Protein AF-A0A7S2JKU4-F1 (afdb_monomer)

Secondary structure (DSSP, 8-state):
-PPPPPPPPP--PPPPPPPEEE-TT--TT-EEEEEETTEEEEEEEEEE---GGGTTS-EEEEETTS-GGG-EEE-GGGEE-TT-EEEPTT--S-TTSPPHHHHHHH-PPPSSPBTTBTT---HHHHHHHHHHHTTT---EEEEEEE-SS-EEEEEEE---TTSTTHHHHHHHHHHHHHHHHHHH--SEEEEES-HHHHHHHHHHTSTTSTTHHHHHHHHHHTT-TTSPPEEEE-SSGGGSPPPB-----------SEEEEEEE-SSEEEEEEEETTEEEEEEEEE--TT-S-HHHHHHHHHHHHHHHHTTSSS-SEEEEEESEEE-TTS-EEEETTSTTS-HHHHHHHTTTHHHHHHHHHHSS--EEEEEHHHHHHHHHHHHS--

Foldseek 3Di:
DDDDDDDDDDDDDDDFDDWAKDCPQADFQDWKWFDDPNDTAIWTFHAADPDPVCSQFGTWIDGPPDDPVPIDGHHPVGIDDPNIDTDRVPDDPQQADQDPLLCVQQQDQDPDADPVCNSDRDNVVSLVSVCVVQVVAPWKKKKWFAAPQWIDIDIDRADDPPDPNRSNRLVNVLVVVVVVCVVPFGLEMEIETDPVSLVLSQQLLDCSHVVNVSQQCRCLLRLNNVRTRYYYYDYDPVPHGDGDDDDDDDDPFQAAWEWEWEADLFWIWIWIGHGNHTQDIDTGGDHLQDQDLVRVLVRNLVNRVVNCVSHPAHQAYEYAAAGHADQVRFRSDGPSNVNHDPVRCVVRRRCSQVVSCCVSHNPHYYDYGYPVVVVVVVVVVVPDD

Mean predicted aligned error: 13.04 Å

Sequence (385 aa):
KPPAAEPKAEAKAKAKAKPEPDFSALEKGTKVMAEAEGKYWAAEVAAVSTDKKRAKAPVRVHYNGYTKASDEWLGADRLKSKLITFKVPGSESKAGGMPPAARRLLLVKPKIVAPLDPGFRPLILAKKKYLELTKECTDKLEWALVRADGCGRYSLPIFEEKSKDFRASVYLAGVLIQEMLWQRSASELKLCGPAKACKALKAAYSVGGAYEFEVKSMPNVCGTPDKPFAVSIVESASDLPPAKDTPQVCGKDASGCRLAFDLGKSDIKTVAV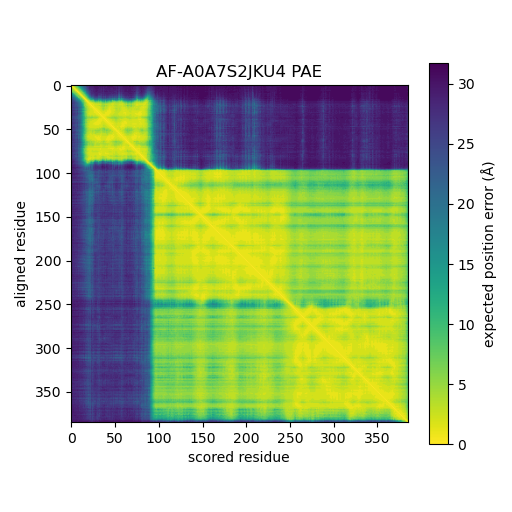KDNEVLYSKETEWDVTNKDPQYHYDAIMDAMKLAKAALPKVDAIGGSATGTISPDNDATWCDIFPNVPPKVYKEKVVDIFKRMAKDLAGDVPLKVINDGEVTALAAVQKIKH

Nearest PDB structures (foldseek):
  6if4-assembly1_A  TM=8.591E-01  e=5.781E-03  Trypanosoma brucei brucei TREU927
  6vzz-assembly1_A-2  TM=4.689E-01  e=4.851E-03  Balamuthia mandrillaris
  7epq-assembly1_B  TM=2.720E-01  e=5.583E-04  Porphyromonas gingivalis ATCC 33277
  3n4q-assembly1_A  TM=4.987E-01  e=2.735E-01  Human herpesvirus 5 strain Towne
  6pbz-assembly1_C  TM=2.688E-01  e=4.316E-03  Escherichia coli K-12

Organism: NCBI:txid1333877

pLDDT: mean 89.21, std 15.53, range [29.17, 98.88]

Structure (mmCIF, N/CA/C/O backbone):
data_AF-A0A7S2JKU4-F1
#
_entry.id   AF-A0A7S2JKU4-F1
#
loop_
_atom_site.group_PDB
_atom_site.id
_atom_site.type_symbol
_atom_site.label_atom_id
_atom_site.label_alt_id
_atom_site.label_comp_id
_atom_site.label_asym_id
_atom_site.label_entity_id
_atom_site.label_seq_id
_atom_site.pdbx_PDB_ins_code
_atom_site.Cartn_x
_atom_site.Cartn_y
_atom_site.Cartn_z
_atom_site.occupancy
_atom_site.B_iso_or_equiv
_atom_site.auth_seq_id
_atom_site.auth_comp_id
_atom_site.auth_asym_id
_atom_site.auth_atom_id
_atom_site.pdbx_PDB_model_num
ATOM 1 N N . LYS A 1 1 ? -13.960 -67.824 27.327 1.00 39.53 1 LYS A N 1
ATOM 2 C CA . LYS A 1 1 ? -14.849 -66.686 27.670 1.00 39.53 1 LYS A CA 1
ATOM 3 C C . LYS A 1 1 ? -14.064 -65.405 27.384 1.00 39.53 1 LYS A C 1
ATOM 5 O O . LYS A 1 1 ? -13.145 -65.129 28.145 1.00 39.53 1 LYS A O 1
ATOM 10 N N . PRO A 1 2 ? -14.282 -64.738 26.240 1.00 38.44 2 PRO A N 1
ATOM 11 C CA . PRO A 1 2 ? -13.531 -63.533 25.891 1.00 38.44 2 PRO A CA 1
ATOM 12 C C . PRO A 1 2 ? -13.950 -62.351 26.787 1.00 38.44 2 PRO A C 1
ATOM 14 O O . PRO A 1 2 ? -15.103 -62.326 27.232 1.00 38.44 2 PRO A O 1
ATOM 17 N N . PRO A 1 3 ? -13.034 -61.417 27.103 1.00 37.00 3 PRO A N 1
ATOM 18 C CA . PRO A 1 3 ? -13.312 -60.306 28.002 1.00 37.00 3 PRO A CA 1
ATOM 19 C C . PRO A 1 3 ? -14.180 -59.225 27.342 1.00 37.00 3 PRO A C 1
ATOM 21 O O . PRO A 1 3 ? -14.231 -59.084 26.121 1.00 37.00 3 PRO A O 1
ATOM 24 N N . ALA A 1 4 ? -14.913 -58.533 28.211 1.00 35.00 4 ALA A N 1
ATOM 25 C CA . ALA A 1 4 ? -16.082 -57.711 27.946 1.00 35.00 4 ALA A CA 1
ATOM 26 C C . ALA A 1 4 ? -15.794 -56.404 27.189 1.00 35.00 4 ALA A C 1
ATOM 28 O O . ALA A 1 4 ? -14.743 -55.791 27.344 1.00 35.00 4 ALA A O 1
ATOM 29 N N . ALA A 1 5 ? -16.789 -55.976 26.410 1.00 34.88 5 ALA A N 1
ATOM 30 C CA . ALA A 1 5 ? -16.836 -54.693 25.723 1.00 34.88 5 ALA A CA 1
ATOM 31 C C . ALA A 1 5 ? -17.059 -53.532 26.708 1.00 34.88 5 ALA A C 1
ATOM 33 O O . ALA A 1 5 ? -17.968 -53.587 27.538 1.00 34.88 5 ALA A O 1
ATOM 34 N N . GLU A 1 6 ? -16.270 -52.467 26.570 1.00 36.19 6 GLU A N 1
ATOM 35 C CA . GLU A 1 6 ? -16.503 -51.184 27.239 1.00 36.19 6 GLU A CA 1
ATOM 36 C C . GLU A 1 6 ? -17.553 -50.336 26.484 1.00 36.19 6 GLU A C 1
ATOM 38 O O . GLU A 1 6 ? -17.668 -50.437 25.255 1.00 36.19 6 GLU A O 1
ATOM 43 N N . PRO A 1 7 ? -18.354 -49.506 27.182 1.00 34.94 7 PRO A N 1
ATOM 44 C CA . PRO A 1 7 ? -19.539 -48.873 26.616 1.00 34.94 7 PRO A CA 1
ATOM 45 C C . PRO A 1 7 ? -19.230 -47.566 25.871 1.00 34.94 7 PRO A C 1
ATOM 47 O O . PRO A 1 7 ? -18.494 -46.701 26.345 1.00 34.94 7 PRO A O 1
ATOM 50 N N . LYS A 1 8 ? -19.879 -47.389 24.713 1.00 31.28 8 LYS A N 1
ATOM 51 C CA . LYS A 1 8 ? -19.921 -46.131 23.951 1.00 31.28 8 LYS A CA 1
ATOM 52 C C . LYS A 1 8 ? -20.641 -45.045 24.759 1.00 31.28 8 LYS A C 1
ATOM 54 O O . LYS A 1 8 ? -21.826 -45.182 25.050 1.00 31.28 8 LYS A O 1
ATOM 59 N N . ALA A 1 9 ? -19.947 -43.951 25.059 1.00 33.16 9 ALA A N 1
ATOM 60 C CA . ALA A 1 9 ? -20.550 -42.741 25.608 1.00 33.16 9 ALA A CA 1
ATOM 61 C C . ALA A 1 9 ? -21.357 -41.992 24.528 1.00 33.16 9 ALA A C 1
ATOM 63 O O . ALA A 1 9 ? -20.839 -41.655 23.461 1.00 33.16 9 ALA A O 1
ATOM 64 N N . GLU A 1 10 ? -22.632 -41.728 24.814 1.00 29.84 10 GLU A N 1
ATOM 65 C CA . GLU A 1 10 ? -23.541 -40.929 23.992 1.00 29.84 10 GLU A CA 1
ATOM 66 C C . GLU A 1 10 ? -23.127 -39.448 23.972 1.00 29.84 10 GLU A C 1
ATOM 68 O O . GLU A 1 10 ? -23.119 -38.760 24.995 1.00 29.84 10 GLU A O 1
ATOM 73 N N . ALA A 1 11 ? -22.840 -38.915 22.784 1.00 29.91 11 ALA A N 1
ATOM 74 C CA . ALA A 1 11 ? -22.678 -37.483 22.571 1.00 29.91 11 ALA A CA 1
ATOM 75 C C . ALA A 1 11 ? -24.055 -36.812 22.407 1.00 29.91 11 ALA A C 1
ATOM 77 O O . ALA A 1 11 ? -24.688 -36.905 21.355 1.00 29.91 11 ALA A O 1
ATOM 78 N N . LYS A 1 12 ? -24.519 -36.081 23.430 1.00 29.58 12 LYS A N 1
ATOM 79 C CA . LYS A 1 12 ? -25.657 -35.153 23.305 1.00 29.58 12 LYS A CA 1
ATOM 80 C C . LYS A 1 12 ? -25.270 -33.973 22.405 1.00 29.58 12 LYS A C 1
ATOM 82 O O . LYS A 1 12 ? -24.561 -33.061 22.831 1.00 29.58 12 LYS A O 1
ATOM 87 N N . ALA A 1 13 ? -25.771 -33.957 21.173 1.00 29.17 13 ALA A N 1
ATOM 88 C CA . ALA A 1 13 ? -25.695 -32.798 20.291 1.00 29.17 13 ALA A CA 1
ATOM 89 C C . ALA A 1 13 ? -26.561 -31.646 20.842 1.00 29.17 13 ALA A C 1
ATOM 91 O O . ALA A 1 13 ? -27.783 -31.757 20.929 1.00 29.17 13 ALA A O 1
ATOM 92 N N . LYS A 1 14 ? -25.940 -30.514 21.205 1.00 33.50 14 LYS A N 1
ATOM 93 C CA . LYS A 1 14 ? -26.660 -29.252 21.446 1.00 33.50 14 LYS A CA 1
ATOM 94 C C . LYS A 1 14 ? -27.231 -28.749 20.115 1.00 33.50 14 LYS A C 1
ATOM 96 O O . LYS A 1 14 ? -26.476 -28.472 19.184 1.00 33.50 14 LYS A O 1
ATOM 101 N N . ALA A 1 15 ? -28.554 -28.619 20.031 1.00 34.66 15 ALA A N 1
ATOM 102 C CA . ALA A 1 15 ? -29.238 -28.023 18.887 1.00 34.66 15 ALA A CA 1
ATOM 103 C C . ALA A 1 15 ? -28.753 -26.577 18.658 1.00 34.66 15 ALA A C 1
ATOM 105 O O . ALA A 1 15 ? -28.771 -25.755 19.575 1.00 34.66 15 ALA A O 1
ATOM 106 N N . LYS A 1 16 ? -28.313 -26.264 17.433 1.00 40.34 16 LYS A N 1
ATOM 107 C CA . LYS A 1 16 ? -27.984 -24.894 17.00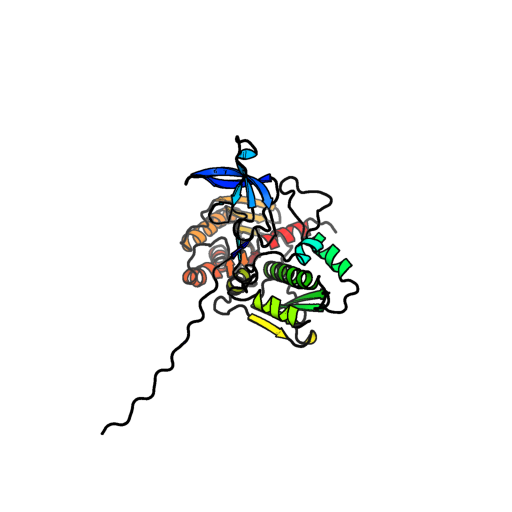9 1.00 40.34 16 LYS A CA 1
ATOM 108 C C . LYS A 1 16 ? -29.256 -24.033 17.063 1.00 40.34 16 LYS A C 1
ATOM 110 O O . LYS A 1 16 ? -30.265 -24.401 16.465 1.00 40.34 16 LYS A O 1
ATOM 115 N N . ALA A 1 17 ? -29.209 -22.904 17.774 1.00 47.66 17 ALA A N 1
ATOM 116 C CA . ALA A 1 17 ? -30.308 -21.939 17.840 1.00 47.66 17 ALA A CA 1
ATOM 117 C C . ALA A 1 17 ? -30.630 -21.377 16.441 1.00 47.66 17 ALA A C 1
ATOM 119 O O . ALA A 1 17 ? -29.718 -21.088 15.662 1.00 47.66 17 ALA A O 1
ATOM 120 N N . LYS A 1 18 ? -31.923 -21.236 16.112 1.00 55.72 18 LYS A N 1
ATOM 121 C CA . LYS A 1 18 ? -32.366 -20.667 14.828 1.00 55.72 18 LYS A CA 1
ATOM 122 C C . LYS A 1 18 ? -32.043 -19.160 14.770 1.00 55.72 18 LYS A C 1
ATOM 124 O O . LYS A 1 18 ? -32.196 -18.492 15.790 1.00 55.72 18 LYS A O 1
ATOM 129 N N . PRO A 1 19 ? -31.623 -18.620 13.610 1.00 67.19 19 PRO A N 1
ATOM 130 C CA . PRO A 1 19 ? -31.428 -17.181 13.432 1.00 67.19 19 PRO A CA 1
ATOM 131 C C . PRO A 1 19 ? -32.739 -16.407 13.646 1.00 67.19 19 PRO A C 1
ATOM 133 O O . PRO A 1 19 ? -33.765 -16.768 13.071 1.00 67.19 19 PRO A O 1
ATOM 136 N N . GLU A 1 20 ? -32.699 -15.339 14.441 1.00 79.81 20 GLU A N 1
ATOM 137 C CA . GLU A 1 20 ? -33.829 -14.439 14.692 1.00 79.81 20 GLU A CA 1
ATOM 138 C C . GLU A 1 20 ? -33.751 -13.202 13.784 1.00 79.81 20 GLU A C 1
ATOM 140 O O . GLU A 1 20 ? -32.671 -12.632 13.616 1.00 79.81 20 GLU A O 1
ATOM 145 N N . PRO A 1 21 ? -34.862 -12.751 13.186 1.00 82.62 21 PRO A N 1
ATOM 146 C CA . PRO A 1 21 ? -34.867 -11.559 12.346 1.00 82.62 21 PRO A CA 1
ATOM 147 C C . PRO A 1 21 ? -34.657 -10.267 13.158 1.00 82.62 21 PRO A C 1
ATOM 149 O O . PRO A 1 21 ? -35.215 -10.084 14.237 1.00 82.62 21 PRO A O 1
ATOM 152 N N . ASP A 1 22 ? -33.873 -9.345 12.606 1.00 83.62 22 ASP A N 1
ATOM 153 C CA . ASP A 1 22 ? -33.581 -8.011 13.119 1.00 83.62 22 ASP A CA 1
ATOM 154 C C . ASP A 1 22 ? -34.179 -6.943 12.201 1.00 83.62 22 ASP A C 1
ATOM 156 O O . ASP A 1 22 ? -33.815 -6.820 11.028 1.00 83.62 22 ASP A O 1
ATOM 160 N N . PHE A 1 23 ? -35.072 -6.144 12.781 1.00 84.94 23 PHE A N 1
ATOM 161 C CA . PHE A 1 23 ? -35.807 -5.072 12.113 1.00 84.94 23 PHE A CA 1
ATOM 162 C C . PHE A 1 23 ? -35.283 -3.677 12.484 1.00 84.94 23 PHE A C 1
ATOM 164 O O . PHE A 1 23 ? -35.896 -2.683 12.110 1.00 84.94 23 PHE A O 1
ATOM 171 N N . SER A 1 24 ? -34.164 -3.575 13.217 1.00 82.69 24 SER A N 1
ATOM 172 C CA . SER A 1 24 ? -33.650 -2.299 13.751 1.00 82.69 24 SER A CA 1
ATOM 173 C C . SER A 1 24 ? -33.251 -1.259 12.696 1.00 82.69 24 SER A C 1
ATOM 175 O O . SER A 1 24 ? -33.109 -0.088 13.031 1.00 82.69 24 SER A O 1
ATOM 177 N N . ALA A 1 25 ? -33.086 -1.671 11.436 1.00 81.44 25 ALA A N 1
ATOM 178 C CA . ALA A 1 25 ? -32.810 -0.789 10.302 1.00 81.44 25 ALA A CA 1
ATOM 179 C C . ALA A 1 25 ? -34.075 -0.351 9.533 1.00 81.44 25 ALA A C 1
ATOM 181 O O . ALA A 1 25 ? -33.956 0.358 8.536 1.00 81.44 25 ALA A O 1
ATOM 182 N N . LEU A 1 26 ? -35.270 -0.796 9.944 1.00 85.88 26 LEU A N 1
ATOM 183 C CA . LEU A 1 26 ? -36.535 -0.359 9.359 1.00 85.88 26 LEU A CA 1
ATOM 184 C C . LEU A 1 26 ? -37.072 0.863 10.107 1.00 85.88 26 LEU A C 1
ATOM 186 O O . LEU A 1 26 ? -37.281 0.829 11.317 1.00 85.88 26 LEU A O 1
ATOM 190 N N . GLU A 1 27 ? -37.374 1.914 9.355 1.00 88.00 27 GLU A N 1
ATOM 191 C CA . GLU A 1 27 ? -38.008 3.134 9.855 1.00 88.00 27 GLU A CA 1
ATOM 192 C C . GLU A 1 27 ? -39.324 3.397 9.111 1.00 88.00 27 GLU A C 1
ATOM 194 O O . GLU A 1 27 ? -39.567 2.849 8.030 1.00 88.00 27 GLU A O 1
ATOM 199 N N . LYS A 1 28 ? -40.192 4.245 9.671 1.00 91.38 28 LYS A N 1
ATOM 200 C CA . LYS A 1 28 ? -41.434 4.651 9.000 1.00 91.38 28 LYS A CA 1
ATOM 201 C C . LYS A 1 28 ? -41.121 5.260 7.623 1.00 91.38 28 LYS A C 1
ATOM 203 O O . LYS A 1 28 ? -40.273 6.139 7.526 1.00 91.38 28 LYS A O 1
ATOM 208 N N . GLY A 1 29 ? -41.811 4.805 6.579 1.00 87.44 29 GLY A N 1
ATOM 209 C CA . GLY A 1 29 ? -41.568 5.191 5.182 1.00 87.44 29 GLY A CA 1
ATOM 210 C C . GLY A 1 29 ? -40.550 4.312 4.446 1.00 87.44 29 GLY A C 1
ATOM 211 O O . GLY A 1 29 ? -40.296 4.521 3.262 1.00 87.44 29 GLY A O 1
ATOM 212 N N . THR A 1 30 ? -39.971 3.300 5.102 1.00 91.25 30 THR A N 1
ATOM 213 C CA . THR A 1 30 ? -39.095 2.340 4.415 1.00 91.25 30 THR A CA 1
ATOM 214 C C . THR A 1 30 ? -39.893 1.531 3.397 1.00 91.25 30 THR A C 1
ATOM 216 O O . THR A 1 30 ? -40.870 0.878 3.762 1.00 91.25 30 THR A O 1
ATOM 219 N N . LYS A 1 31 ? -39.445 1.51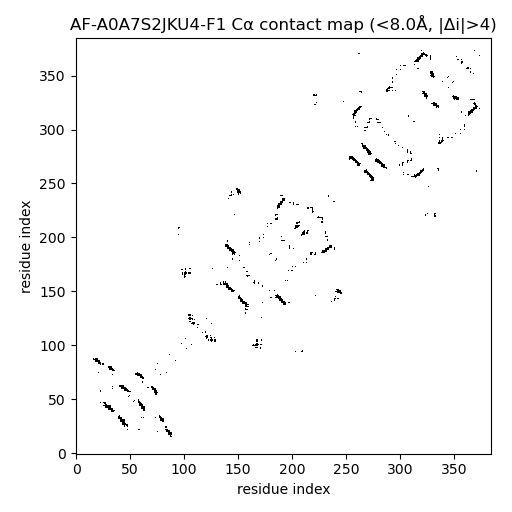9 2.137 1.00 93.62 31 LYS A N 1
ATOM 220 C CA . LYS A 1 31 ? -40.039 0.695 1.075 1.00 93.62 31 LYS A CA 1
ATOM 221 C C . LYS A 1 31 ? -39.703 -0.781 1.281 1.00 93.62 31 LYS A C 1
ATOM 223 O O . LYS A 1 31 ? -38.536 -1.147 1.430 1.00 93.62 31 LYS A O 1
ATOM 228 N N . VAL A 1 32 ? -40.726 -1.625 1.259 1.00 93.62 32 VAL A N 1
ATOM 229 C CA . VAL A 1 32 ? -40.635 -3.079 1.431 1.00 93.62 32 VAL A CA 1
ATOM 230 C C . VAL A 1 32 ? -41.576 -3.781 0.451 1.00 93.62 32 VAL A C 1
ATOM 232 O O . VAL A 1 32 ? -42.479 -3.160 -0.107 1.00 93.62 32 VAL A O 1
ATOM 235 N N . MET A 1 33 ? -41.384 -5.082 0.242 1.00 94.50 33 MET A N 1
ATOM 236 C CA . MET A 1 33 ? -42.416 -5.921 -0.371 1.00 94.50 33 MET A CA 1
ATOM 237 C C . MET A 1 33 ? -43.092 -6.740 0.726 1.00 94.50 33 MET A C 1
ATOM 239 O O . MET A 1 33 ? -42.408 -7.460 1.457 1.00 94.50 33 MET A O 1
ATOM 243 N N . ALA A 1 34 ? -44.411 -6.633 0.831 1.00 93.94 34 ALA A N 1
ATOM 244 C CA . ALA A 1 34 ? -45.225 -7.293 1.845 1.00 93.94 34 ALA A CA 1
ATOM 245 C C . ALA A 1 34 ? -46.123 -8.357 1.209 1.00 93.94 34 ALA A C 1
ATOM 247 O O . ALA A 1 34 ? -46.666 -8.142 0.127 1.00 93.94 34 ALA A O 1
ATOM 248 N N . GLU A 1 35 ? -46.234 -9.514 1.852 1.00 94.75 35 GLU A N 1
ATOM 249 C CA . GLU A 1 35 ? -47.046 -10.628 1.370 1.00 94.75 35 GLU A CA 1
ATOM 250 C C . GLU A 1 35 ? -48.503 -10.510 1.836 1.00 94.75 35 GLU A C 1
ATOM 252 O O . GLU A 1 35 ? -48.775 -10.347 3.026 1.00 94.75 35 GLU A O 1
ATOM 257 N N . ALA A 1 36 ? -49.427 -10.634 0.883 1.00 88.81 36 ALA A N 1
ATOM 258 C CA . ALA A 1 36 ? -50.857 -10.795 1.103 1.00 88.81 36 ALA A CA 1
ATOM 259 C C . ALA A 1 36 ? -51.412 -11.804 0.085 1.00 88.81 36 ALA A C 1
ATOM 261 O O . ALA A 1 36 ? -51.147 -11.689 -1.116 1.00 88.81 36 ALA A O 1
ATOM 262 N N . GLU A 1 37 ? -52.185 -12.781 0.564 1.00 86.38 37 GLU A N 1
ATOM 263 C CA . GLU A 1 37 ? -52.858 -13.800 -0.261 1.00 86.38 37 GLU A CA 1
ATOM 264 C C . GLU A 1 37 ? -51.916 -14.581 -1.204 1.00 86.38 37 GLU A C 1
ATOM 266 O O . GLU A 1 37 ? -52.225 -14.869 -2.360 1.00 86.38 37 GLU A O 1
ATOM 271 N N . GLY A 1 38 ? -50.722 -14.918 -0.723 1.00 85.12 38 GLY A N 1
ATOM 272 C CA . GLY A 1 38 ? -49.693 -15.660 -1.448 1.00 85.12 38 GLY A CA 1
ATOM 273 C C . GLY A 1 38 ? -48.873 -14.821 -2.431 1.00 85.12 38 GLY A C 1
ATOM 274 O O . GLY A 1 38 ? -48.013 -15.369 -3.125 1.00 85.12 38 GLY A O 1
ATOM 275 N N . LYS A 1 39 ? -49.106 -13.503 -2.520 1.00 89.88 39 LYS A N 1
ATOM 276 C CA . LYS A 1 39 ? -48.410 -12.595 -3.447 1.00 89.88 39 LYS A CA 1
ATOM 277 C C . LYS A 1 39 ? -47.761 -11.428 -2.716 1.00 89.88 39 LYS A C 1
ATOM 279 O O . LYS A 1 39 ? -48.266 -10.937 -1.715 1.00 89.88 39 LYS A O 1
ATOM 284 N N . TYR A 1 40 ? -46.624 -10.972 -3.239 1.00 91.88 40 TYR A N 1
ATOM 285 C CA . TYR A 1 40 ? -45.892 -9.835 -2.683 1.00 91.88 40 TYR A CA 1
ATOM 286 C C . TYR A 1 40 ? -46.260 -8.541 -3.406 1.00 91.88 40 TYR A C 1
ATOM 288 O O . TYR A 1 40 ? -46.146 -8.456 -4.628 1.00 91.88 40 TYR A O 1
ATOM 296 N N . TRP A 1 41 ? -46.599 -7.521 -2.630 1.00 92.25 41 TRP A N 1
ATOM 297 C CA . TRP A 1 41 ? -47.012 -6.200 -3.090 1.00 92.25 41 TRP A CA 1
ATOM 298 C C . TRP A 1 41 ? -46.067 -5.124 -2.557 1.00 92.25 41 TRP A C 1
ATOM 300 O O . TRP A 1 41 ? -45.470 -5.283 -1.490 1.00 92.25 41 TRP A O 1
ATOM 310 N N . ALA A 1 42 ? -45.924 -4.023 -3.295 1.00 94.19 42 ALA A N 1
ATOM 311 C CA . ALA A 1 42 ? -45.148 -2.877 -2.835 1.00 94.19 42 ALA A CA 1
ATOM 312 C C . ALA A 1 42 ? -45.851 -2.203 -1.649 1.00 94.19 42 ALA A C 1
ATOM 314 O O . ALA A 1 42 ? -47.042 -1.895 -1.717 1.00 94.19 42 ALA A O 1
ATOM 315 N N . ALA A 1 43 ? -45.108 -1.968 -0.574 1.00 95.19 43 ALA A N 1
ATOM 316 C CA . ALA A 1 43 ? -45.621 -1.373 0.647 1.00 95.19 43 ALA A CA 1
ATOM 317 C C . ALA A 1 43 ? -44.573 -0.473 1.313 1.00 95.19 43 ALA A C 1
ATOM 319 O O . ALA A 1 43 ? -43.374 -0.543 1.022 1.00 95.19 43 ALA A O 1
ATOM 320 N N . GLU A 1 44 ? -45.024 0.344 2.254 1.00 94.31 44 GLU A N 1
ATOM 321 C CA . GLU A 1 44 ? -44.178 1.175 3.101 1.00 94.31 44 GLU A CA 1
ATOM 322 C C . GLU A 1 44 ? -44.373 0.817 4.573 1.00 94.31 44 GLU A C 1
ATOM 324 O O . GLU A 1 44 ? -45.474 0.504 5.025 1.00 94.31 44 GLU A O 1
ATOM 329 N N . VAL A 1 45 ? -43.295 0.859 5.353 1.00 94.56 45 VAL A N 1
ATOM 330 C CA . VAL A 1 45 ? -43.370 0.630 6.799 1.00 94.56 45 VAL A CA 1
ATOM 331 C C . VAL A 1 45 ? -44.150 1.774 7.450 1.00 94.56 45 VAL A C 1
ATOM 333 O O . VAL A 1 45 ? -43.727 2.927 7.426 1.00 94.56 45 VAL A O 1
ATOM 336 N N . ALA A 1 46 ? -45.277 1.453 8.076 1.00 91.75 46 ALA A N 1
ATOM 337 C CA . ALA A 1 46 ? -46.092 2.391 8.839 1.00 91.75 46 ALA A CA 1
ATOM 338 C C . ALA A 1 46 ? -45.595 2.535 10.289 1.00 91.75 46 ALA A C 1
ATOM 340 O O . ALA A 1 46 ? -45.652 3.631 10.853 1.00 91.75 46 ALA A O 1
ATOM 341 N N . ALA A 1 47 ? -45.109 1.443 10.893 1.00 91.69 47 ALA A N 1
ATOM 342 C CA . ALA A 1 47 ? -44.529 1.418 12.238 1.00 91.69 47 ALA A CA 1
ATOM 343 C C . ALA A 1 47 ? -43.689 0.150 12.476 1.00 91.69 47 ALA A C 1
ATOM 345 O O . ALA A 1 47 ? -43.962 -0.894 11.889 1.00 91.69 47 ALA A O 1
ATOM 346 N N . VAL A 1 48 ? -42.726 0.214 13.400 1.00 91.12 48 VAL A N 1
ATOM 347 C CA . VAL A 1 48 ? -41.991 -0.953 13.923 1.00 91.12 48 VAL A CA 1
ATOM 348 C C . VAL A 1 48 ? -42.190 -1.006 15.437 1.00 91.12 48 VAL A C 1
ATOM 350 O O . VAL A 1 48 ? -42.055 0.011 16.112 1.00 91.12 48 VAL A O 1
ATOM 353 N N . SER A 1 49 ? -42.562 -2.167 15.974 1.00 88.25 49 SER A N 1
ATOM 354 C CA . SER A 1 49 ? -42.876 -2.360 17.392 1.00 88.25 49 SER A CA 1
ATOM 355 C C . SER A 1 49 ? -41.820 -3.205 18.096 1.00 88.25 49 SER A C 1
ATOM 357 O O . SER A 1 49 ? -41.390 -4.235 17.585 1.00 88.25 49 SER A O 1
ATOM 359 N N . THR A 1 50 ? -41.453 -2.791 19.308 1.00 84.19 50 THR A N 1
ATOM 360 C CA . THR A 1 50 ? -40.603 -3.548 20.240 1.00 84.19 50 THR A CA 1
ATOM 361 C C . THR A 1 50 ? -41.413 -4.267 21.329 1.00 84.19 50 THR A C 1
ATOM 363 O O . THR A 1 50 ? -40.834 -4.877 22.228 1.00 84.19 50 THR A O 1
ATOM 366 N N . ASP A 1 51 ? -42.751 -4.210 21.271 1.00 85.56 51 ASP A N 1
ATOM 367 C CA . ASP A 1 51 ? -43.629 -4.865 22.242 1.00 85.56 51 ASP A CA 1
ATOM 368 C C . ASP A 1 51 ? -43.556 -6.392 22.082 1.00 85.56 51 ASP A C 1
ATOM 370 O O . ASP A 1 51 ? -43.739 -6.936 20.989 1.00 85.56 51 ASP A O 1
ATOM 374 N N . LYS A 1 52 ? -43.358 -7.103 23.198 1.00 80.19 52 LYS A N 1
ATOM 375 C CA . LYS A 1 52 ? -43.334 -8.571 23.250 1.00 80.19 52 LYS A CA 1
ATOM 376 C C . LYS A 1 52 ? -44.610 -9.198 22.680 1.00 80.19 52 LYS A C 1
ATOM 378 O O . LYS A 1 52 ? -44.539 -10.279 22.099 1.00 80.19 52 LYS A O 1
ATOM 383 N N . LYS A 1 53 ? -45.760 -8.520 22.777 1.00 86.81 53 LYS A N 1
ATOM 384 C CA . LYS A 1 53 ? -47.034 -8.977 22.187 1.00 86.81 53 LYS A CA 1
ATOM 385 C C . LYS A 1 53 ? -46.991 -9.061 20.658 1.00 86.81 53 LYS A C 1
ATOM 387 O O . LYS A 1 53 ? -47.771 -9.800 20.068 1.00 86.81 53 LYS A O 1
ATOM 392 N N . ARG A 1 54 ? -46.077 -8.325 20.018 1.00 83.94 54 ARG A N 1
ATOM 393 C CA . ARG A 1 54 ? -45.892 -8.274 18.561 1.00 83.94 54 ARG A CA 1
ATOM 394 C C . ARG A 1 54 ? -44.593 -8.933 18.103 1.00 83.94 54 ARG A C 1
ATOM 396 O O . ARG A 1 54 ? -44.220 -8.778 16.950 1.00 83.94 54 ARG A O 1
ATOM 403 N N . ALA A 1 55 ? -43.936 -9.723 18.955 1.00 81.50 55 ALA A N 1
ATOM 404 C CA . ALA A 1 55 ? -42.652 -10.353 18.632 1.00 81.50 55 ALA A CA 1
ATOM 405 C C . ALA A 1 55 ? -42.679 -11.205 17.345 1.00 81.50 55 ALA A C 1
ATOM 407 O O . ALA A 1 55 ? -41.681 -11.274 16.636 1.00 81.50 55 ALA A O 1
ATOM 408 N N . LYS A 1 56 ? -43.822 -11.825 17.015 1.00 84.81 56 LYS A N 1
ATOM 409 C CA . LYS A 1 56 ? -43.996 -12.615 15.780 1.00 84.81 56 LYS A CA 1
ATOM 410 C C . LYS A 1 56 ? -44.292 -11.768 14.535 1.00 84.81 56 LYS A C 1
ATOM 412 O O . LYS A 1 56 ? -44.050 -12.231 13.429 1.00 84.81 56 LYS A O 1
ATOM 417 N N . ALA A 1 57 ? -44.810 -10.553 14.713 1.00 92.12 57 ALA A N 1
ATOM 418 C CA . ALA A 1 57 ? -45.203 -9.649 13.634 1.00 92.12 57 ALA A CA 1
ATOM 419 C C . ALA A 1 57 ? -44.920 -8.181 14.023 1.00 92.12 57 ALA A C 1
ATOM 421 O O . ALA A 1 57 ? -45.846 -7.430 14.349 1.00 92.12 57 ALA A O 1
ATOM 422 N N . PRO A 1 58 ? -43.638 -7.772 14.078 1.00 91.81 58 PRO A N 1
ATOM 423 C CA . PRO A 1 58 ? -43.244 -6.494 14.664 1.00 91.81 58 PRO A CA 1
ATOM 424 C C . PRO A 1 58 ? -43.270 -5.321 13.680 1.00 91.81 58 PRO A C 1
ATOM 426 O O . PRO A 1 58 ? -42.999 -4.199 14.099 1.00 91.81 58 PRO A O 1
ATOM 429 N N . VAL A 1 59 ? -43.578 -5.528 12.397 1.00 94.25 59 VAL A N 1
ATOM 430 C CA . VAL A 1 59 ? -43.569 -4.463 11.381 1.00 94.25 59 VAL A CA 1
ATOM 431 C C . VAL A 1 59 ? -44.976 -4.246 10.846 1.00 94.25 59 VAL A C 1
ATOM 433 O O . VAL A 1 59 ? -45.562 -5.152 10.268 1.00 94.25 59 VAL A O 1
ATOM 436 N N . ARG A 1 60 ? -45.518 -3.039 11.003 1.00 96.19 60 ARG A N 1
ATOM 437 C CA . ARG A 1 60 ? -46.771 -2.631 10.366 1.00 96.19 60 ARG A CA 1
ATOM 438 C C . ARG A 1 60 ? -46.474 -2.059 8.992 1.00 96.19 60 ARG A C 1
ATOM 440 O O . ARG A 1 60 ? -45.650 -1.149 8.894 1.00 96.19 60 ARG A O 1
ATOM 447 N N . VAL A 1 61 ? -47.167 -2.531 7.966 1.00 95.75 61 VAL A N 1
ATOM 448 C CA . VAL A 1 61 ? -47.023 -2.042 6.590 1.00 95.75 61 VAL A CA 1
ATOM 449 C C . VAL A 1 61 ? -48.288 -1.346 6.105 1.00 95.75 61 VAL A C 1
ATOM 451 O O . VAL A 1 61 ? -49.385 -1.652 6.565 1.00 95.75 61 VAL A O 1
ATOM 454 N N . HIS A 1 62 ? -48.108 -0.418 5.173 1.00 94.44 62 HIS A N 1
ATOM 455 C CA . HIS A 1 62 ? -49.150 0.220 4.386 1.00 94.44 62 HIS A CA 1
ATOM 456 C C . HIS A 1 62 ? -48.933 -0.144 2.914 1.00 94.44 62 HIS A C 1
ATOM 458 O O . HIS A 1 62 ? -47.868 0.145 2.367 1.00 94.44 62 HIS A O 1
ATOM 464 N N . TYR A 1 63 ? -49.901 -0.809 2.284 1.00 91.88 63 TYR A N 1
ATOM 465 C CA . TYR A 1 63 ? -49.787 -1.233 0.887 1.00 91.88 63 TYR A CA 1
ATOM 466 C C . TYR A 1 63 ? -49.985 -0.049 -0.059 1.00 91.88 63 TYR A C 1
ATOM 468 O O . TYR A 1 63 ? -50.973 0.681 0.034 1.00 91.88 63 TYR A O 1
ATOM 476 N N . ASN A 1 64 ? -49.060 0.126 -1.001 1.00 88.50 64 ASN A N 1
ATOM 477 C CA . ASN A 1 64 ? -49.100 1.252 -1.925 1.00 88.50 64 ASN A CA 1
ATOM 478 C C . ASN A 1 64 ? -50.347 1.159 -2.812 1.00 88.50 64 ASN A C 1
ATOM 480 O O . ASN A 1 64 ? -50.559 0.152 -3.485 1.00 88.50 64 ASN A O 1
ATOM 484 N N . GLY A 1 65 ? -51.152 2.223 -2.829 1.00 84.12 65 GLY A N 1
ATOM 485 C CA . GLY A 1 65 ? -52.402 2.274 -3.596 1.00 84.12 65 GLY A CA 1
ATOM 486 C C . GLY A 1 65 ? -53.627 1.704 -2.872 1.00 84.12 65 GLY A C 1
ATOM 487 O O . GLY A 1 65 ? -54.699 1.667 -3.468 1.00 84.12 65 GLY A O 1
ATOM 488 N N . TYR A 1 66 ? -53.502 1.310 -1.600 1.00 87.31 66 TYR A N 1
ATOM 489 C CA . TYR A 1 66 ? -54.611 0.821 -0.776 1.00 87.31 66 TYR A CA 1
ATOM 490 C C . TYR A 1 66 ? -54.891 1.752 0.408 1.00 87.31 66 TYR A C 1
ATOM 492 O O . TYR A 1 66 ? -54.084 2.605 0.773 1.00 87.31 66 TYR A O 1
ATOM 500 N N . THR A 1 67 ? -56.071 1.621 1.016 1.00 88.38 67 THR A N 1
ATOM 501 C CA . THR A 1 67 ? -56.442 2.431 2.188 1.00 88.38 67 THR A CA 1
ATOM 502 C C . THR A 1 67 ? -55.829 1.866 3.472 1.00 88.38 67 THR A C 1
ATOM 504 O O . THR A 1 67 ? -55.399 0.716 3.521 1.00 88.38 67 THR A O 1
ATOM 507 N N . LYS A 1 68 ? -55.852 2.647 4.563 1.00 86.12 68 LYS A N 1
ATOM 508 C CA . LYS A 1 68 ? -55.371 2.203 5.889 1.00 86.12 68 LYS A CA 1
ATOM 509 C C . LYS A 1 68 ? -56.109 0.980 6.450 1.00 86.12 68 LYS A C 1
ATOM 511 O O . LYS A 1 68 ? -55.631 0.383 7.411 1.00 86.12 68 LYS A O 1
ATOM 516 N N . ALA A 1 69 ? -57.266 0.619 5.888 1.00 84.81 69 ALA A N 1
ATOM 517 C CA . ALA A 1 69 ? -57.983 -0.601 6.256 1.00 84.81 69 ALA A CA 1
ATOM 518 C C . ALA A 1 69 ? -57.217 -1.875 5.855 1.00 84.81 69 ALA A C 1
ATOM 520 O O . ALA A 1 69 ? -57.445 -2.925 6.444 1.00 84.81 69 ALA A O 1
ATOM 521 N N . SER A 1 70 ? -56.289 -1.768 4.900 1.00 86.56 70 SER A N 1
ATOM 522 C CA . SER A 1 70 ? -55.421 -2.862 4.457 1.00 86.56 70 SER A CA 1
ATOM 523 C C . SER A 1 70 ? -54.093 -2.929 5.223 1.00 86.56 70 SER A C 1
ATOM 525 O O . SER A 1 70 ? -53.266 -3.780 4.914 1.00 86.56 70 SER A O 1
ATOM 527 N N . ASP A 1 71 ? -53.850 -2.045 6.198 1.00 91.00 71 ASP A N 1
ATOM 528 C CA . ASP A 1 71 ? -52.614 -2.078 6.982 1.00 91.00 71 ASP A CA 1
ATOM 529 C C . ASP A 1 71 ? -52.557 -3.333 7.857 1.00 91.00 71 ASP A C 1
ATOM 531 O O . ASP A 1 71 ? -53.443 -3.577 8.679 1.00 91.00 71 ASP A O 1
ATOM 535 N N . GLU A 1 72 ? -51.450 -4.064 7.783 1.00 94.25 72 GLU A N 1
ATOM 536 C CA . GLU A 1 72 ? -51.260 -5.299 8.543 1.00 94.25 72 GLU A CA 1
ATOM 537 C C . GLU A 1 72 ? -49.917 -5.299 9.282 1.00 94.25 72 GLU A C 1
ATOM 539 O O . GLU A 1 72 ? -48.953 -4.650 8.869 1.00 94.25 72 GLU A O 1
ATOM 544 N N . TRP A 1 73 ? -49.856 -6.026 10.399 1.00 95.12 73 TRP A N 1
ATOM 545 C CA . TRP A 1 73 ? -48.610 -6.349 11.089 1.00 95.12 73 TRP A CA 1
ATOM 546 C C . TRP A 1 73 ? -48.041 -7.660 10.554 1.00 95.12 73 TRP A C 1
ATOM 548 O O . TRP A 1 73 ? -48.710 -8.688 10.609 1.00 95.12 73 TRP A O 1
ATOM 558 N N . LEU A 1 74 ? -46.791 -7.633 10.102 1.00 93.62 74 LEU A N 1
ATOM 559 C CA . LEU A 1 74 ? -46.122 -8.739 9.429 1.00 93.62 74 LEU A CA 1
ATOM 560 C C . LEU A 1 74 ? -44.811 -9.129 10.122 1.00 93.62 74 LEU A C 1
ATOM 562 O O . LEU A 1 74 ? -44.120 -8.300 10.729 1.00 93.62 74 LEU A O 1
ATOM 566 N N . GLY A 1 75 ? -44.490 -10.420 10.032 1.00 91.12 75 GLY A N 1
ATOM 567 C CA . GLY A 1 75 ? -43.209 -11.011 10.418 1.00 91.12 75 GLY A CA 1
ATOM 568 C C . GLY A 1 75 ? -42.205 -11.031 9.261 1.00 91.12 75 GLY A C 1
ATOM 569 O O . GLY A 1 75 ? -42.524 -10.670 8.129 1.00 91.12 75 GLY A O 1
ATOM 570 N N . ALA A 1 76 ? -40.966 -11.455 9.535 1.00 88.56 76 ALA A N 1
ATOM 571 C CA . ALA A 1 76 ? -39.908 -11.524 8.517 1.00 88.56 76 ALA A CA 1
ATOM 572 C C . ALA A 1 76 ? -40.202 -12.530 7.392 1.00 88.56 76 ALA A C 1
ATOM 574 O O . ALA A 1 76 ? -39.701 -12.373 6.286 1.00 88.56 76 ALA A O 1
ATOM 575 N N . ASP A 1 77 ? -41.010 -13.550 7.665 1.00 90.25 77 ASP A N 1
ATOM 576 C CA . ASP A 1 77 ? -41.481 -14.545 6.700 1.00 90.25 77 ASP A CA 1
ATOM 577 C C . ASP A 1 77 ? -42.366 -13.932 5.602 1.00 90.25 77 ASP A C 1
ATOM 579 O O . ASP A 1 77 ? -42.324 -14.363 4.449 1.00 90.25 77 ASP A O 1
ATOM 583 N N . ARG A 1 78 ? -43.101 -12.864 5.931 1.00 93.50 78 ARG A N 1
ATOM 584 C CA . ARG A 1 78 ? -44.037 -12.175 5.026 1.00 93.50 78 ARG A CA 1
ATOM 585 C C . ARG A 1 78 ? -43.502 -10.845 4.489 1.00 93.50 78 ARG A C 1
ATOM 587 O O . ARG A 1 78 ? -44.243 -10.071 3.887 1.00 93.50 78 ARG A O 1
ATOM 594 N N . LEU A 1 79 ? -42.206 -10.574 4.663 1.00 91.88 79 LEU A N 1
ATOM 595 C CA . LEU A 1 79 ? -41.558 -9.332 4.235 1.00 91.88 79 LEU A CA 1
ATOM 596 C C . LEU A 1 79 ? -40.293 -9.604 3.422 1.00 91.88 79 LEU A C 1
ATOM 598 O O . LEU A 1 79 ? -39.457 -10.420 3.796 1.00 91.88 79 LEU A O 1
ATOM 602 N N . LYS A 1 80 ? -40.095 -8.847 2.339 1.00 90.69 80 LYS A N 1
ATOM 603 C CA . LYS A 1 80 ? -38.815 -8.788 1.621 1.00 90.69 80 LYS A CA 1
ATOM 604 C C . LYS A 1 80 ? -38.261 -7.371 1.670 1.00 90.69 80 LYS A C 1
ATOM 606 O O . LYS A 1 80 ? -38.860 -6.429 1.152 1.00 90.69 80 LYS A O 1
ATOM 611 N N . SER A 1 81 ? -37.088 -7.238 2.281 1.00 88.31 81 SER A N 1
ATOM 612 C CA . SER A 1 81 ? -36.292 -6.013 2.308 1.00 88.31 81 SER A CA 1
ATOM 613 C C . SER A 1 81 ? -34.828 -6.356 2.552 1.00 88.31 81 SER A C 1
ATOM 615 O O . SER A 1 81 ? -34.524 -7.230 3.360 1.00 88.31 81 SER A O 1
ATOM 617 N N . LYS A 1 82 ? -33.911 -5.632 1.899 1.00 83.44 82 LYS A N 1
ATOM 618 C CA . LYS A 1 82 ? -32.461 -5.769 2.135 1.00 83.44 82 LYS A CA 1
ATOM 619 C C . LYS A 1 82 ? -32.040 -5.313 3.541 1.00 83.44 82 LYS A C 1
ATOM 621 O O . LYS A 1 82 ? -30.918 -5.586 3.951 1.00 83.44 82 LYS A O 1
ATOM 626 N N . LEU A 1 83 ? -32.921 -4.608 4.252 1.00 82.12 83 LEU A N 1
ATOM 627 C CA . LEU A 1 83 ? -32.677 -4.072 5.593 1.00 82.12 83 LEU A CA 1
ATOM 628 C C . LEU A 1 83 ? -33.087 -5.038 6.716 1.00 82.12 83 LEU A C 1
ATOM 630 O O . LEU A 1 83 ? -32.720 -4.809 7.865 1.00 82.12 83 LEU A O 1
ATOM 634 N N . ILE A 1 84 ? -33.816 -6.117 6.404 1.00 85.44 84 ILE A N 1
ATOM 635 C CA . ILE A 1 84 ? -34.118 -7.179 7.371 1.00 85.44 84 ILE A CA 1
ATOM 636 C C . ILE A 1 84 ? -32.918 -8.123 7.399 1.00 85.44 84 ILE A C 1
ATOM 638 O O . ILE A 1 84 ? -32.603 -8.775 6.404 1.00 85.44 84 ILE A O 1
ATOM 642 N N . THR A 1 85 ? -32.233 -8.182 8.536 1.00 82.38 85 THR A N 1
ATOM 643 C CA . THR A 1 85 ? -31.083 -9.080 8.734 1.00 82.38 85 THR A CA 1
ATOM 644 C C . THR A 1 85 ? -31.441 -10.175 9.732 1.00 82.38 85 THR A C 1
ATOM 646 O O . THR A 1 85 ? -32.442 -10.059 10.422 1.00 82.38 85 THR A O 1
ATOM 649 N N . PHE A 1 86 ? -30.674 -11.262 9.811 1.00 80.88 86 PHE A N 1
ATOM 650 C CA . PHE A 1 86 ? -30.918 -12.333 10.783 1.00 80.88 86 PHE A CA 1
ATOM 651 C C . PHE A 1 86 ? -29.747 -12.404 11.763 1.00 80.88 86 PHE A C 1
ATOM 653 O O . PHE A 1 86 ? -28.601 -12.612 11.359 1.00 80.88 86 PHE A O 1
ATOM 660 N N . LYS A 1 87 ? -30.033 -12.206 13.049 1.00 63.41 87 LYS A N 1
ATOM 661 C CA . LYS A 1 87 ? -29.091 -12.346 14.159 1.00 63.41 87 LYS A CA 1
ATOM 662 C C . LYS A 1 87 ? -29.077 -13.796 14.626 1.00 63.41 87 LYS A C 1
ATOM 664 O O . LYS A 1 87 ? 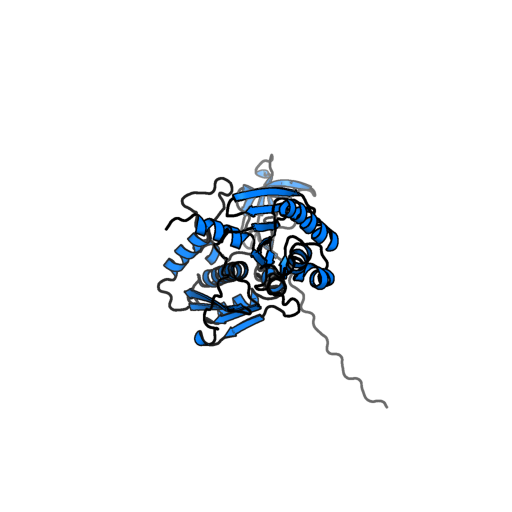-30.119 -14.371 14.917 1.00 63.41 87 LYS A O 1
ATOM 669 N N . VAL A 1 88 ? -27.894 -14.384 14.760 1.00 51.56 88 VAL A N 1
ATOM 670 C CA . VAL A 1 88 ? -27.734 -15.603 15.559 1.00 51.56 88 VAL A CA 1
ATOM 671 C C . VAL A 1 88 ? -27.417 -15.162 16.992 1.00 51.56 88 VAL A C 1
ATOM 673 O O . VAL A 1 88 ? -26.491 -14.365 17.173 1.00 51.56 88 VAL A O 1
ATOM 676 N N . PRO A 1 89 ? -28.147 -15.631 18.021 1.00 40.62 89 PRO A N 1
ATOM 677 C CA . PRO A 1 89 ? -27.818 -15.310 19.406 1.00 40.62 89 PRO A CA 1
ATOM 678 C C . PRO A 1 89 ? -26.386 -15.768 19.718 1.00 40.62 89 PRO A C 1
ATOM 680 O O . PRO A 1 89 ? -26.077 -16.954 19.627 1.00 40.62 89 PRO A O 1
ATOM 683 N N . GLY A 1 90 ? -25.498 -14.822 20.038 1.00 45.84 90 GLY A N 1
ATOM 684 C CA . GLY A 1 90 ? -24.085 -15.096 20.330 1.00 45.84 90 GLY A CA 1
ATOM 685 C C . GLY A 1 90 ? -23.119 -14.987 19.144 1.00 45.84 90 GLY A C 1
ATOM 686 O O . GLY A 1 90 ? -21.919 -15.130 19.356 1.00 45.84 90 GLY A O 1
ATOM 687 N N . SER A 1 91 ? -23.580 -14.676 17.925 1.00 35.25 91 SER A N 1
ATOM 688 C CA . SER A 1 91 ? -22.675 -14.170 16.888 1.00 35.25 91 SER A CA 1
ATOM 689 C C . SER A 1 91 ? -22.564 -12.656 17.041 1.00 35.25 91 SER A C 1
ATOM 691 O O . SER A 1 91 ? -23.521 -11.930 16.755 1.00 35.25 91 SER A O 1
ATOM 693 N N . GLU A 1 92 ? -21.410 -12.163 17.488 1.00 41.19 92 GLU A N 1
ATOM 694 C CA . GLU A 1 92 ? -21.054 -10.766 17.252 1.00 41.19 92 GLU A CA 1
ATOM 695 C C . GLU A 1 92 ? -21.263 -10.459 15.763 1.00 41.19 92 GLU A C 1
ATOM 697 O O . GLU A 1 92 ? -20.998 -11.299 14.899 1.00 41.19 92 GLU A O 1
ATOM 702 N N . SER A 1 93 ? -21.825 -9.282 15.472 1.00 36.59 93 SER A N 1
ATOM 703 C CA . SER A 1 93 ? -22.041 -8.792 14.110 1.00 36.59 93 SER A CA 1
ATOM 704 C C . SER A 1 93 ? -20.845 -9.138 13.228 1.00 36.59 93 SER A C 1
ATOM 706 O O . SER A 1 93 ? -19.719 -8.891 13.662 1.00 36.59 93 SER A O 1
ATOM 708 N N . LYS A 1 94 ? -21.089 -9.658 12.015 1.00 36.34 94 LYS A N 1
ATOM 709 C CA . LYS A 1 94 ? -20.059 -9.869 10.983 1.00 36.34 94 LYS A CA 1
ATOM 710 C C . LYS A 1 94 ? -18.957 -8.807 11.097 1.00 36.34 94 LYS A C 1
ATOM 712 O O . LYS A 1 94 ? -19.273 -7.618 11.170 1.00 36.34 94 LYS A O 1
ATOM 717 N N . ALA A 1 95 ? -17.701 -9.247 11.080 1.00 40.88 95 ALA A N 1
ATOM 718 C CA . ALA A 1 95 ? -16.486 -8.477 11.365 1.00 40.88 95 ALA A CA 1
ATOM 719 C C . ALA A 1 95 ? -16.225 -7.225 10.482 1.00 40.88 95 ALA A C 1
ATOM 721 O O . ALA A 1 95 ? -15.144 -6.659 10.549 1.00 40.88 95 ALA A O 1
ATOM 722 N N . GLY A 1 96 ? -17.187 -6.751 9.682 1.00 49.59 96 GLY A N 1
ATOM 723 C CA . GLY A 1 96 ? -17.033 -5.621 8.755 1.00 49.59 96 GLY A CA 1
ATOM 724 C C . GLY A 1 96 ? -17.820 -4.348 9.098 1.00 49.59 96 GLY A C 1
ATOM 725 O O . GLY A 1 96 ? -17.831 -3.414 8.304 1.00 49.59 96 GLY A O 1
ATOM 726 N N . GLY A 1 97 ? -18.528 -4.281 10.232 1.00 74.12 97 GLY A N 1
ATOM 727 C CA . GLY A 1 97 ? -19.335 -3.107 10.593 1.00 74.12 97 GLY A CA 1
ATOM 728 C C . GLY A 1 97 ? -18.628 -2.132 11.540 1.00 74.12 97 GLY A C 1
ATOM 729 O O . GLY A 1 97 ? -18.185 -2.530 12.615 1.00 74.12 97 GLY A O 1
ATOM 730 N N . MET A 1 98 ? -18.612 -0.832 11.216 1.00 89.31 98 MET A N 1
ATOM 731 C CA . MET A 1 98 ? -18.131 0.209 12.138 1.00 89.31 98 MET A CA 1
ATOM 732 C C . MET A 1 98 ? -18.952 0.195 13.453 1.00 89.31 98 MET A C 1
ATOM 734 O O . MET A 1 98 ? -20.187 0.316 13.393 1.00 89.31 98 MET A O 1
ATOM 738 N N . PRO A 1 99 ? -18.320 0.078 14.642 1.00 92.12 99 PRO A N 1
ATOM 739 C CA . PRO A 1 99 ? -19.019 0.089 15.930 1.00 92.12 99 PRO A CA 1
ATOM 740 C C . PRO A 1 99 ? -19.795 1.394 16.180 1.00 92.12 99 PRO A C 1
ATOM 742 O O . PRO A 1 99 ? -19.376 2.447 15.698 1.00 92.12 99 PRO A O 1
ATOM 745 N N . PRO A 1 100 ? -20.872 1.393 16.991 1.00 92.62 100 PRO A N 1
ATOM 746 C CA . PRO A 1 100 ? -21.651 2.607 17.268 1.00 92.62 100 PRO A CA 1
ATOM 747 C C . PRO A 1 100 ? -20.823 3.779 17.819 1.00 92.62 100 PRO A C 1
ATOM 749 O O . PRO A 1 100 ? -21.003 4.916 17.387 1.00 92.62 100 PRO A O 1
ATOM 752 N N . ALA A 1 101 ? -19.876 3.507 18.726 1.00 94.31 101 ALA A N 1
ATOM 753 C CA . ALA A 1 101 ? -18.959 4.526 19.239 1.00 94.31 101 ALA A CA 1
ATOM 754 C C . ALA A 1 101 ? -18.078 5.112 18.122 1.00 94.31 101 ALA A C 1
ATOM 756 O O . ALA A 1 101 ? -17.968 6.329 17.997 1.00 94.31 101 ALA A O 1
ATOM 757 N N . ALA A 1 102 ? -17.529 4.257 17.252 1.00 95.88 102 ALA A N 1
ATOM 758 C CA . ALA A 1 102 ? -16.743 4.688 16.101 1.00 95.88 102 ALA A CA 1
ATOM 759 C C . ALA A 1 102 ? -17.576 5.546 15.134 1.00 95.88 102 ALA A C 1
ATOM 761 O O . ALA A 1 102 ? -17.121 6.615 14.748 1.00 95.88 102 ALA A O 1
ATOM 762 N N . ARG A 1 103 ? -18.825 5.169 14.820 1.00 95.12 103 ARG A N 1
ATOM 763 C CA . ARG A 1 103 ? -19.708 5.989 13.964 1.00 95.12 103 ARG A CA 1
ATOM 764 C C . ARG A 1 103 ? -19.938 7.381 14.543 1.00 95.12 103 ARG A C 1
ATOM 766 O O . ARG A 1 103 ? -19.812 8.370 13.829 1.00 95.12 103 ARG A O 1
ATOM 773 N N . ARG A 1 104 ? -20.246 7.460 15.841 1.00 95.69 104 ARG A N 1
ATOM 774 C CA . ARG A 1 104 ? -20.500 8.728 16.543 1.00 95.69 104 ARG A CA 1
ATOM 775 C C . ARG A 1 104 ? -19.262 9.626 16.582 1.00 95.69 104 ARG A C 1
ATOM 777 O O . ARG A 1 104 ? -19.367 10.845 16.429 1.00 95.69 104 ARG A O 1
ATOM 784 N N . LEU A 1 105 ? -18.093 9.047 16.845 1.00 96.50 105 LEU A N 1
ATOM 785 C CA . LEU A 1 105 ? -16.876 9.823 17.063 1.00 96.50 105 LEU A CA 1
ATOM 786 C C . LEU A 1 105 ? -16.134 10.138 15.763 1.00 96.50 105 LEU A C 1
ATOM 788 O O . LEU A 1 105 ? -15.714 11.280 15.592 1.00 96.50 105 LEU A O 1
ATOM 792 N N . LEU A 1 106 ? -16.024 9.175 14.847 1.00 96.88 106 LEU A N 1
ATOM 793 C CA . LEU A 1 106 ? -15.090 9.211 13.719 1.00 96.88 106 LEU A CA 1
ATOM 794 C C . LEU A 1 106 ? -15.715 9.694 12.401 1.00 96.88 106 LEU A C 1
ATOM 796 O O . LEU A 1 106 ? -14.991 10.146 11.521 1.00 96.88 106 LEU A O 1
ATOM 800 N N . LEU A 1 107 ? -17.040 9.669 12.231 1.00 96.06 107 LEU A N 1
ATOM 801 C CA . LEU A 1 107 ? -17.667 10.189 11.008 1.00 96.06 107 LEU A CA 1
ATOM 802 C C . LEU A 1 107 ? -17.827 11.714 11.083 1.00 96.06 107 LEU A C 1
ATOM 804 O O . LEU A 1 107 ? -18.859 12.234 11.504 1.00 96.06 107 LEU A O 1
ATOM 808 N N . VAL A 1 108 ? -16.789 12.441 10.665 1.00 96.31 108 VAL A N 1
ATOM 809 C CA . VAL A 1 108 ? -16.763 13.913 10.669 1.00 96.31 108 VAL A CA 1
ATOM 810 C C . VAL A 1 108 ? -17.074 14.459 9.279 1.00 96.31 108 VAL A C 1
ATOM 812 O O . VAL A 1 108 ? -16.361 14.172 8.317 1.00 96.31 108 VAL A O 1
ATOM 815 N N . LYS A 1 109 ? -18.150 15.249 9.161 1.00 95.44 109 LYS A N 1
ATOM 816 C CA . LYS A 1 109 ? -18.521 15.905 7.900 1.00 95.44 109 LYS A CA 1
ATOM 817 C C . LYS A 1 109 ? -17.487 16.996 7.568 1.00 95.44 109 LYS A C 1
ATOM 819 O O . LYS A 1 109 ? -17.239 17.849 8.424 1.00 95.44 109 LYS A O 1
ATOM 824 N N . PRO A 1 110 ? -16.883 16.993 6.367 1.00 95.81 110 PRO A N 1
ATOM 825 C CA . PRO A 1 110 ? -15.966 18.055 5.973 1.00 95.81 110 PRO A CA 1
ATOM 826 C C . PRO A 1 110 ? -16.710 19.384 5.774 1.00 95.81 110 PRO A C 1
ATOM 828 O O . PRO A 1 110 ? -17.891 19.393 5.424 1.00 95.81 110 PRO A O 1
ATOM 831 N N . LYS A 1 111 ? -16.010 20.510 5.990 1.00 95.69 111 LYS A N 1
ATOM 832 C CA . LYS A 1 111 ? -16.560 21.861 5.756 1.00 95.69 111 LYS A CA 1
ATOM 833 C C . LYS A 1 111 ? -16.959 22.053 4.290 1.00 95.69 111 LYS A C 1
ATOM 835 O O . LYS A 1 111 ? -18.028 22.578 4.010 1.00 95.69 111 LYS A O 1
ATOM 840 N N . ILE A 1 112 ? -16.098 21.595 3.384 1.00 94.38 112 ILE A N 1
ATOM 841 C CA . ILE A 1 112 ? -16.351 21.542 1.945 1.00 94.38 112 ILE A CA 1
ATOM 842 C C . ILE A 1 112 ? -16.739 20.102 1.621 1.00 94.38 112 ILE A C 1
ATOM 844 O O . ILE A 1 112 ? -15.954 19.181 1.842 1.00 94.38 112 ILE A O 1
ATOM 848 N N . VAL A 1 113 ? -17.969 19.903 1.159 1.00 94.06 113 VAL A N 1
ATOM 849 C CA . VAL A 1 113 ? -18.491 18.579 0.806 1.00 94.06 113 VAL A CA 1
ATOM 850 C C . VAL A 1 113 ? -18.053 18.238 -0.615 1.00 94.06 113 VAL A C 1
ATOM 852 O O . VAL A 1 113 ? -18.150 19.083 -1.502 1.00 94.06 113 VAL A O 1
ATOM 855 N N . ALA A 1 114 ? -17.579 17.010 -0.834 1.00 92.19 114 ALA A N 1
ATOM 856 C CA . ALA A 1 114 ? -17.245 16.547 -2.174 1.00 92.19 114 ALA A CA 1
ATOM 857 C C . ALA A 1 114 ? -18.539 16.437 -3.006 1.00 92.19 114 ALA A C 1
ATOM 859 O O . ALA A 1 114 ? -19.445 15.706 -2.601 1.00 92.19 114 ALA A O 1
ATOM 860 N N . PRO A 1 115 ? -18.658 17.140 -4.147 1.00 93.31 115 PRO A N 1
ATOM 861 C CA . PRO A 1 115 ? -19.906 17.171 -4.911 1.00 93.31 115 PRO A CA 1
ATOM 862 C C . PRO A 1 115 ? -20.283 15.797 -5.485 1.00 93.31 115 PRO A C 1
ATOM 864 O O . PRO A 1 115 ? -21.465 15.492 -5.600 1.00 93.31 115 PRO A O 1
ATOM 867 N N . LEU A 1 116 ? -19.287 14.959 -5.794 1.00 95.38 116 LEU A N 1
ATOM 868 C CA . LEU A 1 116 ? -19.481 13.615 -6.351 1.00 95.38 116 LEU A CA 1
ATOM 869 C C . LEU A 1 116 ? -19.628 12.518 -5.283 1.00 95.38 116 LEU A C 1
ATOM 871 O O . LEU A 1 116 ? -20.106 11.433 -5.592 1.00 95.38 116 LEU A O 1
ATOM 875 N N . ASP A 1 117 ? -19.257 12.801 -4.031 1.00 94.38 117 ASP A N 1
ATOM 876 C CA . ASP A 1 117 ? -19.477 11.902 -2.893 1.00 94.38 117 ASP A CA 1
ATOM 877 C C . ASP A 1 117 ? -19.835 12.704 -1.626 1.00 94.38 117 ASP A C 1
ATOM 879 O O . ASP A 1 117 ? -18.994 12.937 -0.747 1.00 94.38 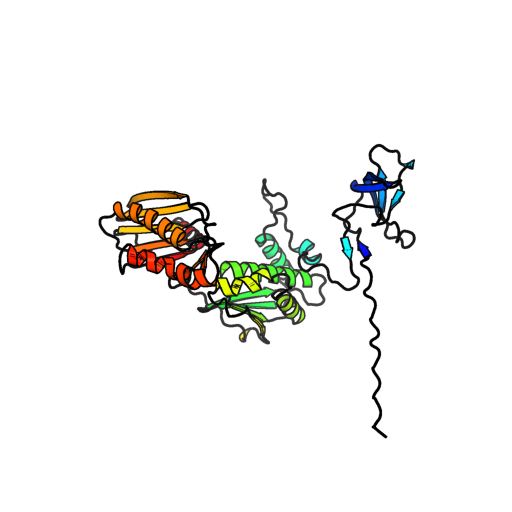117 ASP A O 1
ATOM 883 N N . PRO A 1 118 ? -21.105 13.130 -1.480 1.00 90.75 118 PRO A N 1
ATOM 884 C CA . PRO A 1 118 ? -21.554 13.854 -0.290 1.00 90.75 118 PRO A CA 1
ATOM 885 C C . PRO A 1 118 ? -21.439 13.041 1.016 1.00 90.75 118 PRO A C 1
ATOM 887 O O . PRO A 1 118 ? -21.455 13.593 2.130 1.00 90.75 118 PRO A O 1
ATOM 890 N N . GLY A 1 119 ? -21.335 11.715 0.888 1.00 91.75 119 GLY A N 1
ATOM 891 C CA . GLY A 1 119 ? -21.149 10.767 1.978 1.00 91.75 119 GLY A CA 1
ATOM 892 C C . GLY A 1 119 ? -19.715 10.715 2.496 1.00 91.75 119 GLY A C 1
ATOM 893 O O . GLY A 1 119 ? -19.526 10.301 3.640 1.00 91.75 119 GLY A O 1
ATOM 894 N N . PHE A 1 120 ? -18.734 11.203 1.731 1.00 94.06 120 PHE A N 1
ATOM 895 C CA . PHE A 1 120 ? -17.318 11.120 2.075 1.00 94.06 120 PHE A CA 1
ATOM 896 C C . PHE A 1 120 ? -17.008 11.721 3.453 1.00 94.06 120 PHE A C 1
ATOM 898 O O . PHE A 1 120 ? -17.415 12.842 3.793 1.00 94.06 120 PHE A O 1
ATOM 905 N N . ARG A 1 121 ? -16.276 10.966 4.276 1.00 94.56 121 ARG A N 1
ATOM 906 C CA . ARG A 1 121 ? -15.809 11.380 5.606 1.00 94.56 121 ARG A CA 1
ATOM 907 C C . ARG A 1 121 ? -14.292 11.191 5.669 1.00 94.56 121 ARG A C 1
ATOM 909 O O . ARG A 1 121 ? -13.842 10.056 5.808 1.00 94.56 121 ARG A O 1
ATOM 916 N N . PRO A 1 122 ? -13.495 12.271 5.568 1.00 94.88 122 PRO A N 1
ATOM 917 C CA . PRO A 1 122 ? -12.042 12.153 5.549 1.00 94.88 122 PRO A CA 1
ATOM 918 C C . PRO A 1 122 ? -11.492 11.601 6.872 1.00 94.88 122 PRO A C 1
ATOM 920 O O . PRO A 1 122 ? -11.744 12.171 7.939 1.00 94.88 122 PRO A O 1
ATOM 923 N N . LEU A 1 123 ? -10.661 10.555 6.797 1.00 94.81 123 LEU A N 1
ATOM 924 C CA . LEU A 1 123 ? -10.000 9.947 7.961 1.00 94.81 123 LEU A CA 1
ATOM 925 C C . LEU A 1 123 ? -9.208 10.975 8.782 1.00 94.81 123 LEU A C 1
ATOM 927 O O . LEU A 1 123 ? -9.226 10.939 10.010 1.00 94.81 123 LEU A O 1
ATOM 931 N N . ILE A 1 124 ? -8.571 11.948 8.126 1.00 95.62 124 ILE A N 1
ATOM 932 C CA . ILE A 1 124 ? -7.811 12.998 8.814 1.00 95.62 124 ILE A CA 1
ATOM 933 C C . ILE A 1 124 ? -8.681 13.843 9.757 1.00 95.62 124 ILE A C 1
ATOM 935 O O . ILE A 1 124 ? -8.224 14.232 10.831 1.00 95.62 124 ILE A O 1
ATOM 939 N N . LEU A 1 125 ? -9.945 14.104 9.406 1.00 97.12 125 LEU A N 1
ATOM 940 C CA . LEU A 1 125 ? -10.862 14.841 10.280 1.00 97.12 125 LEU A CA 1
ATOM 941 C C . LEU A 1 125 ? -11.307 13.979 11.464 1.00 97.12 125 LEU A C 1
ATOM 943 O O . LEU A 1 125 ? -11.381 14.477 12.588 1.00 97.12 125 LEU A O 1
ATOM 947 N N . ALA A 1 126 ? -11.541 12.686 11.220 1.00 97.06 126 ALA A N 1
ATOM 948 C CA . ALA A 1 126 ? -11.814 11.705 12.264 1.00 97.06 126 ALA A CA 1
ATOM 949 C C . ALA A 1 126 ? -10.672 11.648 13.284 1.00 97.06 126 ALA A C 1
ATOM 951 O O . ALA A 1 126 ? -10.904 11.778 14.483 1.00 97.06 126 ALA A O 1
ATOM 952 N N . LYS A 1 127 ? -9.434 11.521 12.791 1.00 97.31 127 LYS A N 1
ATOM 953 C CA . LYS A 1 127 ? -8.215 11.441 13.597 1.00 97.31 127 LYS A CA 1
ATOM 954 C C . LYS A 1 127 ? -8.001 12.705 14.425 1.00 97.31 127 LYS A C 1
ATOM 956 O O . LYS A 1 127 ? -7.771 12.595 15.621 1.00 97.31 127 LYS A O 1
ATOM 961 N N . LYS A 1 128 ? -8.146 13.896 13.829 1.00 98.00 128 LYS A N 1
ATOM 962 C CA . LYS A 1 128 ? -8.047 15.175 14.557 1.00 98.00 128 LYS A CA 1
ATOM 963 C C . LYS A 1 128 ? -9.058 15.256 15.702 1.00 98.00 128 LYS A C 1
ATOM 965 O O . LYS A 1 128 ? -8.667 15.480 16.839 1.00 98.00 128 LYS A O 1
ATOM 970 N N . LYS A 1 129 ? -10.343 15.005 15.423 1.00 98.31 129 LYS A N 1
ATOM 971 C CA . LYS A 1 129 ? -11.390 15.008 16.457 1.00 98.31 129 LYS A CA 1
ATOM 972 C C . LYS A 1 129 ? -11.127 13.959 17.540 1.00 98.31 129 LYS A C 1
ATOM 974 O O . LYS A 1 129 ? -11.332 14.238 18.713 1.00 98.31 129 LYS A O 1
ATOM 979 N N . TYR A 1 130 ? -10.705 12.759 17.151 1.00 98.50 130 TYR A N 1
ATOM 980 C CA . TYR A 1 130 ? -10.400 11.685 18.089 1.00 98.50 130 TYR A CA 1
ATOM 981 C C . TYR A 1 130 ? -9.263 12.077 19.039 1.00 98.50 130 TYR A C 1
ATOM 983 O O . TYR A 1 130 ? -9.427 11.931 20.243 1.00 98.50 130 TYR A O 1
ATOM 991 N N . LEU A 1 131 ? -8.165 12.635 18.517 1.00 98.31 131 LEU A N 1
ATOM 992 C CA . LEU A 1 131 ? -7.024 13.054 19.335 1.00 98.31 131 LEU A CA 1
ATOM 993 C C . LEU A 1 131 ? -7.406 14.131 20.358 1.00 98.31 131 LEU A C 1
ATOM 995 O O . LEU A 1 131 ? -6.971 14.040 21.501 1.00 98.31 131 LEU A O 1
ATOM 999 N N . GLU A 1 132 ? -8.276 15.078 19.994 1.00 98.38 132 GLU A N 1
ATOM 1000 C CA . GLU A 1 132 ? -8.825 16.056 20.947 1.00 98.38 132 GLU A CA 1
ATOM 1001 C C . GLU A 1 132 ? -9.653 15.398 22.060 1.00 98.38 132 GLU A C 1
ATOM 1003 O O . GLU A 1 132 ? -9.581 15.808 23.216 1.00 98.38 132 GLU A O 1
ATOM 1008 N N . LEU A 1 133 ? -10.434 14.360 21.737 1.00 98.00 133 LEU A N 1
ATOM 1009 C CA . LEU A 1 133 ? -11.248 13.633 22.720 1.00 98.00 133 LEU A CA 1
ATOM 1010 C C . LEU A 1 133 ? -10.412 12.754 23.656 1.00 98.00 133 LEU A C 1
ATOM 1012 O O . LEU A 1 133 ? -10.856 12.461 24.763 1.00 98.00 133 LEU A O 1
ATOM 1016 N N . THR A 1 134 ? -9.233 12.320 23.214 1.00 98.19 134 THR A N 1
ATOM 1017 C CA . THR A 1 134 ? -8.333 11.446 23.978 1.00 98.19 134 THR A CA 1
ATOM 1018 C C . THR A 1 134 ? -7.125 12.174 24.560 1.00 98.19 134 THR A C 1
ATOM 1020 O O . THR A 1 134 ? -6.207 11.520 25.042 1.00 98.19 134 THR A O 1
ATOM 1023 N N . LYS A 1 135 ? -7.077 13.510 24.500 1.00 96.94 135 LYS A N 1
ATOM 1024 C CA . LYS A 1 135 ? -5.900 14.289 24.920 1.00 96.94 135 LYS A CA 1
ATOM 1025 C C . LYS A 1 135 ? -5.541 14.115 26.403 1.00 96.94 135 LYS A C 1
ATOM 1027 O O . LYS A 1 135 ? -4.369 14.162 26.747 1.00 96.94 135 LYS A O 1
ATOM 1032 N N . GLU A 1 136 ? -6.547 13.865 27.243 1.00 96.62 136 GLU A N 1
ATOM 1033 C CA . GLU A 1 136 ? -6.393 13.621 28.686 1.00 96.62 136 GLU A CA 1
ATOM 1034 C C . GLU A 1 136 ? -6.298 12.119 29.023 1.00 96.62 136 GLU A C 1
ATOM 1036 O O . GLU A 1 136 ? -6.194 11.745 30.189 1.00 96.62 136 GLU A O 1
ATOM 1041 N N . CYS A 1 137 ? -6.382 11.229 28.026 1.00 97.12 137 CYS A N 1
ATOM 1042 C CA . CYS A 1 137 ? -6.244 9.794 28.256 1.00 97.12 137 CYS A CA 1
ATOM 1043 C C . CYS A 1 137 ? -4.772 9.429 28.477 1.00 97.12 137 CYS A C 1
ATOM 1045 O O . CYS A 1 137 ? -3.891 9.841 27.722 1.00 97.12 137 CYS A O 1
ATOM 1047 N N . THR A 1 138 ? -4.514 8.603 29.488 1.00 95.88 138 THR A N 1
ATOM 1048 C CA . THR A 1 138 ? -3.166 8.134 29.835 1.00 95.88 138 THR A CA 1
ATOM 1049 C C . THR A 1 138 ? -2.793 6.837 29.122 1.00 95.88 138 THR A C 1
ATOM 1051 O O . THR A 1 138 ? -1.622 6.631 28.799 1.00 95.88 138 THR A O 1
ATOM 1054 N N . ASP A 1 139 ? -3.779 5.982 28.844 1.00 96.94 139 ASP A N 1
ATOM 1055 C CA . ASP A 1 139 ? -3.579 4.720 28.138 1.00 96.94 139 ASP A CA 1
ATOM 1056 C C . ASP A 1 139 ? -3.182 4.951 26.678 1.00 96.94 139 ASP A C 1
ATOM 1058 O O . ASP A 1 139 ? -3.750 5.783 25.960 1.00 96.94 139 ASP A O 1
ATOM 1062 N N . LYS A 1 140 ? -2.222 4.151 26.211 1.00 98.06 140 LYS A N 1
ATOM 1063 C CA . LYS A 1 140 ? -1.741 4.171 24.830 1.00 98.06 140 LYS A CA 1
ATOM 1064 C C . LYS A 1 140 ? -1.767 2.776 24.238 1.00 98.06 140 LYS A C 1
ATOM 1066 O O . LYS A 1 140 ? -1.412 1.797 24.888 1.00 98.06 140 LYS A O 1
ATOM 1071 N N . LEU A 1 141 ? -2.159 2.716 22.976 1.00 98.69 141 LEU A N 1
ATOM 1072 C CA . LEU A 1 141 ? -1.927 1.575 22.115 1.00 98.69 141 LEU A CA 1
ATOM 1073 C C . LEU A 1 141 ? -0.794 1.928 21.158 1.00 98.69 141 LEU A C 1
ATOM 1075 O O . LEU A 1 141 ? -0.856 2.918 20.429 1.00 98.69 141 LEU A O 1
ATOM 1079 N N . GLU A 1 142 ? 0.225 1.093 21.143 1.00 98.75 142 GLU A N 1
ATOM 1080 C CA . GLU A 1 142 ? 1.397 1.232 20.303 1.00 98.75 142 GLU A CA 1
ATOM 1081 C C . GLU A 1 142 ? 1.543 0.024 19.393 1.00 98.75 142 GLU A C 1
ATOM 1083 O O . GLU A 1 142 ? 1.191 -1.101 19.754 1.00 98.75 142 GLU A O 1
ATOM 1088 N N . TRP A 1 143 ? 2.089 0.254 18.206 1.00 98.81 143 TRP A N 1
ATOM 1089 C CA . TRP A 1 143 ? 2.409 -0.833 17.298 1.00 98.81 143 TRP A CA 1
ATOM 1090 C C . TRP A 1 143 ? 3.687 -0.584 16.515 1.00 98.81 143 TRP A C 1
ATOM 1092 O O . TRP A 1 143 ? 4.161 0.551 16.381 1.00 98.81 143 TRP A O 1
ATOM 1102 N N . ALA A 1 144 ? 4.237 -1.687 16.022 1.00 98.62 144 ALA A N 1
ATOM 1103 C CA . ALA A 1 144 ? 5.379 -1.746 15.132 1.00 98.62 144 ALA A CA 1
ATOM 1104 C C . ALA A 1 144 ? 5.024 -2.587 13.903 1.00 98.62 144 ALA A C 1
ATOM 1106 O O . ALA A 1 144 ? 4.520 -3.703 14.031 1.00 98.62 144 ALA A O 1
ATOM 1107 N N . LEU A 1 145 ? 5.308 -2.040 12.729 1.00 98.25 145 LEU A N 1
ATOM 1108 C CA . LEU A 1 145 ? 5.240 -2.703 11.436 1.00 98.25 145 LEU A CA 1
ATOM 1109 C C . LEU A 1 145 ? 6.663 -3.041 11.002 1.00 98.25 145 LEU A C 1
ATOM 1111 O O . LEU A 1 145 ? 7.404 -2.159 10.564 1.00 98.25 145 LEU A O 1
ATOM 1115 N N . VAL A 1 146 ? 7.057 -4.298 11.189 1.00 96.88 146 VAL A N 1
ATOM 1116 C CA . VAL A 1 146 ? 8.424 -4.765 10.936 1.00 96.88 146 VAL A CA 1
ATOM 1117 C C . VAL A 1 146 ? 8.607 -5.027 9.446 1.00 96.88 146 VAL A C 1
ATOM 1119 O O . VAL A 1 146 ? 7.773 -5.671 8.813 1.00 96.88 146 VAL A O 1
ATOM 1122 N N . ARG A 1 147 ? 9.711 -4.534 8.889 1.00 91.62 147 ARG A N 1
ATOM 1123 C CA . ARG A 1 147 ? 10.118 -4.710 7.491 1.00 91.62 147 ARG A CA 1
ATOM 1124 C C . ARG A 1 147 ? 11.527 -5.290 7.444 1.00 91.62 147 ARG A C 1
ATOM 1126 O O . ARG A 1 147 ? 12.226 -5.314 8.454 1.00 91.62 147 ARG A O 1
ATOM 1133 N N . ALA A 1 148 ? 11.955 -5.746 6.270 1.00 88.12 148 ALA A N 1
ATOM 1134 C CA . ALA A 1 148 ? 13.290 -6.317 6.092 1.00 88.12 148 ALA A CA 1
ATOM 1135 C C . ALA A 1 148 ? 14.417 -5.316 6.417 1.00 88.12 148 ALA A C 1
ATOM 1137 O O . ALA A 1 148 ? 15.468 -5.705 6.918 1.00 88.12 148 ALA A O 1
ATOM 1138 N N . ASP A 1 149 ? 14.186 -4.031 6.163 1.00 86.81 149 ASP A N 1
ATOM 1139 C CA . ASP A 1 149 ? 15.176 -2.958 6.252 1.00 86.81 149 ASP A CA 1
ATOM 1140 C C . ASP A 1 149 ? 14.850 -1.905 7.327 1.00 86.81 149 ASP A C 1
ATOM 1142 O O . ASP A 1 149 ? 15.603 -0.944 7.507 1.00 86.81 149 ASP A O 1
ATOM 1146 N N . GLY A 1 150 ? 13.762 -2.079 8.084 1.00 93.38 150 GLY A N 1
ATOM 1147 C CA . GLY A 1 150 ? 13.319 -1.081 9.049 1.00 93.38 150 GLY A CA 1
ATOM 1148 C C . GLY A 1 150 ? 12.033 -1.429 9.789 1.00 93.38 150 GLY A C 1
ATOM 1149 O O . GLY A 1 150 ? 11.584 -2.572 9.825 1.00 93.38 150 GLY A O 1
ATOM 1150 N N . CYS A 1 151 ? 11.428 -0.418 10.404 1.00 96.25 151 CYS A N 1
ATOM 1151 C CA . CYS A 1 151 ? 10.222 -0.572 11.209 1.00 96.25 151 CYS A CA 1
ATOM 1152 C C . CYS A 1 151 ? 9.417 0.732 11.244 1.00 96.25 151 CYS A C 1
ATOM 1154 O O . CYS A 1 151 ? 9.952 1.789 11.585 1.00 96.25 151 CYS A O 1
ATOM 1156 N N . GLY A 1 152 ? 8.124 0.654 10.924 1.00 96.31 152 GLY A N 1
ATOM 1157 C CA . GLY A 1 152 ? 7.182 1.749 11.146 1.00 96.31 152 GLY A CA 1
ATOM 1158 C C . GLY A 1 152 ? 6.584 1.667 12.549 1.00 96.31 152 GLY A C 1
ATOM 1159 O O . GLY A 1 152 ? 5.912 0.690 12.863 1.00 96.31 152 GLY A O 1
ATOM 1160 N N . ARG A 1 153 ? 6.780 2.690 13.388 1.00 97.56 153 ARG A N 1
ATOM 1161 C CA . ARG A 1 153 ? 6.160 2.784 14.724 1.00 97.56 153 ARG A CA 1
ATOM 1162 C C . ARG A 1 153 ? 5.022 3.793 14.725 1.00 97.56 153 ARG A C 1
ATOM 1164 O O . ARG A 1 153 ? 5.078 4.807 14.032 1.00 97.56 153 ARG A O 1
ATOM 1171 N N . TYR A 1 154 ? 4.025 3.542 15.562 1.00 98.12 154 TYR A N 1
ATOM 1172 C CA . TYR A 1 154 ? 3.000 4.527 15.883 1.00 98.12 154 TYR A CA 1
ATOM 1173 C C . TYR A 1 154 ? 2.512 4.346 17.324 1.00 98.12 154 TYR A C 1
ATOM 1175 O O . TYR A 1 154 ? 2.542 3.239 17.865 1.00 98.12 154 TYR A O 1
ATOM 1183 N N . SER A 1 155 ? 2.066 5.444 17.936 1.00 98.19 155 SER A N 1
ATOM 1184 C CA . SER A 1 155 ? 1.444 5.475 19.260 1.00 98.19 155 SER A CA 1
ATOM 1185 C C . SER A 1 155 ? 0.131 6.248 19.186 1.00 98.19 155 SER A C 1
ATOM 1187 O O . SER A 1 155 ? 0.088 7.377 18.691 1.00 98.19 155 SER A O 1
ATOM 1189 N N . LEU A 1 156 ? -0.951 5.628 19.647 1.00 98.56 156 LEU A N 1
ATOM 1190 C CA . LEU A 1 156 ? -2.291 6.197 19.673 1.00 98.56 156 LEU A CA 1
ATOM 1191 C C . LEU A 1 156 ? -2.778 6.265 21.128 1.00 98.56 156 LEU A C 1
ATOM 1193 O O . LEU A 1 156 ? -2.873 5.213 21.764 1.00 98.56 156 LEU A O 1
ATOM 1197 N N . PRO A 1 157 ? -3.130 7.447 21.665 1.00 98.50 157 PRO A N 1
ATOM 1198 C CA . PRO A 1 157 ? -3.869 7.509 22.922 1.00 98.50 157 PRO A CA 1
ATOM 1199 C C . PRO A 1 157 ? -5.230 6.825 22.757 1.00 98.50 157 PRO A C 1
ATOM 1201 O O . PRO A 1 157 ? -5.902 6.976 21.728 1.00 98.50 157 PRO A O 1
ATOM 1204 N N . ILE A 1 158 ? -5.645 6.045 23.750 1.00 98.50 158 ILE A N 1
ATOM 1205 C CA . ILE A 1 158 ? -6.914 5.319 23.706 1.00 98.50 158 ILE A CA 1
ATOM 1206 C C . ILE A 1 158 ? -7.769 5.614 24.926 1.00 98.50 158 ILE A C 1
ATOM 1208 O O . ILE A 1 158 ? -7.259 5.925 25.996 1.00 98.50 158 ILE A O 1
ATOM 1212 N N . PHE A 1 159 ? -9.088 5.509 24.764 1.00 98.44 159 PHE A N 1
ATOM 1213 C CA . PHE A 1 159 ? -9.973 5.524 25.921 1.00 98.44 159 PHE A CA 1
ATOM 1214 C C . PHE A 1 159 ? -9.671 4.314 26.811 1.00 98.44 159 PHE A C 1
ATOM 1216 O O . PHE A 1 159 ? -9.313 3.251 26.307 1.00 98.44 159 PHE A O 1
ATOM 1223 N N . GLU A 1 160 ? -9.881 4.458 28.116 1.00 96.62 160 GLU A N 1
ATOM 1224 C CA . GLU A 1 160 ? -9.802 3.348 29.068 1.00 96.62 160 GLU A CA 1
ATOM 1225 C C . GLU A 1 160 ? -10.760 2.199 28.693 1.00 96.62 160 GLU A C 1
ATOM 1227 O O . GLU A 1 160 ? -11.830 2.411 28.111 1.00 96.62 160 GLU A O 1
ATOM 1232 N N . GLU A 1 161 ? -10.427 0.963 29.076 1.00 93.12 161 GLU A N 1
ATOM 1233 C CA . GLU A 1 161 ? -11.182 -0.233 28.661 1.00 93.12 161 GLU A CA 1
ATOM 1234 C C . GLU A 1 161 ? -12.663 -0.247 29.087 1.00 93.12 161 GLU A C 1
ATOM 1236 O O . GLU A 1 161 ? -13.486 -0.925 28.454 1.00 93.12 161 GLU A O 1
ATOM 1241 N N . LYS A 1 162 ? -13.000 0.469 30.168 1.00 92.94 162 LYS A N 1
ATOM 1242 C CA . LYS A 1 162 ? -14.365 0.584 30.709 1.00 92.94 162 LYS A CA 1
ATOM 1243 C C . LYS A 1 162 ? -15.195 1.663 30.014 1.00 92.94 162 LYS A C 1
ATOM 1245 O O . LYS A 1 162 ? -16.420 1.659 30.143 1.00 92.94 162 LYS A O 1
ATOM 1250 N N . SER A 1 163 ? -14.563 2.559 29.259 1.00 96.12 163 SER A N 1
ATOM 1251 C CA . SER A 1 163 ? -15.263 3.622 28.551 1.00 96.12 163 SER A CA 1
ATOM 1252 C C . SER A 1 163 ? -16.202 3.052 27.488 1.00 96.12 163 SER A C 1
ATOM 1254 O O . SER A 1 163 ? -15.855 2.153 26.716 1.00 96.12 163 SER A O 1
ATOM 1256 N N . LYS A 1 164 ? -17.386 3.661 27.359 1.00 95.31 164 LYS A N 1
ATOM 1257 C CA . LYS A 1 164 ? -18.321 3.392 26.251 1.00 95.31 164 LYS A CA 1
ATOM 1258 C C . LYS A 1 164 ? -17.712 3.687 24.872 1.00 95.31 164 LYS A C 1
ATOM 1260 O O . LYS A 1 164 ? -18.240 3.225 23.859 1.00 95.31 164 LYS A O 1
ATOM 1265 N N . ASP A 1 165 ? -16.636 4.472 24.836 1.00 96.81 165 ASP A N 1
ATOM 1266 C CA . ASP A 1 165 ? -15.942 4.912 23.629 1.00 96.81 165 ASP A CA 1
ATOM 1267 C C . ASP A 1 165 ? -14.719 4.051 23.275 1.00 96.81 165 ASP A C 1
ATOM 1269 O O . ASP A 1 165 ? -14.208 4.164 22.164 1.00 96.81 165 ASP A O 1
ATOM 1273 N N . PHE A 1 166 ? -14.315 3.102 24.132 1.00 97.38 166 PHE A N 1
ATOM 1274 C CA . PHE A 1 166 ? -13.161 2.211 23.917 1.00 97.38 166 PHE A CA 1
ATOM 1275 C C . PHE A 1 166 ? -13.145 1.531 22.540 1.00 97.38 166 PHE A C 1
ATOM 1277 O O . PHE A 1 166 ? -12.122 1.453 21.860 1.00 97.38 166 PHE A O 1
ATOM 1284 N N . ARG A 1 167 ? -14.307 1.064 22.067 1.00 96.56 167 ARG A N 1
ATOM 1285 C CA . ARG A 1 167 ? -14.404 0.403 20.755 1.00 96.56 167 ARG A CA 1
ATOM 1286 C C . ARG A 1 167 ? -14.102 1.339 19.581 1.00 96.56 167 ARG A C 1
ATOM 1288 O O . ARG A 1 167 ? -13.768 0.841 18.509 1.00 96.56 167 ARG A O 1
ATOM 1295 N N . ALA A 1 168 ? -14.219 2.657 19.754 1.00 97.81 168 ALA A N 1
ATOM 1296 C CA . ALA A 1 168 ? -13.783 3.621 18.748 1.00 97.81 168 ALA A CA 1
ATOM 1297 C C . ALA A 1 168 ? -12.254 3.644 18.623 1.00 97.81 168 ALA A C 1
ATOM 1299 O O . ALA A 1 168 ? -11.757 3.703 17.502 1.00 97.81 168 ALA A O 1
ATOM 1300 N N . SER A 1 169 ? -11.527 3.516 19.739 1.00 98.50 169 SER A N 1
ATOM 1301 C CA . SER A 1 169 ? -10.063 3.418 19.756 1.00 98.50 169 SER A CA 1
ATOM 1302 C C . SER A 1 169 ? -9.564 2.191 19.002 1.00 98.50 169 SER A C 1
ATOM 1304 O O . SER A 1 169 ? -8.728 2.317 18.115 1.00 98.50 169 SER A O 1
ATOM 1306 N N . VAL A 1 170 ? -10.130 1.015 19.298 1.00 98.31 170 VAL A N 1
ATOM 1307 C CA . VAL A 1 170 ? -9.758 -0.243 18.625 1.00 98.31 170 VAL A CA 1
ATOM 1308 C C . VAL A 1 170 ? -10.049 -0.174 17.124 1.00 98.31 170 VAL A C 1
ATOM 1310 O O . VAL A 1 170 ? -9.216 -0.574 16.317 1.00 98.31 170 VAL A O 1
ATOM 1313 N N . TYR A 1 171 ? -11.209 0.370 16.741 1.00 97.88 171 TYR A N 1
ATOM 1314 C CA . TYR A 1 171 ? -11.568 0.531 15.332 1.00 97.88 171 TYR A CA 1
ATOM 1315 C C . TYR A 1 171 ? -10.617 1.489 14.604 1.00 97.88 171 TYR A C 1
ATOM 1317 O O . TYR A 1 171 ? -10.121 1.160 13.530 1.00 97.88 171 TYR A O 1
ATOM 1325 N N . LEU A 1 172 ? -10.344 2.663 15.187 1.00 98.44 172 LEU A N 1
ATOM 1326 C CA . LEU A 1 172 ? -9.432 3.633 14.586 1.00 98.44 172 LEU A CA 1
ATOM 1327 C C . LEU A 1 172 ? -8.020 3.057 14.460 1.00 98.44 172 LEU A C 1
ATOM 1329 O O . LEU A 1 172 ? -7.410 3.211 13.411 1.00 98.44 172 LEU A O 1
ATOM 1333 N N . ALA A 1 173 ? -7.523 2.365 15.487 1.00 98.62 173 ALA A N 1
ATOM 1334 C CA . ALA A 1 173 ? -6.220 1.715 15.440 1.00 98.62 173 ALA A CA 1
ATOM 1335 C C . ALA A 1 173 ? -6.129 0.690 14.304 1.00 98.62 173 ALA A C 1
ATOM 1337 O O . ALA A 1 173 ? -5.155 0.711 13.564 1.00 98.62 173 ALA A O 1
ATOM 1338 N N . GLY A 1 174 ? -7.158 -0.141 14.107 1.00 98.31 174 GLY A N 1
ATOM 1339 C CA . GLY A 1 174 ? -7.210 -1.057 12.967 1.00 98.31 174 GLY A CA 1
ATOM 1340 C C . GLY A 1 174 ? -7.141 -0.321 11.625 1.00 98.31 174 GLY A C 1
ATOM 1341 O O . GLY A 1 174 ? -6.332 -0.657 10.773 1.00 98.31 174 GLY A O 1
ATOM 1342 N N . VAL A 1 175 ? -7.915 0.752 11.444 1.00 97.25 175 VAL A N 1
ATOM 1343 C CA . VAL A 1 175 ? -7.854 1.552 10.205 1.00 97.25 175 VAL A CA 1
ATOM 1344 C C . VAL A 1 175 ? -6.469 2.181 10.001 1.00 97.25 175 VAL A C 1
ATOM 1346 O O . VAL A 1 175 ? -5.957 2.167 8.887 1.00 97.25 175 VAL A O 1
ATOM 1349 N N . LEU A 1 176 ? -5.837 2.696 11.060 1.00 98.44 176 LEU A N 1
ATOM 1350 C CA . LEU A 1 176 ? -4.502 3.299 10.975 1.00 98.44 176 LEU A CA 1
ATOM 1351 C C . LEU A 1 176 ? -3.404 2.260 10.708 1.00 98.44 176 LEU A C 1
ATOM 1353 O O . LEU A 1 176 ? -2.466 2.547 9.971 1.00 98.44 176 LEU A O 1
ATOM 1357 N N . ILE A 1 177 ? -3.510 1.055 11.273 1.00 98.56 177 ILE A N 1
ATOM 1358 C CA . ILE A 1 177 ? -2.589 -0.046 10.968 1.00 98.56 177 ILE A CA 1
ATOM 1359 C C . ILE A 1 177 ? -2.745 -0.454 9.499 1.00 98.56 177 ILE A C 1
ATOM 1361 O O . ILE A 1 177 ? -1.740 -0.590 8.808 1.00 98.56 177 ILE A O 1
ATOM 1365 N N . GLN A 1 178 ? -3.979 -0.594 9.002 1.00 97.94 178 GLN A N 1
ATOM 1366 C CA . GLN A 1 178 ? -4.257 -0.894 7.595 1.00 97.94 178 GLN A CA 1
ATOM 1367 C C . GLN A 1 178 ? -3.662 0.180 6.676 1.00 97.94 178 GLN A C 1
ATOM 1369 O O . GLN A 1 178 ? -2.945 -0.149 5.737 1.00 97.94 178 GLN A O 1
ATOM 1374 N N . GLU A 1 179 ? -3.911 1.458 6.973 1.00 95.81 179 GLU A N 1
ATOM 1375 C CA . GLU A 1 179 ? -3.341 2.591 6.238 1.00 95.81 179 GLU A CA 1
ATOM 1376 C C . GLU A 1 179 ? -1.806 2.506 6.192 1.00 95.81 179 GLU A C 1
ATOM 1378 O O . GLU A 1 179 ? -1.206 2.593 5.121 1.00 95.81 179 GLU A O 1
ATOM 1383 N N . MET A 1 180 ? -1.160 2.281 7.341 1.00 95.75 180 MET A N 1
ATOM 1384 C CA . MET A 1 180 ? 0.297 2.185 7.419 1.00 95.75 180 MET A CA 1
ATOM 1385 C C . MET A 1 180 ? 0.859 0.961 6.685 1.00 95.75 180 MET A C 1
ATOM 1387 O O . MET A 1 180 ? 1.926 1.072 6.082 1.00 95.75 180 MET A O 1
ATOM 1391 N N . LEU A 1 181 ? 0.165 -0.182 6.706 1.00 95.94 181 LEU A N 1
ATOM 1392 C CA . LEU A 1 181 ? 0.556 -1.372 5.945 1.00 95.94 181 LEU A CA 1
ATOM 1393 C C . LEU A 1 181 ? 0.587 -1.078 4.444 1.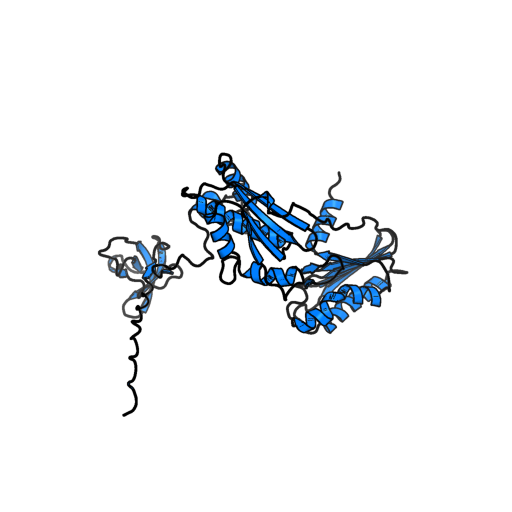00 95.94 181 LEU A C 1
ATOM 1395 O O . LEU A 1 181 ? 1.550 -1.444 3.781 1.00 95.94 181 LEU A O 1
ATOM 1399 N N . TRP A 1 182 ? -0.405 -0.364 3.914 1.00 92.19 182 TRP A N 1
ATOM 1400 C CA . TRP A 1 182 ? -0.443 -0.011 2.491 1.00 92.19 182 TRP A CA 1
ATOM 1401 C C . TRP A 1 182 ? 0.517 1.121 2.108 1.00 92.19 182 TRP A C 1
ATOM 1403 O O . TRP A 1 182 ? 0.919 1.208 0.955 1.00 92.19 182 TRP A O 1
ATOM 1413 N N . GLN A 1 183 ? 0.938 1.954 3.062 1.00 88.50 183 GLN A N 1
ATOM 1414 C CA . GLN A 1 183 ? 1.982 2.960 2.832 1.00 88.50 183 GLN A CA 1
ATOM 1415 C C . GLN A 1 183 ? 3.400 2.386 2.873 1.00 88.50 183 GLN A C 1
ATOM 1417 O O . GLN A 1 183 ? 4.295 2.932 2.237 1.00 88.50 183 GLN A O 1
ATOM 1422 N N . ARG A 1 184 ? 3.644 1.368 3.707 1.00 87.19 184 ARG A N 1
ATOM 1423 C CA . ARG A 1 184 ? 5.010 0.979 4.097 1.00 87.19 184 ARG A CA 1
ATOM 1424 C C . ARG A 1 184 ? 5.335 -0.492 3.881 1.00 87.19 184 ARG A C 1
ATOM 1426 O O . ARG A 1 18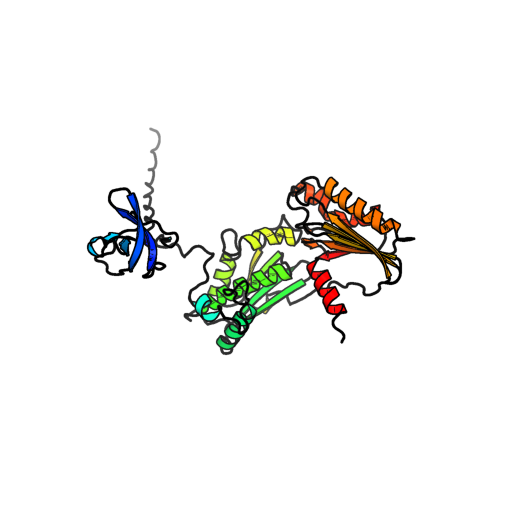4 ? 6.519 -0.825 3.904 1.00 87.19 184 ARG A O 1
ATOM 1433 N N . SER A 1 185 ? 4.329 -1.348 3.696 1.00 91.88 185 SER A N 1
ATOM 1434 C CA . SER A 1 185 ? 4.387 -2.810 3.857 1.00 91.88 185 SER A CA 1
ATOM 1435 C C . SER A 1 185 ? 4.844 -3.255 5.258 1.00 91.88 185 SER A C 1
ATOM 1437 O O . SER A 1 185 ? 5.346 -2.453 6.051 1.00 91.88 185 SER A O 1
ATOM 1439 N N . ALA A 1 186 ? 4.655 -4.534 5.591 1.00 95.56 186 ALA A N 1
ATOM 1440 C CA . ALA A 1 186 ? 5.271 -5.171 6.757 1.00 95.56 186 ALA A CA 1
ATOM 1441 C C . ALA A 1 186 ? 5.209 -6.697 6.646 1.00 95.56 186 ALA A C 1
ATOM 1443 O O . ALA A 1 186 ? 4.228 -7.236 6.145 1.00 95.56 186 ALA A O 1
ATOM 1444 N N . SER A 1 187 ? 6.199 -7.397 7.196 1.00 95.75 187 SER A N 1
ATOM 1445 C CA . SER A 1 187 ? 6.154 -8.854 7.376 1.00 95.75 187 SER A CA 1
ATOM 1446 C C . SER A 1 187 ? 5.554 -9.265 8.728 1.00 95.75 187 SER A C 1
ATOM 1448 O O . SER A 1 187 ? 5.057 -10.384 8.872 1.00 95.75 187 SER A O 1
ATOM 1450 N N . GLU A 1 188 ? 5.566 -8.364 9.714 1.00 98.00 188 GLU A N 1
ATOM 1451 C CA . GLU A 1 188 ? 5.012 -8.594 11.049 1.00 98.00 188 GLU A CA 1
ATOM 1452 C C . GLU A 1 188 ? 4.371 -7.321 11.627 1.00 98.00 188 GLU A C 1
ATOM 1454 O O . GLU A 1 188 ? 4.895 -6.214 11.479 1.00 98.00 188 GLU A O 1
ATOM 1459 N N . LEU A 1 189 ? 3.262 -7.502 12.350 1.00 98.81 189 LEU A N 1
ATOM 1460 C CA . LEU A 1 189 ? 2.655 -6.513 13.239 1.00 98.81 189 LEU A CA 1
ATOM 1461 C C . LEU A 1 189 ? 2.915 -6.894 14.703 1.00 98.81 189 LEU A C 1
ATOM 1463 O O . LEU A 1 189 ? 2.445 -7.929 15.176 1.00 98.81 189 LEU A O 1
ATOM 1467 N N . LYS A 1 190 ? 3.586 -6.021 15.456 1.00 98.88 190 LYS A N 1
ATOM 1468 C CA . LYS A 1 190 ? 3.716 -6.146 16.917 1.00 98.88 190 LYS A CA 1
ATOM 1469 C C . LYS A 1 190 ? 2.856 -5.104 17.618 1.00 98.88 190 LYS A C 1
ATOM 1471 O O . LYS A 1 190 ? 2.885 -3.937 17.236 1.00 98.88 190 LYS A O 1
ATOM 1476 N N . LEU A 1 191 ? 2.112 -5.515 18.640 1.00 98.88 191 LEU A N 1
ATOM 1477 C CA . LEU A 1 191 ? 1.179 -4.679 19.402 1.00 98.88 191 LEU A CA 1
ATOM 1478 C C . LEU A 1 191 ? 1.633 -4.551 20.863 1.00 98.88 191 LEU A C 1
ATOM 1480 O O . LEU A 1 191 ? 2.051 -5.538 21.461 1.00 98.88 191 LEU A O 1
ATOM 1484 N N . CYS A 1 192 ? 1.489 -3.367 21.452 1.00 98.75 192 CYS A N 1
ATOM 1485 C CA . CYS A 1 192 ? 1.740 -3.096 22.869 1.00 98.75 192 CYS A CA 1
ATOM 1486 C C . CYS A 1 192 ? 0.670 -2.142 23.420 1.00 98.75 192 CYS A C 1
ATOM 1488 O O . CYS A 1 192 ? 0.285 -1.193 22.743 1.00 98.75 192 CYS A O 1
ATOM 1490 N N . GLY A 1 193 ? 0.196 -2.365 24.645 1.00 98.00 193 GLY A N 1
ATOM 1491 C CA . GLY A 1 193 ? -0.832 -1.536 25.288 1.00 98.00 193 GLY A CA 1
ATOM 1492 C C . GLY A 1 193 ? -1.929 -2.364 25.963 1.00 98.00 193 GLY A C 1
ATOM 1493 O O . GLY A 1 193 ? -1.746 -3.570 26.162 1.00 98.00 193 GLY A O 1
ATOM 1494 N N . PRO A 1 194 ? -3.082 -1.753 26.308 1.00 97.62 194 PRO A N 1
ATOM 1495 C CA . PRO A 1 194 ? -4.157 -2.423 27.037 1.00 97.62 194 PRO A CA 1
ATOM 1496 C C . PRO A 1 194 ? -4.583 -3.752 26.408 1.00 97.62 194 PRO A C 1
ATOM 1498 O O . PRO A 1 194 ? -4.876 -3.846 25.208 1.00 97.62 194 PRO A O 1
ATOM 1501 N N . ALA A 1 195 ? -4.609 -4.802 27.232 1.00 97.06 195 ALA A N 1
ATOM 1502 C CA . ALA A 1 195 ? -4.697 -6.187 26.780 1.00 97.06 195 ALA A CA 1
ATOM 1503 C C . ALA A 1 195 ? -5.938 -6.454 25.919 1.00 97.06 195 ALA A C 1
ATOM 1505 O O . ALA A 1 195 ? -5.872 -7.227 24.959 1.00 97.06 195 ALA A O 1
ATOM 1506 N N . LYS A 1 196 ? -7.071 -5.808 26.223 1.00 97.44 196 LYS A N 1
ATOM 1507 C CA . LYS A 1 196 ? -8.304 -5.961 25.446 1.00 97.44 196 LYS A CA 1
ATOM 1508 C C . LYS A 1 196 ? -8.176 -5.380 24.038 1.00 97.44 196 LYS A C 1
ATOM 1510 O O . LYS A 1 196 ? -8.701 -5.974 23.098 1.00 97.44 196 LYS A O 1
ATOM 1515 N N . ALA A 1 197 ? -7.462 -4.264 23.875 1.00 98.19 197 ALA A N 1
ATOM 1516 C CA . ALA A 1 197 ? -7.233 -3.643 22.570 1.00 98.19 197 ALA A CA 1
ATOM 1517 C C . ALA A 1 197 ? -6.289 -4.502 21.720 1.00 98.19 197 ALA A C 1
ATOM 1519 O O . ALA A 1 197 ? -6.629 -4.851 20.589 1.00 98.19 197 ALA A O 1
ATOM 1520 N N . CYS A 1 198 ? -5.157 -4.921 22.294 1.00 98.75 198 CYS A N 1
ATOM 1521 C CA . CYS A 1 198 ? -4.171 -5.766 21.617 1.00 98.75 198 CYS A CA 1
ATOM 1522 C C . CYS A 1 198 ? -4.768 -7.111 21.178 1.00 98.75 198 CYS A C 1
ATOM 1524 O O . CYS A 1 198 ? -4.580 -7.527 20.037 1.00 98.75 198 CYS A O 1
ATOM 1526 N N . LYS A 1 199 ? -5.550 -7.776 22.043 1.00 98.38 199 LYS A N 1
ATOM 1527 C CA . LYS A 1 199 ? -6.234 -9.034 21.692 1.00 98.38 199 LYS A CA 1
ATOM 1528 C C . LYS A 1 199 ? -7.266 -8.840 20.580 1.00 98.38 199 LYS A C 1
ATOM 1530 O O . LYS A 1 199 ? -7.324 -9.663 19.670 1.00 98.38 199 LYS A O 1
ATOM 1535 N N . ALA A 1 200 ? -8.047 -7.758 20.625 1.00 97.94 200 ALA A N 1
ATOM 1536 C CA . ALA A 1 200 ? -9.030 -7.457 19.585 1.00 97.94 200 ALA A CA 1
ATOM 1537 C C . ALA A 1 200 ? -8.366 -7.197 18.224 1.00 97.94 200 ALA A C 1
ATOM 1539 O O . ALA A 1 200 ? -8.827 -7.717 17.212 1.00 97.94 200 ALA A O 1
ATOM 1540 N N . LEU A 1 201 ? -7.258 -6.452 18.196 1.00 98.62 201 LEU A N 1
ATOM 1541 C CA . LEU A 1 201 ? -6.506 -6.199 16.965 1.00 98.62 201 LEU A CA 1
ATOM 1542 C C . LEU A 1 201 ? -5.792 -7.445 16.453 1.00 98.62 201 LEU A C 1
ATOM 1544 O O . LEU A 1 201 ? -5.849 -7.710 15.260 1.00 98.62 201 LEU A O 1
ATOM 1548 N N . LYS A 1 202 ? -5.198 -8.258 17.333 1.00 98.62 202 LYS A N 1
ATOM 1549 C CA . LYS A 1 202 ? -4.614 -9.545 16.937 1.00 98.62 202 LYS A CA 1
ATOM 1550 C C . LYS A 1 202 ? -5.652 -10.474 16.302 1.00 98.62 202 LYS A C 1
ATOM 1552 O O . LYS A 1 202 ? -5.348 -11.138 15.321 1.00 98.62 202 LYS A O 1
ATOM 1557 N N . ALA A 1 203 ? -6.880 -10.499 16.825 1.00 97.69 203 ALA A N 1
ATOM 1558 C CA . ALA A 1 203 ? -7.978 -11.237 16.203 1.00 97.69 203 ALA A CA 1
ATOM 1559 C C . ALA A 1 203 ? -8.413 -10.612 14.864 1.00 97.69 203 ALA A C 1
ATOM 1561 O O . ALA A 1 203 ? -8.673 -11.333 13.904 1.00 97.69 203 ALA A O 1
ATOM 1562 N N . ALA A 1 204 ? -8.467 -9.280 14.772 1.00 97.44 204 ALA A N 1
ATOM 1563 C CA . ALA A 1 204 ? -8.833 -8.585 13.540 1.00 97.44 204 ALA A CA 1
ATOM 1564 C C . ALA A 1 204 ? -7.806 -8.801 12.410 1.00 97.44 204 ALA A C 1
ATOM 1566 O O . ALA A 1 204 ? -8.210 -9.016 11.271 1.00 97.44 204 ALA A O 1
ATOM 1567 N N . TYR A 1 205 ? -6.509 -8.808 12.731 1.00 97.69 205 TYR A N 1
ATOM 1568 C CA . TYR A 1 205 ? -5.396 -9.140 11.835 1.00 97.69 205 TYR A CA 1
ATOM 1569 C C . TYR A 1 205 ? -5.065 -10.634 11.889 1.00 97.69 205 TYR A C 1
ATOM 1571 O O . TYR A 1 205 ? -3.951 -11.047 12.204 1.00 97.69 205 TYR A O 1
ATOM 1579 N N . SER A 1 206 ? -6.051 -11.466 11.569 1.00 95.38 206 SER A N 1
ATOM 1580 C CA . SER A 1 206 ? -5.862 -12.906 11.409 1.00 95.38 206 SER A CA 1
ATOM 1581 C C . SER A 1 206 ? -6.680 -13.432 10.231 1.00 95.38 206 SER A C 1
ATOM 1583 O O . SER A 1 206 ? -7.526 -12.724 9.681 1.00 95.38 206 SER A O 1
ATOM 1585 N N . VAL A 1 207 ? -6.435 -14.678 9.825 1.00 92.56 207 VAL A N 1
ATOM 1586 C CA . VAL A 1 207 ? -7.280 -15.355 8.831 1.00 92.56 207 VAL A CA 1
ATOM 1587 C C . VAL A 1 207 ? -8.698 -15.500 9.399 1.00 92.56 207 VAL A C 1
ATOM 1589 O O . VAL A 1 207 ? -8.871 -16.022 10.498 1.00 92.56 207 VAL A O 1
ATOM 1592 N N . GLY A 1 208 ? -9.709 -15.026 8.664 1.00 90.06 208 GLY A N 1
ATOM 1593 C CA . GLY A 1 208 ? -11.097 -14.904 9.126 1.00 90.06 208 GLY A CA 1
ATOM 1594 C C . GLY A 1 208 ? -11.407 -13.615 9.902 1.00 90.06 208 GLY A C 1
ATOM 1595 O O . GLY A 1 208 ? -12.559 -13.395 10.283 1.00 90.06 208 GLY A O 1
ATOM 1596 N N . GLY A 1 209 ? -10.402 -12.770 10.153 1.00 92.75 209 GLY A N 1
ATOM 1597 C CA . GLY A 1 209 ? -10.542 -11.472 10.809 1.00 92.75 209 GLY A CA 1
ATOM 1598 C C . GLY A 1 209 ? -10.954 -10.342 9.857 1.00 92.75 209 GLY A C 1
ATOM 1599 O O . GLY A 1 209 ? -11.035 -10.509 8.642 1.00 92.75 209 GLY A O 1
ATOM 1600 N N . ALA A 1 210 ? -11.200 -9.155 10.421 1.00 92.81 210 ALA A N 1
ATOM 1601 C CA . ALA A 1 210 ? -11.610 -7.968 9.661 1.00 92.81 210 ALA A CA 1
ATOM 1602 C C . ALA A 1 210 ? -10.569 -7.505 8.621 1.00 92.81 210 ALA A C 1
ATOM 1604 O O . ALA A 1 210 ? -10.947 -6.911 7.616 1.00 92.81 210 ALA A O 1
ATOM 1605 N N . TYR A 1 211 ? -9.288 -7.797 8.864 1.00 96.81 211 TYR A N 1
ATOM 1606 C CA . TYR A 1 211 ? -8.144 -7.434 8.019 1.00 96.81 211 TYR A CA 1
ATOM 1607 C C . TYR A 1 211 ? -7.470 -8.675 7.414 1.00 96.81 211 TYR A C 1
ATOM 1609 O O . TYR A 1 211 ? -6.255 -8.726 7.226 1.00 96.81 211 TYR A O 1
ATOM 1617 N N . GLU A 1 212 ? -8.250 -9.728 7.142 1.00 96.69 212 GLU A N 1
ATOM 1618 C CA . GLU A 1 212 ? -7.747 -10.956 6.515 1.00 96.69 212 GLU A CA 1
ATOM 1619 C C . GLU A 1 212 ? -7.075 -10.683 5.162 1.00 96.69 212 GLU A C 1
ATOM 1621 O O . GLU A 1 212 ? -6.088 -11.338 4.823 1.00 96.69 212 GLU A O 1
ATOM 1626 N N . PHE A 1 213 ? -7.592 -9.716 4.397 1.00 95.69 213 PHE A N 1
ATOM 1627 C CA . PHE A 1 213 ? -7.018 -9.341 3.109 1.00 95.69 213 PHE A CA 1
ATOM 1628 C C . PHE A 1 213 ? -5.571 -8.865 3.263 1.00 95.69 213 PHE A C 1
ATOM 1630 O O . PHE A 1 213 ? -4.694 -9.365 2.562 1.00 95.69 213 PHE A O 1
ATOM 1637 N N . GLU A 1 214 ? -5.295 -7.975 4.219 1.00 96.81 214 GLU A N 1
ATOM 1638 C CA . GLU A 1 214 ? -3.938 -7.526 4.531 1.00 96.81 214 GLU A CA 1
ATOM 1639 C C . GLU A 1 214 ? -3.059 -8.700 4.972 1.00 96.81 214 GLU A C 1
ATOM 1641 O O . GLU A 1 214 ? -1.983 -8.902 4.415 1.00 96.81 214 GLU A O 1
ATOM 1646 N N . VAL A 1 215 ? -3.540 -9.526 5.908 1.00 97.06 215 VAL A N 1
ATOM 1647 C CA . VAL A 1 215 ? -2.799 -10.691 6.433 1.00 97.06 215 VAL A CA 1
ATOM 1648 C C . VAL A 1 215 ? -2.386 -11.658 5.318 1.00 97.06 215 VAL A C 1
ATOM 1650 O O . VAL A 1 215 ? -1.293 -12.221 5.362 1.00 97.06 215 VAL A O 1
ATOM 1653 N N . LYS A 1 216 ? -3.242 -11.850 4.308 1.00 95.12 216 LYS A N 1
ATOM 1654 C CA . LYS A 1 216 ? -2.964 -12.719 3.155 1.00 95.12 216 LYS A CA 1
ATOM 1655 C C . LYS A 1 216 ? -2.123 -12.049 2.067 1.00 95.12 216 LYS A C 1
ATOM 1657 O O . LYS A 1 216 ? -1.438 -12.751 1.329 1.00 95.12 216 LYS A O 1
ATOM 1662 N N . SER A 1 217 ? -2.172 -10.724 1.956 1.00 93.88 217 SER A N 1
ATOM 1663 C CA . SER A 1 217 ? -1.491 -9.983 0.887 1.00 93.88 217 SER A CA 1
ATOM 1664 C C . SER A 1 217 ? -0.050 -9.629 1.248 1.00 93.88 217 SER A C 1
ATOM 1666 O O . SER A 1 217 ? 0.835 -9.776 0.409 1.00 93.88 217 SER A O 1
ATOM 1668 N N . MET A 1 218 ? 0.209 -9.224 2.498 1.00 95.19 218 MET A N 1
ATOM 1669 C CA . MET A 1 218 ? 1.523 -8.740 2.945 1.00 95.19 218 MET A CA 1
ATOM 1670 C C . MET A 1 218 ? 2.697 -9.705 2.689 1.00 95.19 218 MET A C 1
ATOM 1672 O O . MET A 1 218 ? 3.757 -9.226 2.290 1.00 95.19 218 MET A O 1
ATOM 1676 N N . PRO A 1 219 ? 2.550 -11.041 2.809 1.00 93.06 219 PRO A N 1
ATOM 1677 C CA . PRO A 1 219 ? 3.601 -11.972 2.399 1.00 93.06 219 PRO A CA 1
ATOM 1678 C C . PRO A 1 219 ? 4.059 -11.784 0.948 1.00 93.06 219 PRO A C 1
ATOM 1680 O O . PRO A 1 219 ? 5.258 -11.800 0.681 1.00 93.06 219 PRO A O 1
ATOM 1683 N N . ASN A 1 220 ? 3.124 -11.561 0.017 1.00 89.38 220 ASN A N 1
ATOM 1684 C CA . ASN A 1 220 ? 3.439 -11.317 -1.393 1.00 89.38 220 ASN A CA 1
ATOM 1685 C C . ASN A 1 220 ? 4.055 -9.928 -1.587 1.00 89.38 220 ASN A C 1
ATOM 1687 O O . ASN A 1 220 ? 5.105 -9.821 -2.215 1.00 89.38 220 ASN A O 1
ATOM 1691 N N . VAL A 1 221 ? 3.454 -8.892 -0.982 1.00 90.62 221 VAL A N 1
ATOM 1692 C CA . VAL A 1 221 ? 3.972 -7.507 -0.989 1.00 90.62 221 VAL A CA 1
ATOM 1693 C C . VAL A 1 221 ? 5.454 -7.499 -0.599 1.00 90.62 221 VAL A C 1
ATOM 1695 O O . VAL A 1 221 ? 6.298 -6.965 -1.316 1.00 90.62 221 VAL A O 1
ATOM 1698 N N . CYS A 1 222 ? 5.790 -8.159 0.511 1.00 90.00 222 CYS A N 1
ATOM 1699 C CA . CYS A 1 222 ? 7.145 -8.203 1.053 1.00 90.00 222 CYS A CA 1
ATOM 1700 C C . CYS A 1 222 ? 8.082 -9.199 0.343 1.00 90.00 222 CYS A C 1
ATOM 1702 O O . CYS A 1 222 ? 9.201 -9.400 0.812 1.00 90.00 222 CYS A O 1
ATOM 1704 N N . GLY A 1 223 ? 7.657 -9.847 -0.749 1.00 87.38 223 GLY A N 1
ATOM 1705 C CA . GLY A 1 223 ? 8.480 -10.819 -1.480 1.00 87.38 223 GLY A CA 1
ATOM 1706 C C . GLY A 1 223 ? 8.770 -12.107 -0.698 1.00 87.38 223 GLY A C 1
ATOM 1707 O O . GLY A 1 223 ? 9.705 -12.839 -1.016 1.00 87.38 223 GLY A O 1
ATOM 1708 N N . THR A 1 224 ? 7.977 -12.408 0.331 1.00 89.69 224 THR A N 1
ATOM 1709 C CA . THR A 1 224 ? 8.097 -13.610 1.165 1.00 89.69 224 THR A CA 1
ATOM 1710 C C . THR A 1 224 ? 6.792 -14.415 1.170 1.00 89.69 224 THR A C 1
ATOM 1712 O O . THR A 1 224 ? 6.234 -14.642 2.244 1.00 89.69 224 THR A O 1
ATOM 1715 N N . PRO A 1 225 ? 6.286 -14.870 0.007 1.00 88.56 225 PRO A N 1
ATOM 1716 C CA . PRO A 1 225 ? 4.992 -15.558 -0.094 1.00 88.56 225 PRO A CA 1
ATOM 1717 C C . PRO A 1 225 ? 4.912 -16.831 0.762 1.00 88.56 225 PRO A C 1
ATOM 1719 O O . PRO A 1 225 ? 3.839 -17.202 1.230 1.00 88.56 225 PRO A O 1
ATOM 1722 N N . ASP A 1 226 ? 6.057 -17.468 1.021 1.00 90.25 226 ASP A N 1
ATOM 1723 C CA . ASP A 1 226 ? 6.164 -18.688 1.827 1.00 90.25 226 ASP A CA 1
ATOM 1724 C C . ASP A 1 226 ? 6.159 -18.418 3.349 1.00 90.25 226 ASP A C 1
ATOM 1726 O O . ASP A 1 226 ? 6.171 -19.355 4.148 1.00 90.25 226 ASP A O 1
ATOM 1730 N N . LYS A 1 227 ? 6.162 -17.146 3.777 1.00 93.88 227 LYS A N 1
ATOM 1731 C CA . LYS A 1 227 ? 6.160 -16.744 5.191 1.00 93.88 227 LYS A CA 1
ATOM 1732 C C . LYS A 1 227 ? 4.838 -16.050 5.535 1.00 93.88 227 LYS A C 1
ATOM 1734 O O . LYS A 1 227 ? 4.584 -14.965 5.018 1.00 93.88 227 LYS A O 1
ATOM 1739 N N . PRO A 1 228 ? 3.999 -16.621 6.415 1.00 95.12 228 PRO A N 1
ATOM 1740 C CA . PRO A 1 228 ? 2.744 -15.985 6.796 1.00 95.12 228 PRO A CA 1
ATOM 1741 C C . PRO A 1 228 ? 2.995 -14.679 7.559 1.00 95.12 228 PRO A C 1
ATOM 1743 O O . PRO A 1 228 ? 3.962 -14.569 8.315 1.00 95.12 228 PRO A O 1
ATOM 1746 N N . PHE A 1 229 ? 2.090 -13.713 7.403 1.00 97.69 229 PHE A N 1
ATOM 1747 C CA . PHE A 1 229 ? 2.127 -12.468 8.164 1.00 97.69 229 PHE A CA 1
ATOM 1748 C C . PHE A 1 229 ? 1.912 -12.750 9.655 1.00 97.69 229 PHE A C 1
ATOM 1750 O O . PHE A 1 229 ? 0.904 -13.345 10.048 1.00 97.69 229 PHE A O 1
ATOM 1757 N N . ALA A 1 230 ? 2.866 -12.336 10.486 1.00 96.75 230 ALA A N 1
ATOM 1758 C CA . ALA A 1 230 ? 2.838 -12.607 11.918 1.00 96.75 230 ALA A CA 1
ATOM 1759 C C . ALA A 1 230 ? 2.210 -11.447 12.699 1.00 96.75 230 ALA A C 1
ATOM 1761 O O . ALA A 1 230 ? 2.451 -10.277 12.402 1.00 96.75 230 ALA A O 1
ATOM 1762 N N . VAL A 1 231 ? 1.432 -11.777 13.738 1.00 98.56 231 VAL A N 1
ATOM 1763 C CA . VAL A 1 231 ? 0.914 -10.789 14.693 1.00 98.56 231 VAL A CA 1
ATOM 1764 C C . VAL A 1 231 ? 1.227 -11.205 16.124 1.00 98.56 231 VAL A C 1
ATOM 1766 O O . VAL A 1 231 ? 0.743 -12.231 16.622 1.00 98.56 231 VAL A O 1
ATOM 1769 N N . SER A 1 232 ? 2.016 -10.388 16.812 1.00 98.56 232 SER A N 1
ATOM 1770 C CA . SER A 1 232 ? 2.463 -10.632 18.183 1.00 98.56 232 SER A CA 1
ATOM 1771 C C . SER A 1 232 ? 2.057 -9.491 19.119 1.00 98.56 232 SER A C 1
ATOM 1773 O O . SER A 1 232 ? 1.785 -8.368 18.697 1.00 98.56 232 SER A O 1
ATOM 1775 N N . ILE A 1 233 ? 1.929 -9.809 20.408 1.00 98.81 233 ILE A N 1
ATOM 1776 C CA . ILE A 1 233 ? 1.702 -8.826 21.472 1.00 98.81 233 ILE A CA 1
ATOM 1777 C C . ILE A 1 233 ? 2.948 -8.879 22.345 1.00 98.81 233 ILE A C 1
ATOM 1779 O O . ILE A 1 233 ? 3.347 -9.974 22.739 1.00 98.81 233 ILE A O 1
ATOM 1783 N N . VAL A 1 234 ? 3.550 -7.726 22.607 1.00 98.56 234 VAL A N 1
ATOM 1784 C CA . VAL A 1 234 ? 4.715 -7.589 23.485 1.00 98.56 234 VAL A CA 1
ATOM 1785 C C . VAL A 1 234 ? 4.306 -6.932 24.802 1.00 98.56 234 VAL A C 1
ATOM 1787 O O . VAL A 1 234 ? 3.256 -6.288 24.875 1.00 98.56 234 VAL A O 1
ATOM 1790 N N . GLU A 1 235 ? 5.103 -7.133 25.848 1.00 96.44 235 GLU A N 1
ATOM 1791 C CA . GLU A 1 235 ? 4.770 -6.680 27.203 1.00 96.44 235 GLU A CA 1
ATOM 1792 C C . GLU A 1 235 ? 5.006 -5.181 27.385 1.00 96.44 235 GLU A C 1
ATOM 1794 O O . GLU A 1 235 ? 4.190 -4.502 28.010 1.00 96.44 235 GLU A O 1
ATOM 1799 N N . SER A 1 236 ? 6.096 -4.657 26.816 1.00 96.31 236 SER A N 1
ATOM 1800 C CA . SER A 1 236 ? 6.490 -3.260 26.967 1.00 96.31 236 SER A CA 1
ATOM 1801 C C . SER A 1 236 ? 6.717 -2.553 25.631 1.00 96.31 236 SER A C 1
ATOM 1803 O O . SER A 1 236 ? 7.068 -3.154 24.614 1.00 96.31 236 SER A O 1
ATOM 1805 N N . ALA A 1 237 ? 6.573 -1.226 25.634 1.00 95.56 237 ALA A N 1
ATOM 1806 C CA . ALA A 1 237 ? 6.820 -0.407 24.449 1.00 95.56 237 ALA A CA 1
ATOM 1807 C C . ALA A 1 237 ? 8.291 -0.443 23.992 1.00 95.56 237 ALA A C 1
ATOM 1809 O O . ALA A 1 237 ? 8.569 -0.188 22.819 1.00 95.56 237 ALA A O 1
ATOM 1810 N N . SER A 1 238 ? 9.223 -0.768 24.896 1.00 96.50 238 SER A N 1
ATOM 1811 C CA . SER A 1 238 ? 10.644 -0.985 24.593 1.00 96.50 238 SER A CA 1
ATOM 1812 C C . SER A 1 238 ? 10.918 -2.286 23.840 1.00 96.50 238 SER A C 1
ATOM 1814 O O . SER A 1 238 ? 11.938 -2.375 23.163 1.00 96.50 238 SER A O 1
ATOM 1816 N N . ASP A 1 239 ? 10.007 -3.260 23.893 1.00 97.62 239 ASP A N 1
ATOM 1817 C CA . ASP A 1 239 ? 10.124 -4.515 23.135 1.00 97.62 239 ASP A CA 1
ATOM 1818 C C . ASP A 1 239 ? 9.688 -4.352 21.668 1.00 97.62 239 ASP A C 1
ATOM 1820 O O . ASP A 1 239 ? 9.879 -5.244 20.833 1.00 97.62 239 ASP A O 1
ATOM 1824 N N . LEU A 1 240 ? 9.082 -3.208 21.329 1.00 98.25 240 LEU A N 1
ATOM 1825 C CA . LEU A 1 240 ? 8.790 -2.850 19.948 1.00 98.25 240 LEU A CA 1
ATOM 1826 C C . LEU A 1 240 ? 10.083 -2.392 19.255 1.00 98.25 240 LEU A C 1
ATOM 1828 O O . LEU A 1 240 ? 10.736 -1.472 19.754 1.00 98.25 240 LEU A O 1
ATOM 1832 N N . PRO A 1 241 ? 10.433 -2.949 18.075 1.00 97.12 241 PRO A N 1
ATOM 1833 C CA . PRO A 1 241 ? 11.605 -2.509 17.330 1.00 97.12 241 PRO A CA 1
ATOM 1834 C C . PRO A 1 241 ? 11.589 -0.991 17.098 1.00 97.12 241 PRO A C 1
ATOM 1836 O O . PRO A 1 241 ? 10.522 -0.434 16.801 1.00 97.12 241 PRO A O 1
ATOM 1839 N N . PRO A 1 242 ? 12.742 -0.311 17.220 1.00 96.06 242 PRO A N 1
ATOM 1840 C CA . PRO A 1 242 ? 12.809 1.136 17.084 1.00 96.06 242 PRO A CA 1
ATOM 1841 C C . PRO A 1 242 ? 12.364 1.574 15.689 1.00 96.06 242 PRO A C 1
ATOM 1843 O O . PRO A 1 242 ? 12.568 0.862 14.705 1.00 96.06 242 PRO A O 1
ATOM 1846 N N . ALA A 1 243 ? 11.766 2.764 15.608 1.00 96.38 243 ALA A N 1
ATOM 1847 C CA . ALA A 1 243 ? 11.375 3.348 14.334 1.00 96.38 243 ALA A CA 1
ATOM 1848 C C . ALA A 1 243 ? 12.615 3.524 13.450 1.00 96.38 243 ALA A C 1
ATOM 1850 O O . ALA A 1 243 ? 13.595 4.146 13.862 1.00 96.38 243 ALA A O 1
ATOM 1851 N N . LYS A 1 244 ? 12.561 2.977 12.239 1.00 95.25 244 LYS A N 1
ATOM 1852 C CA . LYS A 1 244 ? 13.625 3.108 11.249 1.00 95.25 244 LYS A CA 1
ATOM 1853 C C . LYS A 1 244 ? 13.001 3.094 9.863 1.00 95.25 244 LYS A C 1
ATOM 1855 O O . LYS A 1 244 ? 12.436 2.082 9.440 1.00 95.25 244 LYS A O 1
ATOM 1860 N N . ASP A 1 245 ? 13.103 4.223 9.180 1.00 88.19 245 ASP A N 1
ATOM 1861 C CA . ASP A 1 245 ? 12.774 4.339 7.767 1.00 88.19 245 ASP A CA 1
ATOM 1862 C C . ASP A 1 245 ? 14.075 4.320 6.955 1.00 88.19 245 ASP A C 1
ATOM 1864 O O . ASP A 1 245 ? 15.087 4.879 7.382 1.00 88.19 245 ASP A O 1
ATOM 1868 N N . THR A 1 246 ? 14.037 3.663 5.797 1.00 83.88 246 THR A N 1
ATOM 1869 C CA . THR A 1 246 ? 15.144 3.595 4.835 1.00 83.88 246 THR A CA 1
ATOM 1870 C C . THR A 1 246 ? 14.694 4.336 3.576 1.00 83.88 246 THR A C 1
ATOM 1872 O O . THR A 1 246 ? 13.989 3.758 2.747 1.00 83.88 246 THR A O 1
ATOM 1875 N N . PRO A 1 247 ? 15.001 5.640 3.442 1.00 80.00 247 PRO A N 1
ATOM 1876 C CA . PRO A 1 247 ? 14.561 6.423 2.295 1.00 80.00 247 PRO A CA 1
ATOM 1877 C C . PRO A 1 247 ? 15.139 5.863 0.995 1.00 80.00 247 PRO A C 1
ATOM 1879 O O . PRO A 1 247 ? 16.339 5.599 0.908 1.00 80.00 247 PRO A O 1
ATOM 1882 N N . GLN A 1 248 ? 14.302 5.737 -0.034 1.00 74.75 248 GLN A N 1
ATOM 1883 C CA . GLN A 1 248 ? 14.784 5.472 -1.386 1.00 74.75 248 GLN A CA 1
ATOM 1884 C C . GLN A 1 248 ? 15.411 6.754 -1.939 1.00 74.75 248 GLN A C 1
ATOM 1886 O O . GLN A 1 248 ? 14.742 7.777 -2.094 1.00 74.75 248 GLN A O 1
ATOM 1891 N N . VAL A 1 249 ? 16.713 6.711 -2.222 1.00 75.75 249 VAL A N 1
ATOM 1892 C CA . VAL A 1 249 ? 17.430 7.849 -2.804 1.00 75.75 249 VAL A CA 1
ATOM 1893 C C . VAL A 1 249 ? 17.280 7.796 -4.320 1.00 75.75 249 VAL A C 1
ATOM 1895 O O . VAL A 1 249 ? 17.824 6.909 -4.972 1.00 75.75 249 VAL A O 1
ATOM 1898 N N . CYS A 1 250 ? 16.549 8.758 -4.880 1.00 74.19 250 CYS A N 1
ATOM 1899 C CA . CYS A 1 250 ? 16.457 8.958 -6.325 1.00 74.19 250 CYS A CA 1
ATOM 1900 C C . CYS A 1 250 ? 17.380 10.106 -6.749 1.00 74.19 250 CYS A C 1
ATOM 1902 O O . CYS A 1 250 ? 17.391 11.169 -6.120 1.00 74.19 250 CYS A O 1
ATOM 1904 N N . GLY A 1 251 ? 18.156 9.895 -7.814 1.00 73.88 251 GLY A N 1
ATOM 1905 C CA . GLY A 1 251 ? 19.015 10.932 -8.383 1.00 73.88 251 GLY A CA 1
ATOM 1906 C C . GLY A 1 251 ? 18.204 12.116 -8.919 1.00 73.88 251 GLY A C 1
ATOM 1907 O O . GLY A 1 251 ? 17.083 11.947 -9.392 1.00 73.88 251 GLY A O 1
ATOM 1908 N N . LYS A 1 252 ? 18.777 13.323 -8.846 1.00 77.50 252 LYS A N 1
ATOM 1909 C CA . LYS A 1 252 ? 18.218 14.548 -9.456 1.00 77.50 252 LYS A CA 1
ATOM 1910 C C . LYS A 1 252 ? 18.935 14.953 -10.748 1.00 77.50 252 LYS A C 1
ATOM 1912 O O . LYS A 1 252 ? 18.596 15.966 -11.348 1.00 77.50 252 LYS A O 1
ATOM 1917 N N . ASP A 1 253 ? 19.956 14.196 -11.130 1.00 82.12 253 ASP A N 1
ATOM 1918 C CA . ASP A 1 253 ? 20.774 14.469 -12.301 1.00 82.12 253 ASP A CA 1
ATOM 1919 C C . ASP A 1 253 ? 20.106 13.909 -13.563 1.00 82.12 253 ASP A C 1
ATOM 1921 O O . ASP A 1 253 ? 20.026 12.695 -13.754 1.00 82.12 253 ASP A O 1
ATOM 1925 N N . ALA A 1 254 ? 19.628 14.818 -14.411 1.00 82.31 254 ALA A N 1
ATOM 1926 C CA . ALA A 1 254 ? 19.033 14.515 -15.708 1.00 82.31 254 ALA A CA 1
ATOM 1927 C C . ALA A 1 254 ? 20.010 14.729 -16.885 1.00 82.31 254 ALA A C 1
ATOM 1929 O O . ALA A 1 254 ? 19.583 14.697 -18.040 1.00 82.31 254 ALA A O 1
ATOM 1930 N N . SER A 1 255 ? 21.306 14.947 -16.617 1.00 91.19 255 SER A N 1
ATOM 1931 C CA . SER A 1 255 ? 22.344 15.034 -17.655 1.00 91.19 255 SER A CA 1
ATOM 1932 C C . SER A 1 255 ? 22.567 13.691 -18.355 1.00 91.19 255 SER A C 1
ATOM 1934 O O . SER A 1 255 ? 22.241 12.636 -17.803 1.00 91.19 255 SER A O 1
ATOM 1936 N N . GLY A 1 256 ? 23.136 13.704 -19.560 1.00 95.94 256 GLY A N 1
ATOM 1937 C CA . GLY A 1 256 ? 23.391 12.497 -20.345 1.00 95.94 256 GLY A CA 1
ATOM 1938 C C . GLY A 1 256 ? 22.123 11.894 -20.953 1.00 95.94 256 GLY A C 1
ATOM 1939 O O . GLY A 1 256 ? 21.071 12.526 -20.988 1.00 95.94 256 GLY A O 1
ATOM 1940 N N . CYS A 1 257 ? 22.226 10.667 -21.467 1.00 97.75 257 CYS A N 1
ATOM 1941 C CA . CYS A 1 257 ? 21.141 9.978 -22.168 1.00 97.75 257 CYS A CA 1
ATOM 1942 C C . CYS A 1 257 ? 20.367 9.048 -21.218 1.00 97.75 257 CYS A C 1
ATOM 1944 O O . CYS A 1 257 ? 20.863 7.989 -20.825 1.00 97.75 257 CYS A O 1
ATOM 1946 N N . ARG A 1 258 ? 19.140 9.427 -20.855 1.00 96.38 258 ARG A N 1
ATOM 1947 C CA . ARG A 1 258 ? 18.263 8.693 -19.934 1.00 96.38 258 ARG A CA 1
ATOM 1948 C C . ARG A 1 258 ? 17.113 8.055 -20.697 1.00 96.38 258 ARG A C 1
ATOM 1950 O O . ARG A 1 258 ? 16.409 8.725 -21.450 1.00 96.38 258 ARG A O 1
ATOM 1957 N N . LEU A 1 259 ? 16.905 6.769 -20.461 1.00 97.31 259 LEU A N 1
ATOM 1958 C CA . LEU A 1 259 ? 15.731 6.049 -20.936 1.00 97.31 259 LEU A CA 1
ATOM 1959 C C . LEU A 1 259 ? 14.812 5.800 -19.743 1.00 97.31 259 LEU A C 1
ATOM 1961 O O . LEU A 1 259 ? 15.287 5.413 -18.676 1.00 97.31 259 LEU A O 1
ATOM 1965 N N . ALA A 1 260 ? 13.515 6.034 -19.892 1.00 96.19 260 ALA A N 1
ATOM 1966 C CA . ALA A 1 260 ? 12.578 5.795 -18.808 1.00 96.19 260 ALA A CA 1
ATOM 1967 C C . ALA A 1 260 ? 11.258 5.187 -19.263 1.00 96.19 260 ALA A C 1
ATOM 1969 O O . ALA A 1 260 ? 10.854 5.343 -20.416 1.00 96.19 260 ALA A O 1
ATOM 1970 N N . PHE A 1 261 ? 10.597 4.505 -18.330 1.00 97.50 261 PHE A N 1
ATOM 1971 C CA . PHE A 1 261 ? 9.283 3.912 -18.537 1.00 97.50 261 PHE A CA 1
ATOM 1972 C C . PHE A 1 261 ? 8.344 4.128 -17.346 1.00 97.50 261 PHE A C 1
ATOM 1974 O O . PHE A 1 261 ? 8.791 4.262 -16.211 1.00 97.50 261 PHE A O 1
ATOM 1981 N N . ASP A 1 262 ? 7.044 4.115 -17.611 1.00 97.44 262 ASP A N 1
ATOM 1982 C CA . ASP A 1 262 ? 5.973 4.067 -16.614 1.00 97.44 262 ASP A CA 1
ATOM 1983 C C . ASP A 1 262 ? 4.977 2.987 -17.049 1.00 97.44 262 ASP A C 1
ATOM 1985 O O . ASP A 1 262 ? 4.378 3.091 -18.121 1.00 97.44 262 ASP A O 1
ATOM 1989 N N . LEU A 1 263 ? 4.862 1.913 -16.263 1.00 97.56 263 LEU A N 1
ATOM 1990 C CA . LEU A 1 263 ? 3.963 0.797 -16.558 1.00 97.56 263 LEU A CA 1
ATOM 1991 C C . LEU A 1 263 ? 2.679 0.932 -15.745 1.00 97.56 263 LEU A C 1
ATOM 1993 O O . LEU A 1 263 ? 2.653 0.635 -14.545 1.00 97.56 263 LEU A O 1
ATOM 1997 N N . GLY A 1 264 ? 1.613 1.344 -16.426 1.00 95.50 264 GLY A N 1
ATOM 1998 C CA . GLY A 1 264 ? 0.267 1.418 -15.880 1.00 95.50 264 GLY A CA 1
ATOM 1999 C C . GLY A 1 264 ? -0.604 0.239 -16.311 1.00 95.50 264 GLY A C 1
ATOM 2000 O O . GLY A 1 264 ? -0.235 -0.597 -17.135 1.00 95.50 264 GLY A O 1
ATOM 2001 N N . LYS A 1 265 ? -1.825 0.188 -15.767 1.00 94.12 265 LYS A N 1
ATOM 2002 C CA . LYS A 1 265 ? -2.811 -0.850 -16.124 1.00 94.12 265 LYS A CA 1
ATOM 2003 C C . LYS A 1 265 ? -3.347 -0.726 -17.556 1.00 94.12 265 LYS A C 1
ATOM 2005 O O . LYS A 1 265 ? -3.819 -1.718 -18.096 1.00 94.12 265 LYS A O 1
ATOM 2010 N N . SER A 1 266 ? -3.324 0.473 -18.133 1.00 92.62 266 SER A N 1
ATOM 2011 C CA . SER A 1 266 ? -3.834 0.765 -19.482 1.00 92.62 266 SER A CA 1
ATOM 2012 C C . SER A 1 266 ? -2.743 0.793 -20.544 1.00 92.62 266 SER A C 1
ATOM 2014 O O . SER A 1 266 ? -2.984 0.434 -21.693 1.00 92.62 266 SER A O 1
ATOM 2016 N N . ASP A 1 267 ? -1.548 1.236 -20.169 1.00 96.31 267 ASP A N 1
ATOM 2017 C CA . ASP A 1 267 ? -0.516 1.618 -21.118 1.00 96.31 267 ASP A CA 1
ATOM 2018 C C . ASP A 1 267 ? 0.893 1.415 -20.554 1.00 96.31 267 ASP A C 1
ATOM 2020 O O . ASP A 1 267 ? 1.126 1.367 -19.343 1.00 96.31 267 ASP A O 1
ATOM 2024 N N . ILE A 1 268 ? 1.829 1.304 -21.490 1.00 98.19 268 ILE A N 1
ATOM 2025 C CA . ILE A 1 268 ? 3.263 1.418 -21.288 1.00 98.19 268 ILE A CA 1
ATOM 2026 C C . ILE A 1 268 ? 3.664 2.789 -21.823 1.00 98.19 268 ILE A C 1
ATOM 2028 O O . ILE A 1 268 ? 3.569 3.042 -23.031 1.00 98.19 268 ILE A O 1
ATOM 2032 N N . LYS A 1 269 ? 4.133 3.676 -20.948 1.00 98.31 269 LYS A N 1
ATOM 2033 C CA . LYS A 1 269 ? 4.719 4.952 -21.367 1.00 98.31 269 LYS A CA 1
ATOM 2034 C C . LYS A 1 269 ? 6.225 4.819 -21.411 1.00 98.31 269 LYS A C 1
ATOM 2036 O O . LYS A 1 269 ? 6.819 4.298 -20.470 1.00 98.31 269 LYS A O 1
ATOM 2041 N N . THR A 1 270 ? 6.852 5.313 -22.471 1.00 98.50 270 THR A N 1
ATOM 2042 C CA . THR A 1 270 ? 8.312 5.367 -22.581 1.00 98.50 270 THR A CA 1
ATOM 2043 C C . THR A 1 270 ? 8.771 6.761 -22.974 1.00 98.50 270 THR A C 1
ATOM 2045 O O . THR A 1 270 ? 8.140 7.441 -23.785 1.00 98.50 270 THR A O 1
ATOM 2048 N N . VAL A 1 271 ? 9.879 7.199 -22.379 1.00 97.44 271 VAL A N 1
ATOM 2049 C CA . VAL A 1 271 ? 10.482 8.512 -22.611 1.00 97.44 271 VAL A CA 1
ATOM 2050 C C . VAL A 1 271 ? 11.983 8.364 -22.817 1.00 97.44 271 VAL A C 1
ATOM 2052 O O . VAL A 1 271 ? 12.645 7.572 -22.144 1.00 97.44 271 VAL A O 1
ATOM 2055 N N . ALA A 1 272 ? 12.527 9.136 -23.751 1.00 98.06 272 ALA A N 1
ATOM 2056 C CA . ALA A 1 272 ? 13.958 9.253 -23.970 1.00 98.06 272 ALA A CA 1
ATOM 2057 C C . ALA A 1 272 ? 14.364 10.715 -23.779 1.00 98.06 272 ALA A C 1
ATOM 2059 O O . ALA A 1 272 ? 13.801 11.613 -24.409 1.00 98.06 272 ALA A O 1
ATOM 2060 N N . VAL A 1 273 ? 15.322 10.946 -22.887 1.00 96.19 273 VAL A N 1
ATOM 2061 C CA . VAL A 1 273 ? 15.774 12.278 -22.484 1.00 96.19 273 VAL A CA 1
ATOM 2062 C C . VAL A 1 273 ? 17.275 12.379 -22.712 1.00 96.19 273 VAL A C 1
ATOM 2064 O O . VAL A 1 273 ? 18.014 11.459 -22.367 1.00 96.19 273 VAL A O 1
ATOM 2067 N N . LYS A 1 274 ? 17.739 13.496 -23.266 1.00 97.56 274 LYS A N 1
ATOM 2068 C CA . LYS A 1 274 ? 19.159 13.831 -23.343 1.00 97.56 274 LYS A CA 1
ATOM 2069 C C . LYS A 1 274 ? 19.381 15.197 -22.717 1.00 97.56 274 LYS A C 1
ATOM 2071 O O . LYS A 1 274 ? 18.775 16.159 -23.161 1.00 97.56 274 LYS A O 1
ATOM 2076 N N . ASP A 1 275 ? 20.235 15.276 -21.701 1.00 95.31 275 ASP A N 1
ATOM 2077 C CA . ASP A 1 275 ? 20.583 16.543 -21.042 1.00 95.31 275 ASP A CA 1
ATOM 2078 C C . ASP A 1 275 ? 19.341 17.343 -20.600 1.00 95.31 275 ASP A C 1
ATOM 2080 O O . ASP A 1 275 ? 19.236 18.550 -20.802 1.00 95.31 275 ASP A O 1
ATOM 2084 N N . ASN A 1 276 ? 18.386 16.636 -19.983 1.00 91.06 276 ASN A N 1
ATOM 2085 C CA . ASN A 1 276 ? 17.079 17.144 -19.550 1.00 91.06 276 ASN A CA 1
ATOM 2086 C C . ASN A 1 276 ? 16.127 17.612 -20.678 1.00 91.06 276 ASN A C 1
ATOM 2088 O O . ASN A 1 276 ? 15.058 18.151 -20.392 1.00 91.06 276 ASN A O 1
ATOM 2092 N N . GLU A 1 277 ? 16.458 17.366 -21.947 1.00 95.56 277 GLU A N 1
ATOM 2093 C CA . GLU A 1 277 ? 15.574 17.592 -23.093 1.00 95.56 277 GLU A CA 1
ATOM 2094 C C . GLU A 1 277 ? 14.894 16.289 -23.527 1.00 95.56 277 GLU A C 1
ATOM 2096 O O . GLU A 1 277 ? 15.545 15.266 -23.751 1.00 95.56 277 GLU A O 1
ATOM 2101 N N . VAL A 1 278 ? 13.566 16.312 -23.655 1.00 97.06 278 VAL A N 1
ATOM 2102 C CA . VAL A 1 278 ? 12.789 15.155 -24.121 1.00 97.06 278 VAL A CA 1
ATOM 2103 C C . VAL A 1 278 ? 12.958 15.013 -25.632 1.00 97.06 278 VAL A C 1
ATOM 2105 O O . VAL A 1 278 ? 12.507 15.869 -26.389 1.00 97.06 278 VAL A O 1
ATOM 2108 N N . LEU A 1 279 ? 13.567 13.911 -26.070 1.00 98.06 279 LEU A N 1
ATOM 2109 C CA . LEU A 1 279 ? 13.743 13.581 -27.489 1.00 98.06 279 LEU A CA 1
ATOM 2110 C C . LEU A 1 279 ? 12.651 12.643 -28.014 1.00 98.06 279 LEU A C 1
ATOM 2112 O O . LEU A 1 279 ? 12.365 12.625 -29.209 1.00 98.06 279 LEU A O 1
ATOM 2116 N N . TYR A 1 280 ? 12.038 11.859 -27.126 1.00 98.50 280 TYR A N 1
ATOM 2117 C CA . TYR A 1 280 ? 10.950 10.943 -27.454 1.00 98.50 280 TYR A CA 1
ATOM 2118 C C . TYR A 1 280 ? 10.022 10.766 -26.255 1.00 98.50 280 TYR A C 1
ATOM 2120 O O . TYR A 1 280 ? 10.491 10.661 -25.123 1.00 98.50 280 TYR A O 1
ATOM 2128 N N . SER A 1 281 ? 8.717 10.688 -26.509 1.00 98.06 281 SER A N 1
ATOM 2129 C CA . SER A 1 281 ? 7.701 10.319 -25.523 1.00 98.06 281 SER A CA 1
ATOM 2130 C C . SER A 1 281 ? 6.524 9.656 -26.232 1.00 98.06 281 SER A C 1
ATOM 2132 O O . SER A 1 281 ? 6.029 10.195 -27.226 1.00 98.06 281 SER A O 1
ATOM 2134 N N . LYS A 1 282 ? 6.085 8.490 -25.753 1.00 98.19 282 LYS A N 1
ATOM 2135 C CA . LYS A 1 282 ? 4.933 7.779 -26.317 1.00 98.19 282 LYS A CA 1
ATOM 2136 C C . LYS A 1 282 ? 4.243 6.912 -25.272 1.00 98.19 282 LYS A C 1
ATOM 2138 O O . LYS A 1 282 ? 4.902 6.321 -24.422 1.00 98.19 282 LYS A O 1
ATOM 2143 N N . GLU A 1 283 ? 2.931 6.781 -25.417 1.00 97.75 283 GLU A N 1
ATOM 2144 C CA . GLU A 1 283 ? 2.099 5.817 -24.699 1.00 97.75 283 GLU A CA 1
ATOM 2145 C C . GLU A 1 283 ? 1.674 4.702 -25.662 1.00 97.75 283 GLU A C 1
ATOM 2147 O O . GLU A 1 283 ? 1.322 4.961 -26.817 1.00 97.75 283 GLU A O 1
ATOM 2152 N N . THR A 1 284 ? 1.762 3.454 -25.210 1.00 97.56 284 THR A N 1
ATOM 2153 C CA . THR A 1 284 ? 1.399 2.265 -25.990 1.00 97.56 284 THR A CA 1
ATOM 2154 C C . THR A 1 284 ? 0.438 1.418 -25.174 1.00 97.56 284 THR A C 1
ATOM 2156 O O . THR A 1 284 ? 0.780 0.999 -24.073 1.00 97.56 284 THR A O 1
ATOM 2159 N N . GLU A 1 285 ? -0.758 1.165 -25.699 1.00 97.12 285 GLU A N 1
ATOM 2160 C CA . GLU A 1 285 ? -1.728 0.281 -25.049 1.00 97.12 285 GLU A CA 1
ATOM 2161 C C . GLU A 1 285 ? -1.219 -1.166 -25.005 1.00 97.12 285 GLU A C 1
ATOM 2163 O O . GLU A 1 285 ? -0.535 -1.635 -25.920 1.00 97.12 285 GLU A O 1
ATOM 2168 N N . TRP A 1 286 ? -1.584 -1.886 -23.946 1.00 97.19 286 TRP A N 1
ATOM 2169 C CA . TRP A 1 286 ? -1.255 -3.299 -23.766 1.00 97.19 286 TRP A CA 1
ATOM 2170 C C . TRP A 1 286 ? -2.332 -4.024 -22.957 1.00 97.19 286 TRP A C 1
ATOM 2172 O O . TRP A 1 286 ? -3.138 -3.404 -22.264 1.00 97.19 286 TRP A O 1
ATOM 2182 N N . ASP A 1 287 ? -2.351 -5.353 -23.044 1.00 96.25 287 ASP A N 1
ATOM 2183 C CA . ASP A 1 287 ? -3.262 -6.198 -22.277 1.00 96.25 287 ASP A CA 1
ATOM 2184 C C . ASP A 1 287 ? -2.576 -6.745 -21.020 1.00 96.25 287 ASP A C 1
ATOM 2186 O O . ASP A 1 287 ? -1.976 -7.823 -21.029 1.00 96.25 287 ASP A O 1
ATOM 2190 N N . VAL A 1 288 ? -2.731 -6.040 -19.896 1.00 95.12 288 VAL A N 1
ATOM 2191 C CA . VAL A 1 288 ? -2.242 -6.519 -18.591 1.00 95.12 288 VAL A CA 1
ATOM 2192 C C . VAL A 1 288 ? -2.876 -7.845 -18.165 1.00 95.12 288 VAL A C 1
ATOM 2194 O O . VAL A 1 288 ? -2.315 -8.572 -17.350 1.00 95.12 288 VAL A O 1
ATOM 2197 N N . THR A 1 289 ? -4.043 -8.212 -18.702 1.00 94.81 289 THR A N 1
ATOM 2198 C CA . THR A 1 289 ? -4.727 -9.454 -18.321 1.00 94.81 289 THR A CA 1
ATOM 2199 C C . THR A 1 289 ? -4.151 -10.693 -19.000 1.00 94.81 289 THR A C 1
ATOM 2201 O O . THR A 1 289 ? -4.510 -11.814 -18.612 1.00 94.81 289 THR A O 1
ATOM 2204 N N . ASN A 1 290 ? -3.226 -10.519 -19.949 1.00 95.75 290 ASN A N 1
ATOM 2205 C CA . ASN A 1 290 ? -2.542 -11.626 -20.591 1.00 95.75 290 ASN A CA 1
ATOM 2206 C C . ASN A 1 290 ? -1.813 -12.493 -19.546 1.00 95.75 290 ASN A C 1
ATOM 2208 O O . ASN A 1 290 ? -1.197 -12.006 -18.596 1.00 95.75 290 ASN A O 1
ATOM 2212 N N . LYS A 1 291 ? -1.925 -13.812 -19.692 1.00 95.75 291 LYS A N 1
ATOM 2213 C CA . LYS A 1 291 ? -1.352 -14.793 -18.757 1.00 95.75 291 LYS A CA 1
ATOM 2214 C C . LYS A 1 291 ? 0.106 -15.113 -19.062 1.00 95.75 291 LYS A C 1
ATOM 2216 O O . LYS A 1 291 ? 0.783 -15.685 -18.208 1.00 95.75 291 LYS A O 1
ATOM 2221 N N . ASP A 1 292 ? 0.554 -14.802 -20.274 1.00 96.88 292 ASP A N 1
ATOM 2222 C CA . ASP A 1 292 ? 1.893 -15.115 -20.741 1.00 96.88 292 ASP A CA 1
ATOM 2223 C C . ASP A 1 292 ? 2.893 -14.040 -20.277 1.00 96.88 292 ASP A C 1
ATOM 2225 O O . ASP A 1 292 ? 2.812 -12.895 -20.726 1.00 96.88 292 ASP A O 1
ATOM 2229 N N . PRO A 1 293 ? 3.855 -14.361 -19.389 1.00 96.69 293 PRO A N 1
ATOM 2230 C CA . PRO A 1 293 ? 4.900 -13.412 -19.006 1.00 96.69 293 PRO A CA 1
ATOM 2231 C C . PRO A 1 293 ? 5.785 -12.979 -20.183 1.00 96.69 293 PRO A C 1
ATOM 2233 O O . PRO A 1 293 ? 6.387 -11.909 -20.109 1.00 96.69 293 PRO A O 1
ATOM 2236 N N . GLN A 1 294 ? 5.884 -13.779 -21.252 1.00 98.00 294 GLN A N 1
ATOM 2237 C CA . GLN A 1 294 ? 6.677 -13.420 -22.423 1.00 98.00 294 GLN A CA 1
ATOM 2238 C C . GLN A 1 294 ? 6.017 -12.284 -23.208 1.00 98.00 294 GLN A C 1
ATOM 2240 O O . GLN A 1 294 ? 6.706 -11.339 -23.571 1.00 98.00 294 GLN A O 1
ATOM 2245 N N . TYR A 1 295 ? 4.687 -12.308 -23.362 1.00 98.25 295 TYR A N 1
ATOM 2246 C CA . TYR A 1 295 ? 3.934 -11.187 -23.940 1.00 98.25 295 TYR A CA 1
ATOM 2247 C C . TYR A 1 295 ? 4.248 -9.869 -23.223 1.00 98.25 295 TYR A C 1
ATOM 2249 O O . TYR A 1 295 ? 4.551 -8.866 -23.865 1.00 98.25 295 TYR A O 1
ATOM 2257 N N . HIS A 1 296 ? 4.213 -9.885 -21.887 1.00 98.00 296 HIS A N 1
ATOM 2258 C CA . HIS A 1 296 ? 4.499 -8.702 -21.074 1.00 98.00 296 HIS A CA 1
ATOM 2259 C C . HIS A 1 296 ? 5.923 -8.195 -21.291 1.00 98.00 296 HIS A C 1
ATOM 2261 O O . HIS A 1 296 ? 6.136 -6.998 -21.467 1.00 98.00 296 HIS A O 1
ATOM 2267 N N . TYR A 1 297 ? 6.895 -9.110 -21.305 1.00 98.44 297 TYR A N 1
ATOM 2268 C CA . TYR A 1 297 ? 8.289 -8.774 -21.570 1.00 98.44 297 TYR A CA 1
ATOM 2269 C C . TYR A 1 297 ? 8.475 -8.150 -22.954 1.00 98.44 297 TYR A C 1
ATOM 2271 O O . TYR A 1 297 ? 9.094 -7.094 -23.070 1.00 98.44 297 TYR A O 1
ATOM 2279 N N . ASP A 1 298 ? 7.909 -8.774 -23.986 1.00 98.56 298 ASP A N 1
ATOM 2280 C CA . ASP A 1 298 ? 8.044 -8.335 -25.373 1.00 98.56 298 ASP A CA 1
ATOM 2281 C C . ASP A 1 298 ? 7.383 -6.970 -25.588 1.00 98.56 298 ASP A C 1
ATOM 2283 O O . ASP A 1 298 ? 8.000 -6.083 -26.176 1.00 98.56 298 ASP A O 1
ATOM 2287 N N . ALA A 1 299 ? 6.193 -6.746 -25.020 1.00 98.38 299 ALA A N 1
ATOM 2288 C CA . ALA A 1 299 ? 5.504 -5.458 -25.087 1.00 98.38 299 ALA A CA 1
ATOM 2289 C C . ALA A 1 299 ? 6.336 -4.319 -24.466 1.00 98.38 299 ALA A C 1
ATOM 2291 O O . ALA A 1 299 ? 6.491 -3.255 -25.074 1.00 98.38 299 ALA A O 1
ATOM 2292 N N . ILE A 1 300 ? 6.924 -4.550 -23.284 1.00 98.31 300 ILE A N 1
ATOM 2293 C CA . ILE A 1 300 ? 7.816 -3.583 -22.624 1.00 98.31 300 ILE A CA 1
ATOM 2294 C C . ILE A 1 300 ? 9.065 -3.346 -23.481 1.00 98.31 300 ILE A C 1
ATOM 2296 O O . ILE A 1 300 ? 9.444 -2.200 -23.734 1.00 98.31 300 ILE A O 1
ATOM 2300 N N . MET A 1 301 ? 9.702 -4.418 -23.955 1.00 98.62 301 MET A N 1
ATOM 2301 C CA . MET A 1 301 ? 10.926 -4.341 -24.749 1.00 98.62 301 MET A CA 1
ATOM 2302 C C . MET A 1 301 ? 10.717 -3.593 -26.063 1.00 98.62 301 MET A C 1
ATOM 2304 O O . MET A 1 301 ? 11.563 -2.783 -26.441 1.00 98.62 301 MET A O 1
ATOM 2308 N N . ASP A 1 302 ? 9.607 -3.819 -26.755 1.00 98.56 302 ASP A N 1
ATOM 2309 C CA . ASP A 1 302 ? 9.319 -3.168 -28.029 1.00 98.56 302 ASP A CA 1
ATOM 2310 C C . ASP A 1 302 ? 9.057 -1.669 -27.852 1.00 98.56 302 ASP A C 1
ATOM 2312 O O . ASP A 1 302 ? 9.655 -0.854 -28.562 1.00 98.56 302 ASP A O 1
ATOM 2316 N N . ALA A 1 303 ? 8.276 -1.277 -26.839 1.00 98.50 303 ALA A N 1
ATOM 2317 C CA . ALA A 1 303 ? 8.075 0.132 -26.501 1.00 98.50 303 ALA A CA 1
ATOM 2318 C C . ALA A 1 303 ? 9.389 0.832 -26.098 1.00 98.50 303 ALA A C 1
ATOM 2320 O O . ALA A 1 303 ? 9.625 1.992 -26.456 1.00 98.50 303 ALA A O 1
ATOM 2321 N N . MET A 1 304 ? 10.267 0.127 -25.381 1.00 98.50 304 MET A N 1
ATOM 2322 C CA . MET A 1 304 ? 11.562 0.651 -24.940 1.00 98.50 304 MET A CA 1
ATOM 2323 C C . MET A 1 304 ? 12.582 0.763 -26.076 1.00 98.50 304 MET A C 1
ATOM 2325 O O . MET A 1 304 ? 13.332 1.739 -26.124 1.00 98.50 304 MET A O 1
ATOM 2329 N N . LYS A 1 305 ? 12.608 -0.185 -27.022 1.00 98.56 305 LYS A N 1
ATOM 2330 C CA . LYS A 1 305 ? 13.472 -0.114 -28.216 1.00 98.56 305 LYS A CA 1
ATOM 2331 C C . LYS A 1 305 ? 13.147 1.110 -29.073 1.00 98.56 305 LYS A C 1
ATOM 2333 O O . LYS A 1 305 ? 14.071 1.755 -29.564 1.00 98.56 305 LYS A O 1
ATOM 2338 N N . LEU A 1 306 ? 11.862 1.455 -29.212 1.00 98.38 306 LEU A N 1
ATOM 2339 C CA . LEU A 1 306 ? 11.433 2.660 -29.931 1.00 98.38 306 LEU A CA 1
ATOM 2340 C C . LEU A 1 306 ? 11.970 3.937 -29.273 1.00 98.38 306 LEU A C 1
ATOM 2342 O O . LEU A 1 306 ? 12.539 4.782 -29.958 1.00 98.38 306 LEU A O 1
ATOM 2346 N N . ALA A 1 307 ? 11.861 4.052 -27.947 1.00 98.38 307 ALA A N 1
ATOM 2347 C CA . ALA A 1 307 ? 12.409 5.191 -27.211 1.00 98.38 307 ALA A CA 1
ATOM 2348 C C . ALA A 1 307 ? 13.947 5.240 -27.275 1.00 98.38 307 ALA A C 1
ATOM 2350 O O . ALA A 1 307 ? 14.529 6.296 -27.518 1.00 98.38 307 ALA A O 1
ATOM 2351 N N . LYS A 1 308 ? 14.619 4.088 -27.134 1.00 98.25 308 LYS A N 1
ATOM 2352 C CA . LYS A 1 308 ? 16.083 3.971 -27.230 1.00 98.25 308 LYS A CA 1
ATOM 2353 C C . LYS A 1 308 ? 16.623 4.493 -28.565 1.00 98.25 308 LYS A C 1
ATOM 2355 O O . LYS A 1 308 ? 17.693 5.094 -28.574 1.00 98.25 308 LYS A O 1
ATOM 2360 N N . ALA A 1 309 ? 15.905 4.293 -29.673 1.00 98.25 309 ALA A N 1
ATOM 2361 C CA . ALA A 1 309 ? 16.334 4.736 -31.002 1.00 98.25 309 ALA A CA 1
ATOM 2362 C C . ALA A 1 309 ? 16.485 6.266 -31.134 1.00 98.25 309 ALA A C 1
ATOM 2364 O O . ALA A 1 309 ? 17.180 6.730 -32.034 1.00 98.25 309 ALA A O 1
ATOM 2365 N N . ALA A 1 310 ? 15.878 7.049 -30.233 1.00 98.06 310 ALA A N 1
ATOM 2366 C CA . ALA A 1 310 ? 16.036 8.502 -30.182 1.00 98.06 310 ALA A CA 1
ATOM 2367 C C . ALA A 1 310 ? 17.329 8.960 -29.475 1.00 98.06 310 ALA A C 1
ATOM 2369 O O . ALA A 1 310 ? 17.638 10.152 -29.479 1.00 98.06 310 ALA A O 1
ATOM 2370 N N . LEU A 1 311 ? 18.084 8.043 -28.856 1.00 97.94 311 LEU A N 1
ATOM 2371 C CA . LEU A 1 311 ? 19.300 8.353 -28.107 1.00 97.94 311 LEU A CA 1
ATOM 2372 C C . LEU A 1 311 ? 20.555 7.801 -28.804 1.00 97.94 311 LEU A C 1
ATOM 2374 O O . LEU A 1 311 ? 20.536 6.686 -29.323 1.00 97.94 311 LEU A O 1
ATOM 2378 N N . PRO A 1 312 ? 21.692 8.522 -28.757 1.00 96.81 312 PRO A N 1
ATOM 2379 C CA . PRO A 1 312 ? 22.960 8.026 -29.301 1.00 96.81 312 PRO A CA 1
ATOM 2380 C C . PRO A 1 312 ? 23.576 6.894 -28.460 1.00 96.81 312 PRO A C 1
ATOM 2382 O O . PRO A 1 312 ? 24.382 6.113 -28.958 1.00 96.81 312 PRO A O 1
ATOM 2385 N N . LYS A 1 313 ? 23.224 6.825 -27.174 1.00 97.00 313 LYS A N 1
ATOM 2386 C CA . LYS A 1 313 ? 23.601 5.789 -26.204 1.00 97.00 313 LYS A CA 1
ATOM 2387 C C . LYS A 1 313 ? 22.605 5.808 -25.044 1.00 97.00 313 LYS A C 1
ATOM 2389 O O . LYS A 1 313 ? 21.790 6.717 -24.962 1.00 97.00 313 LYS A O 1
ATOM 2394 N N . VAL A 1 314 ? 22.686 4.849 -24.130 1.00 98.06 314 VAL A N 1
ATOM 2395 C CA . VAL A 1 314 ? 21.922 4.868 -22.874 1.00 98.06 314 VAL A CA 1
ATOM 2396 C C . VAL A 1 314 ? 22.922 4.927 -21.728 1.00 98.06 314 VAL A C 1
ATOM 2398 O O . VAL A 1 314 ? 23.776 4.055 -21.632 1.00 98.06 314 VAL A O 1
ATOM 2401 N N . ASP A 1 315 ? 22.833 5.959 -20.891 1.00 97.06 315 ASP A N 1
ATOM 2402 C CA . ASP A 1 315 ? 23.696 6.130 -19.716 1.00 97.06 315 ASP A CA 1
ATOM 2403 C C . ASP A 1 315 ? 23.030 5.604 -18.434 1.00 97.06 315 ASP A C 1
ATOM 2405 O O . ASP A 1 315 ? 23.726 5.189 -17.514 1.00 97.06 315 ASP A O 1
ATOM 2409 N N . ALA A 1 316 ? 21.693 5.615 -18.354 1.00 96.06 316 ALA A N 1
ATOM 2410 C CA . ALA A 1 316 ? 20.925 5.000 -17.267 1.00 96.06 316 ALA A CA 1
ATOM 2411 C C . ALA A 1 316 ? 19.469 4.739 -17.673 1.00 96.06 316 ALA A C 1
ATOM 2413 O O . ALA A 1 316 ? 18.937 5.407 -18.568 1.00 96.06 316 ALA A O 1
ATOM 2414 N N . ILE A 1 317 ? 18.822 3.820 -16.953 1.00 96.62 317 ILE A N 1
ATOM 2415 C CA . ILE A 1 317 ? 17.398 3.512 -17.086 1.00 96.62 317 ILE A CA 1
ATOM 2416 C C . ILE A 1 317 ? 16.672 3.799 -15.765 1.00 96.62 317 ILE A C 1
ATOM 2418 O O . ILE A 1 317 ? 17.062 3.309 -14.705 1.00 96.62 317 ILE A O 1
ATOM 2422 N N . GLY A 1 318 ? 15.604 4.588 -15.829 1.00 94.88 318 GLY A N 1
ATOM 2423 C CA . GLY A 1 318 ? 14.673 4.801 -14.717 1.00 94.88 318 GLY A CA 1
ATOM 2424 C C . GLY A 1 318 ? 13.309 4.198 -15.031 1.00 94.88 318 GLY A C 1
ATOM 2425 O O . GLY A 1 318 ? 12.928 4.132 -16.195 1.00 94.88 318 GLY A O 1
ATOM 2426 N N . GLY A 1 319 ? 12.539 3.783 -14.032 1.00 94.75 319 GLY A N 1
ATOM 2427 C CA . GLY A 1 319 ? 11.176 3.350 -14.309 1.00 94.75 319 GLY A CA 1
ATOM 2428 C C . GLY A 1 319 ? 10.224 3.361 -13.128 1.00 94.75 319 GLY A C 1
ATOM 2429 O O . GLY A 1 319 ? 10.640 3.346 -11.969 1.00 94.75 319 GLY A O 1
ATOM 2430 N N . SER A 1 320 ? 8.937 3.346 -13.447 1.00 95.44 320 SER A N 1
ATOM 2431 C CA . SER A 1 320 ? 7.856 3.054 -12.510 1.00 95.44 320 SER A CA 1
ATOM 2432 C C . SER A 1 320 ? 6.993 1.899 -12.982 1.00 95.44 320 SER A C 1
ATOM 2434 O O . SER A 1 320 ? 6.842 1.649 -14.178 1.00 95.44 320 SER A O 1
ATOM 2436 N N . ALA A 1 321 ? 6.392 1.212 -12.017 1.00 95.81 321 ALA A N 1
ATOM 2437 C CA . ALA A 1 321 ? 5.329 0.254 -12.268 1.00 95.81 321 ALA A CA 1
ATOM 2438 C C . ALA A 1 321 ? 4.287 0.296 -11.148 1.00 95.81 321 ALA A C 1
ATOM 2440 O O . ALA A 1 321 ? 4.624 0.492 -9.974 1.00 95.81 321 ALA A O 1
ATOM 2441 N N . THR A 1 322 ? 3.020 0.064 -11.499 1.00 92.06 322 THR A N 1
ATOM 2442 C CA . THR A 1 322 ? 1.965 -0.143 -10.503 1.00 92.06 322 THR A CA 1
ATOM 2443 C C . THR A 1 322 ? 2.196 -1.467 -9.770 1.00 92.06 322 THR A C 1
ATOM 2445 O O . THR A 1 322 ? 2.036 -2.559 -10.327 1.00 92.06 322 THR A O 1
ATOM 2448 N N . GLY A 1 323 ? 2.558 -1.373 -8.492 1.00 90.75 323 GLY A N 1
ATOM 2449 C CA . GLY A 1 323 ? 2.882 -2.523 -7.655 1.00 90.75 323 GLY A CA 1
ATOM 2450 C C . GLY A 1 323 ? 4.010 -2.269 -6.666 1.00 90.75 323 GLY A C 1
ATOM 2451 O O . GLY A 1 323 ? 4.475 -1.144 -6.499 1.00 90.75 323 GLY A O 1
ATOM 2452 N N . THR A 1 324 ? 4.444 -3.341 -6.007 1.00 90.12 324 THR A N 1
ATOM 2453 C CA . THR A 1 324 ? 5.562 -3.333 -5.063 1.00 90.12 324 THR A CA 1
ATOM 2454 C C . THR A 1 324 ? 6.857 -3.702 -5.772 1.00 90.12 324 THR A C 1
ATOM 2456 O O . THR A 1 324 ? 6.924 -4.727 -6.459 1.00 90.12 324 THR A O 1
ATOM 2459 N N . ILE A 1 325 ? 7.870 -2.857 -5.574 1.00 91.38 325 ILE A N 1
ATOM 2460 C CA . ILE A 1 325 ? 9.203 -2.987 -6.156 1.00 91.38 325 ILE A CA 1
ATOM 2461 C C . ILE A 1 325 ? 10.226 -3.115 -5.027 1.00 91.38 325 ILE A C 1
ATOM 2463 O O . ILE A 1 325 ? 10.199 -2.334 -4.073 1.00 91.38 325 ILE A O 1
ATOM 2467 N N . SER A 1 326 ? 11.120 -4.102 -5.106 1.00 88.75 326 SER A N 1
ATOM 2468 C CA . SER A 1 326 ? 12.193 -4.257 -4.119 1.00 88.75 326 SER A CA 1
ATOM 2469 C C . SER A 1 326 ? 13.269 -3.170 -4.290 1.00 88.75 326 SER A C 1
ATOM 2471 O O . SER A 1 326 ? 13.404 -2.578 -5.366 1.00 88.75 326 SER A O 1
ATOM 2473 N N . PRO A 1 327 ? 14.118 -2.931 -3.273 1.00 86.81 327 PRO A N 1
ATOM 2474 C CA . PRO A 1 327 ? 15.296 -2.078 -3.429 1.00 86.81 327 PRO A CA 1
ATOM 2475 C C . PRO A 1 327 ? 16.237 -2.504 -4.572 1.00 86.81 327 PRO A C 1
ATOM 2477 O O . PRO A 1 327 ? 16.916 -1.637 -5.120 1.00 86.81 327 PRO A O 1
ATOM 2480 N N . ASP A 1 328 ? 16.232 -3.791 -4.945 1.00 91.00 328 ASP A N 1
ATOM 2481 C CA . ASP A 1 328 ? 17.014 -4.393 -6.039 1.00 91.00 328 ASP A CA 1
ATOM 2482 C C . ASP A 1 328 ? 16.251 -4.432 -7.383 1.00 91.00 328 ASP A C 1
ATOM 2484 O O . ASP A 1 328 ? 16.580 -5.197 -8.289 1.00 91.00 328 ASP A O 1
ATOM 2488 N N . ASN A 1 329 ? 15.219 -3.595 -7.534 1.00 93.94 329 ASN A N 1
ATOM 2489 C CA . ASN A 1 329 ? 14.391 -3.490 -8.740 1.00 93.94 329 ASN A CA 1
ATOM 2490 C C . ASN A 1 329 ? 13.589 -4.762 -9.071 1.00 93.94 329 ASN A C 1
ATOM 2492 O O . ASN A 1 329 ? 13.241 -4.974 -10.233 1.00 93.94 329 ASN A O 1
ATOM 2496 N N . ASP A 1 330 ? 13.289 -5.610 -8.084 1.00 94.69 330 ASP A N 1
ATOM 2497 C CA . ASP A 1 330 ? 12.431 -6.774 -8.316 1.00 94.69 330 ASP A CA 1
ATOM 2498 C C . ASP A 1 330 ? 10.957 -6.383 -8.315 1.00 94.69 330 ASP A C 1
ATOM 2500 O O . ASP A 1 330 ? 10.499 -5.687 -7.410 1.00 94.69 330 ASP A O 1
ATOM 2504 N N . ALA A 1 331 ? 10.182 -6.922 -9.251 1.00 95.25 331 ALA A N 1
ATOM 2505 C CA . ALA A 1 331 ? 8.726 -6.841 -9.239 1.00 95.25 331 ALA A CA 1
ATOM 2506 C C . ALA A 1 331 ? 8.146 -7.817 -8.196 1.00 95.25 331 ALA A C 1
ATOM 2508 O O . ALA A 1 331 ? 7.644 -8.878 -8.565 1.00 95.25 331 ALA A O 1
ATOM 2509 N N . THR A 1 332 ? 8.215 -7.520 -6.893 1.00 91.12 332 THR A N 1
ATOM 2510 C CA . THR A 1 332 ? 7.805 -8.481 -5.841 1.00 91.12 332 THR A CA 1
ATOM 2511 C C . THR A 1 332 ? 6.313 -8.791 -5.874 1.00 91.12 332 THR A C 1
ATOM 2513 O O . THR A 1 332 ? 5.926 -9.945 -5.699 1.00 91.12 332 THR A O 1
ATOM 2516 N N . TRP A 1 333 ? 5.483 -7.784 -6.157 1.00 91.19 333 TRP A N 1
ATOM 2517 C CA . TRP A 1 333 ? 4.054 -7.959 -6.401 1.00 91.19 333 TRP A CA 1
ATOM 2518 C C . TRP A 1 333 ? 3.502 -6.809 -7.243 1.00 91.19 333 TRP A C 1
ATOM 2520 O O . TRP A 1 333 ? 3.229 -5.725 -6.729 1.00 91.19 333 TRP A O 1
ATOM 2530 N N . CYS A 1 334 ? 3.382 -7.031 -8.550 1.00 92.69 334 CYS A N 1
ATOM 2531 C CA . CYS A 1 334 ? 2.978 -6.020 -9.518 1.00 92.69 334 CYS A CA 1
ATOM 2532 C C . CYS A 1 334 ? 1.595 -6.299 -10.109 1.00 92.69 334 CYS A C 1
ATOM 2534 O O . CYS A 1 334 ? 1.350 -7.331 -10.735 1.00 92.69 334 CYS A O 1
ATOM 2536 N N . ASP A 1 335 ? 0.714 -5.317 -9.948 1.00 88.75 335 ASP A N 1
ATOM 2537 C CA . ASP A 1 335 ? -0.689 -5.330 -10.370 1.00 88.75 335 ASP A CA 1
ATOM 2538 C C . ASP A 1 335 ? -0.870 -5.276 -11.896 1.00 88.75 335 ASP A C 1
ATOM 2540 O O . ASP A 1 335 ? -1.986 -5.428 -12.394 1.00 88.75 335 ASP A O 1
ATOM 2544 N N . ILE A 1 336 ? 0.221 -5.039 -12.625 1.00 93.81 336 ILE A N 1
ATOM 2545 C CA . ILE A 1 336 ? 0.319 -5.094 -14.088 1.00 93.81 336 ILE A CA 1
ATOM 2546 C C . ILE A 1 336 ? 0.504 -6.524 -14.626 1.00 93.81 336 ILE A C 1
ATOM 2548 O O . ILE A 1 336 ? 0.429 -6.729 -15.830 1.00 93.81 336 ILE A O 1
ATOM 2552 N N . PHE A 1 337 ? 0.672 -7.526 -13.750 1.00 94.75 337 PHE A N 1
ATOM 2553 C CA . PHE A 1 337 ? 0.743 -8.948 -14.127 1.00 94.75 337 PHE A CA 1
ATOM 2554 C C . PHE A 1 337 ? -0.291 -9.818 -13.373 1.00 94.75 337 PHE A C 1
ATOM 2556 O O . PHE A 1 337 ? 0.054 -10.879 -12.844 1.00 94.75 337 PHE A O 1
ATOM 2563 N N . PRO A 1 338 ? -1.573 -9.403 -13.294 1.00 92.69 338 PRO A N 1
ATOM 2564 C CA . PRO A 1 338 ? -2.569 -9.963 -12.378 1.00 92.69 338 PRO A CA 1
ATOM 2565 C C . PRO A 1 338 ? -2.885 -11.446 -12.613 1.00 92.69 338 PRO A C 1
ATOM 2567 O O . PRO A 1 338 ? -3.296 -12.138 -11.683 1.00 92.69 338 PRO A O 1
ATOM 2570 N N . ASN A 1 339 ? -2.707 -11.941 -13.842 1.00 94.56 339 ASN A N 1
ATOM 2571 C CA . ASN A 1 339 ? -3.083 -13.302 -14.226 1.00 94.56 339 ASN A CA 1
ATOM 2572 C C . ASN A 1 339 ? -1.885 -14.237 -14.459 1.00 94.56 339 ASN A C 1
ATOM 2574 O O . ASN A 1 339 ? -2.090 -15.392 -14.848 1.00 94.56 339 ASN A O 1
ATOM 2578 N N . VAL A 1 340 ? -0.650 -13.776 -14.222 1.00 94.81 340 VAL A N 1
ATOM 2579 C CA . VAL A 1 340 ? 0.538 -14.634 -14.323 1.00 94.81 340 VAL A CA 1
ATOM 2580 C C . VAL A 1 340 ? 0.554 -15.598 -13.125 1.00 94.81 340 VAL A C 1
ATOM 2582 O O . VAL A 1 340 ? 0.549 -15.146 -11.977 1.00 94.81 340 VAL A O 1
ATOM 2585 N N . PRO A 1 341 ? 0.574 -16.931 -13.335 1.00 91.88 341 PRO A N 1
ATOM 2586 C CA . PRO A 1 341 ? 0.525 -17.890 -12.233 1.00 91.88 341 PRO A CA 1
ATOM 2587 C C . PRO A 1 341 ? 1.704 -17.721 -11.259 1.00 91.88 341 PRO A C 1
ATOM 2589 O O . PRO A 1 341 ? 2.827 -17.536 -11.725 1.00 91.88 341 PRO A O 1
ATOM 2592 N N . PRO A 1 342 ? 1.530 -17.894 -9.933 1.00 89.50 342 PRO A N 1
ATOM 2593 C CA . PRO A 1 342 ? 2.561 -17.556 -8.940 1.00 89.50 342 PRO A CA 1
ATOM 2594 C C . PRO A 1 342 ? 3.943 -18.182 -9.179 1.00 89.50 342 PRO A C 1
ATOM 2596 O O . PRO A 1 342 ? 4.967 -17.516 -9.037 1.00 89.50 342 PRO A O 1
ATOM 2599 N N . LYS A 1 343 ? 3.993 -19.458 -9.589 1.00 91.19 343 LYS A N 1
ATOM 2600 C CA . LYS A 1 343 ? 5.261 -20.140 -9.900 1.00 91.19 343 LYS A CA 1
ATOM 2601 C C . LYS A 1 343 ? 5.970 -19.501 -11.098 1.00 91.19 343 LYS A C 1
ATOM 2603 O O . LYS A 1 343 ? 7.179 -19.307 -11.059 1.00 91.19 343 LYS A O 1
ATOM 2608 N N . VAL A 1 344 ? 5.206 -19.165 -12.134 1.00 95.06 344 VAL A N 1
ATOM 2609 C CA . VAL A 1 344 ? 5.705 -18.536 -13.362 1.00 95.06 344 VAL A CA 1
ATOM 2610 C C . VAL A 1 344 ? 6.095 -17.084 -13.094 1.00 95.06 344 VAL A C 1
ATOM 2612 O O . VAL A 1 344 ? 7.136 -16.639 -13.559 1.00 95.06 344 VAL A O 1
ATOM 2615 N N . TYR A 1 345 ? 5.316 -16.369 -12.280 1.00 94.56 345 TYR A N 1
ATOM 2616 C CA . TYR A 1 345 ? 5.626 -15.016 -11.832 1.00 94.56 345 TYR A CA 1
ATOM 2617 C C . TYR A 1 345 ? 6.991 -14.981 -11.136 1.00 94.56 345 TYR A C 1
ATOM 2619 O O . TYR A 1 345 ? 7.858 -14.190 -11.502 1.00 94.56 345 TYR A O 1
ATOM 2627 N N . LYS A 1 346 ? 7.221 -15.891 -10.178 1.00 92.69 346 LYS A N 1
ATOM 2628 C CA . LYS A 1 346 ? 8.502 -15.991 -9.466 1.00 92.69 346 LYS A CA 1
ATOM 2629 C C . LYS A 1 346 ? 9.684 -16.202 -10.414 1.00 92.69 346 LYS A C 1
ATOM 2631 O O . LYS A 1 346 ? 10.743 -15.634 -10.192 1.00 92.69 346 LYS A O 1
ATOM 2636 N N . GLU A 1 347 ? 9.502 -17.030 -11.439 1.00 95.62 347 GLU A N 1
ATOM 2637 C CA . GLU A 1 347 ? 10.566 -17.391 -12.377 1.00 95.62 347 GLU A CA 1
ATOM 2638 C C . GLU A 1 347 ? 10.818 -16.326 -13.453 1.00 95.62 347 GLU A C 1
ATOM 2640 O O . GLU A 1 347 ? 11.956 -16.148 -13.871 1.00 95.62 347 GLU A O 1
ATOM 2645 N N . LYS A 1 348 ? 9.765 -15.663 -13.945 1.00 97.06 348 LYS A N 1
ATOM 2646 C CA . LYS A 1 348 ? 9.834 -14.824 -15.152 1.00 97.06 348 LYS A CA 1
ATOM 2647 C C . LYS A 1 348 ? 9.572 -13.344 -14.910 1.00 97.06 348 LYS A C 1
ATOM 2649 O O . LYS A 1 348 ? 9.969 -12.533 -15.737 1.00 97.06 348 LYS A O 1
ATOM 2654 N N . VAL A 1 349 ? 8.879 -12.975 -13.839 1.00 97.00 349 VAL A N 1
ATOM 2655 C CA . VAL A 1 349 ? 8.433 -11.591 -13.615 1.00 97.00 349 VAL A CA 1
ATOM 2656 C C . VAL A 1 349 ? 9.267 -10.887 -12.553 1.00 97.00 349 VAL A C 1
ATOM 2658 O O . VAL A 1 349 ? 9.557 -9.708 -12.708 1.00 97.00 349 VAL A O 1
ATOM 2661 N N . VAL A 1 350 ? 9.698 -11.589 -11.502 1.00 95.75 350 VAL A N 1
ATOM 2662 C CA . VAL A 1 350 ? 10.435 -10.975 -10.380 1.00 95.75 350 VAL A CA 1
ATOM 2663 C C . VAL A 1 350 ? 11.641 -10.165 -10.861 1.00 95.75 350 VAL A C 1
ATOM 2665 O O . VAL A 1 350 ? 11.790 -9.020 -10.455 1.00 95.75 350 VAL A O 1
ATOM 2668 N N . ASP A 1 351 ? 12.444 -10.700 -11.779 1.00 97.06 351 ASP A N 1
ATOM 2669 C CA . ASP A 1 351 ? 13.649 -10.044 -12.300 1.00 97.06 351 ASP A CA 1
ATOM 2670 C C . ASP A 1 351 ? 13.433 -9.279 -13.622 1.00 97.06 351 ASP A C 1
ATOM 2672 O O . ASP A 1 351 ? 14.405 -8.864 -14.262 1.00 97.06 351 ASP A O 1
ATOM 2676 N N . ILE A 1 352 ? 12.176 -9.082 -14.046 1.00 98.19 352 ILE A N 1
ATOM 2677 C CA . ILE A 1 352 ? 11.825 -8.610 -15.395 1.00 98.19 352 ILE A CA 1
ATOM 2678 C C . ILE A 1 352 ? 12.524 -7.301 -15.771 1.00 98.19 352 ILE A C 1
ATOM 2680 O O . ILE A 1 352 ? 13.046 -7.179 -16.878 1.00 98.19 352 ILE A O 1
ATOM 2684 N N . PHE A 1 353 ? 12.605 -6.348 -14.840 1.00 98.06 353 PHE A N 1
ATOM 2685 C CA . PHE A 1 353 ? 13.217 -5.043 -15.080 1.00 98.06 353 PHE A CA 1
ATOM 2686 C C . PHE A 1 353 ? 14.735 -5.125 -15.234 1.00 98.06 353 PHE A C 1
ATOM 2688 O O . PHE A 1 353 ? 15.309 -4.429 -16.071 1.00 98.06 353 PHE A O 1
ATOM 2695 N N . LYS A 1 354 ? 15.386 -6.001 -14.461 1.00 98.19 354 LYS A N 1
ATOM 2696 C CA . LYS A 1 354 ? 16.831 -6.241 -14.549 1.00 98.19 354 LYS A CA 1
ATOM 2697 C C . LYS A 1 354 ? 17.190 -6.882 -15.886 1.00 98.19 354 LYS A C 1
ATOM 2699 O O . LYS A 1 354 ? 18.108 -6.409 -16.553 1.00 98.19 354 LYS A O 1
ATOM 2704 N N . ARG A 1 355 ? 16.427 -7.899 -16.308 1.00 97.94 355 ARG A N 1
ATOM 2705 C CA . ARG A 1 355 ? 16.591 -8.529 -17.630 1.00 97.94 355 ARG A CA 1
ATOM 2706 C C . ARG A 1 355 ? 16.372 -7.524 -18.757 1.00 97.94 355 ARG A C 1
ATOM 2708 O O . ARG A 1 355 ? 17.236 -7.386 -19.613 1.00 97.94 355 ARG A O 1
ATOM 2715 N N . MET A 1 356 ? 15.289 -6.749 -18.685 1.00 98.06 356 MET A N 1
ATOM 2716 C CA . MET A 1 356 ? 14.984 -5.702 -19.661 1.00 98.06 356 MET A CA 1
ATOM 2717 C C . MET A 1 356 ? 16.134 -4.689 -19.782 1.00 98.06 356 MET A C 1
ATOM 2719 O O . MET A 1 356 ? 16.577 -4.386 -20.887 1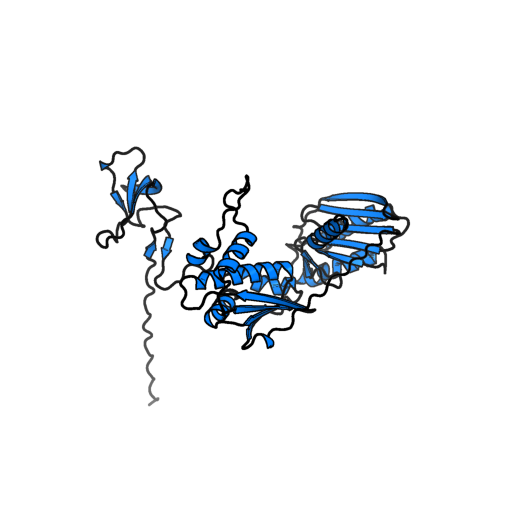.00 98.06 356 MET A O 1
ATOM 2723 N N . ALA A 1 357 ? 16.658 -4.180 -18.662 1.00 98.06 357 ALA A N 1
ATOM 2724 C CA . ALA A 1 357 ? 17.764 -3.223 -18.681 1.00 98.06 357 ALA A CA 1
ATOM 2725 C C . ALA A 1 357 ? 19.043 -3.820 -19.286 1.00 98.06 357 ALA A C 1
ATOM 2727 O O . ALA A 1 357 ? 19.665 -3.188 -20.146 1.00 98.06 357 ALA A O 1
ATOM 2728 N N . LYS A 1 358 ? 19.393 -5.050 -18.887 1.00 98.19 358 LYS A N 1
ATOM 2729 C CA . LYS A 1 358 ? 20.562 -5.772 -19.401 1.00 98.19 358 LYS A CA 1
ATOM 2730 C C . LYS A 1 358 ? 20.465 -5.997 -20.910 1.00 98.19 358 LYS A C 1
ATOM 2732 O O . LYS A 1 358 ? 21.421 -5.693 -21.621 1.00 98.19 358 LYS A O 1
ATOM 2737 N N . ASP A 1 359 ? 19.314 -6.454 -21.396 1.00 97.88 359 ASP A N 1
ATOM 2738 C CA . ASP A 1 359 ? 19.073 -6.722 -22.818 1.00 97.88 359 ASP A CA 1
ATOM 2739 C C . ASP A 1 359 ? 19.038 -5.431 -23.653 1.00 97.88 359 ASP A C 1
ATOM 2741 O O . ASP A 1 359 ? 19.487 -5.410 -24.801 1.00 97.88 359 ASP A O 1
ATOM 2745 N N . LEU A 1 360 ? 18.521 -4.331 -23.093 1.00 96.62 360 LEU A N 1
ATOM 2746 C CA . LEU A 1 360 ? 18.442 -3.048 -23.793 1.00 96.62 360 LEU A CA 1
ATOM 2747 C C . LEU A 1 360 ? 19.775 -2.308 -23.844 1.00 96.62 360 LEU A C 1
ATOM 2749 O O . LEU A 1 360 ? 20.073 -1.690 -24.868 1.00 96.62 360 LEU A O 1
ATOM 2753 N N . ALA A 1 361 ? 20.538 -2.284 -22.754 1.00 96.81 361 ALA A N 1
ATOM 2754 C CA . ALA A 1 361 ? 21.631 -1.327 -22.586 1.00 96.81 361 ALA A CA 1
ATOM 2755 C C . ALA A 1 361 ? 22.874 -1.889 -21.878 1.00 96.81 361 ALA A C 1
ATOM 2757 O O . ALA A 1 361 ? 23.839 -1.152 -21.692 1.00 96.81 361 ALA A O 1
ATOM 2758 N N . GLY A 1 362 ? 22.901 -3.175 -21.523 1.00 96.56 362 GLY A N 1
ATOM 2759 C CA . GLY A 1 362 ? 24.012 -3.767 -20.783 1.00 96.56 362 GLY A CA 1
ATOM 2760 C C . GLY A 1 362 ? 24.015 -3.353 -19.308 1.00 96.56 362 GLY A C 1
ATOM 2761 O O . GLY A 1 362 ? 22.964 -3.243 -18.683 1.00 96.56 362 GLY A O 1
ATOM 2762 N N . ASP A 1 363 ? 25.201 -3.147 -18.737 1.00 96.12 363 ASP A N 1
ATOM 2763 C CA . ASP A 1 363 ? 25.395 -2.864 -17.305 1.00 96.12 363 ASP A CA 1
ATOM 2764 C C . ASP A 1 363 ? 25.265 -1.370 -16.964 1.00 96.12 363 ASP A C 1
ATOM 2766 O O . ASP A 1 363 ? 26.132 -0.779 -16.318 1.00 96.12 363 ASP A O 1
ATOM 2770 N N . VAL A 1 364 ? 24.182 -0.740 -17.421 1.00 96.50 364 VAL A N 1
ATOM 2771 C CA . VAL A 1 364 ? 23.856 0.644 -17.048 1.00 96.50 364 VAL A CA 1
ATOM 2772 C C . VAL A 1 364 ? 23.105 0.684 -15.712 1.00 96.50 364 VAL A C 1
ATOM 2774 O O . VAL A 1 364 ? 22.373 -0.255 -15.390 1.00 96.50 364 VAL A O 1
ATOM 2777 N N . PRO A 1 365 ? 23.220 1.772 -14.929 1.00 95.19 365 PRO A N 1
ATOM 2778 C CA . PRO A 1 365 ? 22.412 1.957 -13.731 1.00 95.19 365 PRO A CA 1
ATOM 2779 C C . PRO A 1 365 ? 20.910 1.831 -14.019 1.00 95.19 365 PRO A C 1
ATOM 2781 O O . PRO A 1 365 ? 20.389 2.485 -14.926 1.00 95.19 365 PRO A O 1
ATOM 2784 N N . LEU A 1 366 ? 20.222 1.023 -13.207 1.00 95.50 366 LEU A N 1
ATOM 2785 C CA . LEU A 1 366 ? 18.773 0.830 -13.231 1.00 95.50 366 LEU A CA 1
ATOM 2786 C C . LEU A 1 366 ? 18.175 1.210 -11.876 1.00 95.50 366 LEU A C 1
ATOM 2788 O O . LEU A 1 366 ? 18.625 0.717 -10.837 1.00 95.50 366 LEU A O 1
ATOM 2792 N N . LYS A 1 367 ? 17.106 2.010 -11.894 1.00 94.56 367 LYS A N 1
ATOM 2793 C CA . LYS A 1 367 ? 16.232 2.172 -10.731 1.00 94.56 367 LYS A CA 1
ATOM 2794 C C . LYS A 1 367 ? 14.765 2.130 -11.131 1.00 94.56 367 LYS A C 1
ATOM 2796 O O . LYS A 1 367 ? 14.321 2.940 -11.938 1.00 94.56 367 LYS A O 1
ATOM 2801 N N . VAL A 1 368 ? 14.027 1.212 -10.521 1.00 94.94 368 VAL A N 1
ATOM 2802 C CA . VAL A 1 368 ? 12.576 1.084 -10.633 1.00 94.94 368 VAL A CA 1
ATOM 2803 C C . VAL A 1 368 ? 11.965 1.310 -9.258 1.00 94.94 368 VAL A C 1
ATOM 2805 O O . VAL A 1 368 ? 12.487 0.810 -8.259 1.00 94.94 368 VAL A O 1
ATOM 2808 N N . ILE A 1 369 ? 10.894 2.092 -9.199 1.00 92.69 369 ILE A N 1
ATOM 2809 C CA . ILE A 1 369 ? 10.142 2.361 -7.968 1.00 92.69 369 ILE A CA 1
ATOM 2810 C C . ILE A 1 369 ? 8.637 2.267 -8.234 1.00 92.69 369 ILE A C 1
ATOM 2812 O O . ILE A 1 369 ? 8.209 2.089 -9.376 1.00 92.69 369 ILE A O 1
ATOM 2816 N N . ASN A 1 370 ? 7.818 2.359 -7.191 1.00 91.62 370 ASN A N 1
ATOM 2817 C CA . ASN A 1 370 ? 6.372 2.396 -7.374 1.00 91.62 370 ASN A CA 1
ATOM 2818 C C . ASN A 1 370 ? 5.934 3.693 -8.106 1.00 91.62 370 ASN A C 1
ATOM 2820 O O . ASN A 1 370 ? 6.512 4.766 -7.923 1.00 91.62 370 ASN A O 1
ATOM 2824 N N . ASP A 1 371 ? 4.888 3.611 -8.928 1.00 87.94 371 ASP A N 1
ATOM 2825 C CA . ASP A 1 371 ? 4.286 4.745 -9.656 1.00 87.94 371 ASP A CA 1
ATOM 2826 C C . ASP A 1 371 ? 3.839 5.916 -8.752 1.00 87.94 371 ASP A C 1
ATOM 2828 O O . ASP A 1 371 ? 4.073 7.096 -9.052 1.00 87.94 371 ASP A O 1
ATOM 2832 N N . GLY A 1 372 ? 3.263 5.610 -7.590 1.00 86.00 372 GLY A N 1
ATOM 2833 C CA . GLY A 1 372 ? 2.940 6.584 -6.551 1.00 86.00 372 GLY A CA 1
ATOM 2834 C C . GLY A 1 372 ? 4.177 7.269 -5.958 1.00 86.00 372 GLY A C 1
ATOM 2835 O O . GLY A 1 372 ? 4.137 8.471 -5.680 1.00 86.00 372 GLY A O 1
ATOM 2836 N N . GLU A 1 373 ? 5.297 6.552 -5.819 1.00 86.38 373 GLU A N 1
ATOM 2837 C CA . GLU A 1 373 ? 6.569 7.113 -5.338 1.00 86.38 373 GLU A CA 1
ATOM 2838 C C . GLU A 1 373 ? 7.188 8.080 -6.359 1.00 86.38 373 GLU A C 1
ATOM 2840 O O . GLU A 1 373 ? 7.620 9.169 -5.969 1.00 86.38 373 GLU A O 1
ATOM 2845 N N . VAL A 1 374 ? 7.166 7.753 -7.662 1.00 86.00 374 VAL A N 1
ATOM 2846 C CA . VAL A 1 374 ? 7.579 8.696 -8.727 1.00 86.00 374 VAL A CA 1
ATOM 2847 C C . VAL A 1 374 ? 6.708 9.946 -8.694 1.00 86.00 374 VAL A C 1
ATOM 2849 O O . VAL A 1 374 ? 7.226 11.062 -8.748 1.00 86.00 374 VAL A O 1
ATOM 2852 N N . THR A 1 375 ? 5.390 9.779 -8.561 1.00 83.69 375 THR A N 1
ATOM 2853 C CA . THR A 1 375 ? 4.446 10.904 -8.496 1.00 83.69 375 THR A CA 1
ATOM 2854 C C . THR A 1 375 ? 4.761 11.824 -7.313 1.00 83.69 375 THR A C 1
ATOM 2856 O O . THR A 1 375 ? 4.808 13.048 -7.468 1.00 83.69 375 THR A O 1
ATOM 2859 N N . ALA A 1 376 ? 5.037 11.252 -6.137 1.00 83.62 376 ALA A N 1
ATOM 2860 C CA . ALA A 1 376 ? 5.441 12.010 -4.958 1.00 83.62 376 ALA A CA 1
ATOM 2861 C C . ALA A 1 376 ? 6.782 12.734 -5.171 1.00 83.62 376 ALA A C 1
ATOM 2863 O O . ALA A 1 376 ? 6.896 13.919 -4.852 1.00 83.62 376 ALA A O 1
ATOM 2864 N N . LEU A 1 377 ? 7.778 12.064 -5.759 1.00 81.56 377 LEU A N 1
ATOM 2865 C CA . LEU A 1 377 ? 9.078 12.659 -6.073 1.00 81.56 377 LEU A CA 1
ATOM 2866 C C . LEU A 1 377 ? 8.944 13.837 -7.048 1.00 81.56 377 LEU A C 1
ATOM 2868 O O . LEU A 1 377 ? 9.506 14.906 -6.806 1.00 81.56 377 LEU A O 1
ATOM 2872 N N . ALA A 1 378 ? 8.167 13.668 -8.118 1.00 80.75 378 ALA A N 1
ATOM 2873 C CA . ALA A 1 378 ? 7.901 14.714 -9.100 1.00 80.75 378 ALA A CA 1
ATOM 2874 C C . ALA A 1 378 ? 7.188 15.920 -8.468 1.00 80.75 378 ALA A C 1
ATOM 2876 O O . ALA A 1 378 ? 7.509 17.068 -8.782 1.00 80.75 378 ALA A O 1
ATOM 2877 N N . ALA A 1 379 ? 6.252 15.686 -7.542 1.00 80.75 379 ALA A N 1
ATOM 2878 C CA . ALA A 1 379 ? 5.610 16.757 -6.787 1.00 80.75 379 ALA A CA 1
ATOM 2879 C C . ALA A 1 379 ? 6.617 17.508 -5.900 1.00 80.75 379 ALA A C 1
ATOM 2881 O O . ALA A 1 379 ? 6.651 18.736 -5.937 1.00 80.75 379 ALA A O 1
ATOM 2882 N N . VAL A 1 380 ? 7.480 16.794 -5.166 1.00 79.12 380 VAL A N 1
ATOM 2883 C CA . VAL A 1 380 ? 8.532 17.401 -4.330 1.00 79.12 380 VAL A CA 1
ATOM 2884 C C . VAL A 1 380 ? 9.490 18.253 -5.162 1.00 79.12 380 VAL A C 1
ATOM 2886 O O . VAL A 1 380 ? 9.857 19.339 -4.733 1.00 79.12 380 VAL A O 1
ATOM 2889 N N . GLN A 1 381 ? 9.851 17.824 -6.374 1.00 74.75 381 GLN A N 1
ATOM 2890 C CA . GLN A 1 381 ? 10.696 18.623 -7.272 1.00 74.75 381 GLN A CA 1
ATOM 2891 C C . GLN A 1 381 ? 10.013 19.908 -7.774 1.00 74.75 381 GLN A C 1
ATOM 2893 O O . GLN A 1 381 ? 10.699 20.876 -8.099 1.00 74.75 381 GLN A O 1
ATOM 2898 N N . LYS A 1 382 ? 8.674 19.940 -7.834 1.00 75.06 382 LYS A N 1
ATOM 2899 C CA . LYS A 1 382 ? 7.893 21.131 -8.220 1.00 75.06 382 LYS A CA 1
ATOM 2900 C C . LYS A 1 382 ? 7.647 22.097 -7.063 1.00 75.06 382 LYS A C 1
ATOM 2902 O O . LYS A 1 382 ? 7.349 23.267 -7.310 1.00 75.06 382 LYS A O 1
ATOM 2907 N N . ILE A 1 383 ? 7.752 21.631 -5.820 1.00 74.94 383 ILE A N 1
ATOM 2908 C CA . ILE A 1 383 ? 7.688 22.491 -4.640 1.00 74.94 383 ILE A CA 1
ATOM 2909 C C . ILE A 1 383 ? 9.002 23.278 -4.594 1.00 74.94 383 ILE A C 1
ATOM 2911 O O . ILE A 1 383 ? 10.042 22.770 -4.184 1.00 74.94 383 ILE A O 1
ATOM 2915 N N . LYS A 1 384 ? 8.960 24.525 -5.073 1.00 53.62 384 LYS A N 1
ATOM 2916 C CA . LYS A 1 384 ? 10.052 25.483 -4.879 1.00 53.62 384 LYS A CA 1
ATOM 2917 C C . LYS A 1 384 ? 10.185 25.743 -3.376 1.00 53.62 384 LYS A C 1
ATOM 2919 O O . 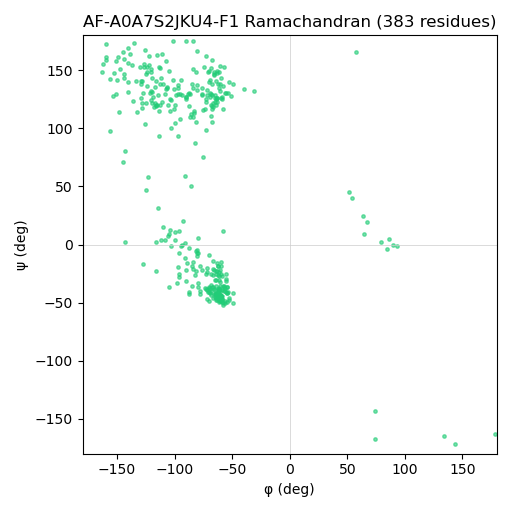LYS A 1 384 ? 9.199 26.132 -2.749 1.00 53.62 384 LYS A O 1
ATOM 2924 N N . HIS A 1 385 ? 11.369 25.492 -2.825 1.00 52.94 385 HIS A N 1
ATOM 2925 C CA . HIS A 1 385 ? 11.750 25.971 -1.498 1.00 52.94 385 HIS A CA 1
ATOM 2926 C C . HIS A 1 385 ? 12.185 27.430 -1.562 1.00 52.94 385 HIS A C 1
ATOM 2928 O O . HIS A 1 385 ? 12.833 27.795 -2.572 1.00 52.94 385 HIS A O 1
#

Solvent-accessible surface area (backbone atoms only — not comparable to full-atom values): 21818 Å² total; per-residue (Å²): 134,83,84,81,86,82,83,85,80,82,81,83,79,80,80,81,78,76,66,42,76,38,60,89,71,60,49,70,69,39,75,35,33,38,56,57,97,93,41,75,41,60,22,28,28,67,40,72,56,89,48,78,94,31,68,75,31,30,36,29,35,37,47,70,96,57,60,81,87,68,46,47,64,37,29,72,92,41,45,50,50,94,57,58,44,70,46,43,92,88,58,76,75,70,71,81,66,82,48,73,41,26,52,72,61,40,62,35,78,54,94,74,66,47,89,91,43,75,80,58,52,55,64,70,52,13,50,53,53,45,50,66,74,27,67,86,42,84,49,45,42,34,41,25,30,36,42,98,80,35,19,52,61,52,77,40,61,21,55,55,89,84,44,87,49,22,64,22,39,48,52,49,50,52,53,51,51,52,53,47,40,77,75,67,51,33,50,30,42,38,29,24,50,58,63,71,51,45,53,51,48,48,50,27,51,24,90,92,26,63,37,26,66,56,41,68,43,28,15,35,52,69,60,36,69,91,43,78,49,43,68,49,76,47,92,43,76,83,73,42,68,68,70,35,85,72,82,83,86,75,84,88,78,49,66,53,28,38,39,36,39,40,41,48,73,62,31,43,34,26,33,16,31,46,62,70,40,79,69,34,75,52,77,40,79,56,72,35,71,51,52,52,65,63,59,56,50,51,56,54,49,55,53,43,52,61,25,50,69,64,43,99,58,68,62,31,40,43,36,28,32,45,44,35,50,37,99,86,32,25,42,44,36,40,70,48,46,72,50,36,54,69,74,55,32,65,76,59,42,25,55,38,58,55,52,50,44,39,76,74,58,43,95,45,57,74,51,45,42,29,42,69,54,53,52,50,51,56,49,54,71,67,55,80,128

Radius of gyration: 29.28 Å; Cα contacts (8 Å, |Δi|>4): 663; chains: 1; bounding box: 83×93×62 Å

InterPro domains:
  IPR016197 Chromo-like domain superfamily [SSF54160] (21-85)
  IPR043129 ATPase, nucleotide binding domain [SSF53067] (258-378)